Protein AF-A0A7R8XJZ0-F1 (afdb_monomer)

Solvent-accessible surface area (backbone atoms only — not comparable to full-atom values): 22628 Å² total; per-residue (Å²): 138,88,85,88,83,88,88,87,84,90,78,87,77,71,82,81,80,82,80,84,79,86,85,86,88,66,80,102,58,91,87,87,64,75,64,92,73,83,90,73,74,94,88,64,86,65,72,53,77,46,57,72,47,79,48,75,59,95,88,40,86,44,78,48,69,49,49,43,43,69,65,84,95,44,59,39,49,37,44,91,91,50,80,54,82,69,87,73,95,71,85,80,79,78,78,71,85,66,96,50,91,72,90,68,65,53,73,30,50,31,33,34,20,19,13,24,16,80,48,81,90,24,13,24,53,15,37,30,37,51,42,57,58,86,61,87,73,52,68,69,56,54,35,49,51,13,38,72,69,64,42,72,28,26,23,44,40,30,38,73,47,82,89,47,45,70,39,70,45,47,57,31,35,42,48,38,17,27,47,87,47,77,49,63,76,63,53,38,36,46,44,28,44,50,47,41,31,45,68,73,45,56,21,76,65,65,52,41,38,29,47,33,83,75,44,79,45,52,36,31,66,57,89,78,26,40,34,35,70,41,67,40,44,72,55,40,74,61,50,78,66,54,44,61,64,42,44,54,46,51,41,62,50,45,60,89,58,71,67,67,45,60,32,32,29,82,91,76,20,32,37,38,38,28,46,39,81,86,47,50,73,64,59,63,55,66,48,77,66,52,31,70,57,46,53,77,54,43,91,40,85,74,46,48,28,40,36,41,32,31,55,42,48,61,69,94,61,76,56,23,58,28,38,32,40,43,32,23,39,78,71,80,33,45,64,47,33,43,60,54,75,57,44,25,32,48,48,55,48,47,16,59,78,55,80,63,46,41,69,45,37,36,35,23,56,31,100,40,24,26,45,38,43,35,38,56,58,84,65,29,26,36,48,26,25,33,50,23,82,78,44,79,52,72,47,80,85

InterPro domains:
  IPR003719 Phenazine biosynthesis PhzF-like [PF02567] (113-386)
  IPR003719 Phenazine biosynthesis PhzF-like [PTHR13774] (109-396)
  IPR003719 Phenazine biosynthesis PhzF-like [TIGR00654] (109-360)

pLDDT: mean 77.8, std 27.65, range [22.84, 98.81]

Mean predicted aligned error: 14.41 Å

Organism: NCBI:txid69355

Nearest PDB structures (foldseek):
  1s7j-assembly2_B  TM=9.500E-01  e=4.260E-31  Enterococcus faecalis V583
  4dun-assembly1_A-2  TM=9.355E-01  e=3.799E-31  Clostridioides difficile 630
  1ym5-a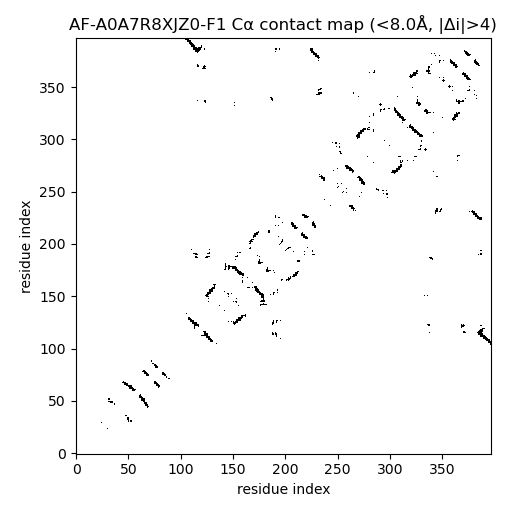ssembly1_A-2  TM=8.049E-01  e=8.030E-23  Saccharomyces cerevisiae
  1qy9-assembly2_C  TM=7.813E-01  e=1.117E-21  Escherichia coli
  4juu-assembly1_B  TM=6.675E-01  e=9.318E-13  Xanthomonas campestris pv. campestris str. ATCC 33913

Structure (mmCIF, N/CA/C/O backbone):
data_AF-A0A7R8XJZ0-F1
#
_entry.id   AF-A0A7R8XJZ0-F1
#
loop_
_atom_site.group_PDB
_atom_site.id
_atom_site.type_symbol
_atom_site.label_atom_id
_atom_site.label_alt_id
_atom_site.label_comp_id
_atom_site.label_asym_id
_atom_site.label_entity_id
_atom_site.label_seq_id
_atom_site.pdbx_PDB_ins_code
_atom_site.Cartn_x
_atom_site.Cartn_y
_atom_site.Cartn_z
_atom_site.occupancy
_atom_site.B_iso_or_equiv
_atom_site.auth_seq_id
_atom_site.auth_comp_id
_atom_site.auth_asym_id
_atom_site.auth_atom_id
_atom_site.pdbx_PDB_model_num
ATOM 1 N N . MET A 1 1 ? 56.140 -50.007 -44.346 1.00 33.44 1 MET A N 1
ATOM 2 C CA . MET A 1 1 ? 57.362 -49.699 -45.122 1.00 33.44 1 MET A CA 1
ATOM 3 C C . MET A 1 1 ? 56.981 -48.768 -46.258 1.00 33.44 1 MET A C 1
ATOM 5 O O . MET A 1 1 ? 55.915 -48.959 -46.821 1.00 33.44 1 MET A O 1
ATOM 9 N N . MET A 1 2 ? 57.887 -47.843 -46.573 1.00 26.50 2 MET A N 1
ATOM 10 C CA . MET A 1 2 ? 57.862 -46.799 -47.607 1.00 26.50 2 MET A CA 1
ATOM 11 C C . MET A 1 2 ? 57.285 -45.434 -47.209 1.00 26.50 2 MET 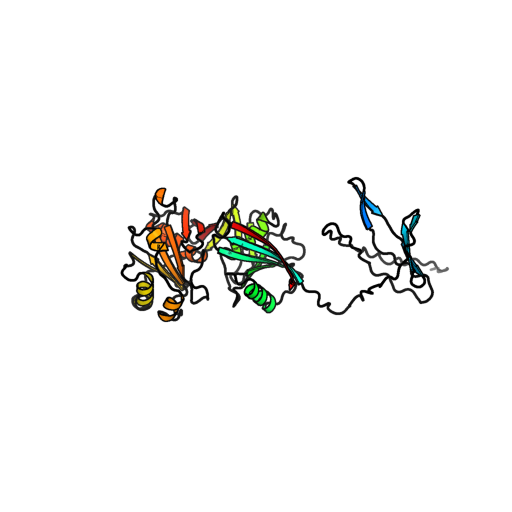A C 1
ATOM 13 O O . MET A 1 2 ? 56.108 -45.267 -46.911 1.00 26.50 2 MET A O 1
ATOM 17 N N . ALA A 1 3 ? 58.215 -44.478 -47.216 1.00 22.84 3 ALA A N 1
ATOM 18 C CA . ALA A 1 3 ? 58.052 -43.036 -47.157 1.00 22.84 3 ALA A CA 1
ATOM 19 C C . ALA A 1 3 ? 58.258 -42.425 -48.562 1.00 22.84 3 ALA A C 1
ATOM 21 O O . ALA A 1 3 ? 58.656 -43.138 -49.486 1.00 22.84 3 ALA A O 1
ATOM 22 N N . SER A 1 4 ? 58.098 -41.092 -48.637 1.00 25.09 4 SER A N 1
ATOM 23 C CA . SER A 1 4 ? 58.377 -40.137 -49.740 1.00 25.09 4 SER A CA 1
ATOM 24 C C . SER A 1 4 ? 57.095 -39.646 -50.448 1.00 25.09 4 SER A C 1
ATOM 26 O O . SER A 1 4 ? 56.214 -40.454 -50.700 1.00 25.09 4 SER A O 1
ATOM 28 N N . HIS A 1 5 ? 56.852 -38.362 -50.752 1.00 26.94 5 HIS A N 1
ATOM 29 C CA . HIS A 1 5 ? 57.640 -37.121 -50.703 1.00 26.94 5 HIS A CA 1
ATOM 30 C C . HIS A 1 5 ? 56.711 -35.871 -50.699 1.00 26.94 5 HIS A C 1
ATOM 32 O O . HIS A 1 5 ? 55.634 -35.914 -51.277 1.00 26.94 5 HIS A O 1
ATOM 38 N N . ALA A 1 6 ? 57.246 -34.766 -50.148 1.00 26.11 6 ALA A N 1
ATOM 39 C CA . ALA A 1 6 ? 57.105 -33.344 -50.535 1.00 26.11 6 ALA A CA 1
ATOM 40 C C . ALA A 1 6 ? 55.849 -32.493 -50.164 1.00 26.11 6 ALA A C 1
ATOM 42 O O . ALA A 1 6 ? 54.721 -32.775 -50.538 1.00 26.11 6 ALA A O 1
ATOM 43 N N . HIS A 1 7 ? 56.158 -31.398 -49.447 1.00 25.66 7 HIS A N 1
ATOM 44 C CA . HIS A 1 7 ? 55.414 -30.189 -49.019 1.00 25.66 7 HIS A CA 1
ATOM 45 C C . HIS A 1 7 ? 54.989 -29.240 -50.173 1.00 25.66 7 HIS A C 1
ATOM 47 O O . HIS A 1 7 ? 55.458 -29.455 -51.289 1.00 25.66 7 HIS A O 1
ATOM 53 N N . PRO A 1 8 ? 54.383 -28.054 -49.905 1.00 35.12 8 PRO A N 1
ATOM 54 C CA . PRO A 1 8 ? 53.351 -27.654 -48.924 1.00 35.12 8 PRO A CA 1
ATOM 55 C C . PRO A 1 8 ? 52.201 -26.871 -49.612 1.00 35.12 8 PRO A C 1
ATOM 57 O O . PRO A 1 8 ? 52.383 -26.385 -50.716 1.00 35.12 8 PRO A O 1
ATOM 60 N N . ASP A 1 9 ? 51.057 -26.664 -48.957 1.00 25.05 9 ASP A N 1
ATOM 61 C CA . ASP A 1 9 ? 50.307 -25.413 -49.155 1.00 25.05 9 ASP A CA 1
ATOM 62 C C . ASP A 1 9 ? 49.418 -25.103 -47.946 1.00 25.05 9 ASP A C 1
ATOM 64 O O . ASP A 1 9 ? 48.735 -25.962 -47.382 1.00 25.05 9 ASP A O 1
ATOM 68 N N . GLU A 1 10 ? 49.531 -23.851 -47.520 1.00 29.17 10 GLU A N 1
ATOM 69 C CA . GLU A 1 10 ? 48.827 -23.193 -46.431 1.00 29.17 10 GLU A CA 1
ATOM 70 C C . GLU A 1 10 ? 47.328 -23.068 -46.740 1.00 29.17 10 GLU A C 1
ATOM 72 O O . GLU A 1 10 ? 46.966 -22.551 -47.789 1.00 29.17 10 GLU A O 1
ATOM 77 N N . ASP A 1 11 ? 46.448 -23.430 -45.801 1.00 29.19 11 ASP A N 1
ATOM 78 C CA . ASP A 1 11 ? 45.268 -22.596 -45.510 1.00 29.19 11 ASP A CA 1
ATOM 79 C C . ASP A 1 11 ? 44.691 -22.969 -44.131 1.00 29.19 11 ASP A C 1
ATOM 81 O O . ASP A 1 11 ? 43.688 -23.672 -43.980 1.00 29.19 11 ASP A O 1
ATOM 85 N N . SER A 1 12 ? 45.358 -22.506 -43.073 1.00 28.38 12 SER A N 1
ATOM 86 C CA . SER A 1 12 ? 44.790 -22.439 -41.727 1.00 28.38 12 SER A CA 1
ATOM 87 C C . SER A 1 12 ? 43.783 -21.287 -41.663 1.00 28.38 12 SER A C 1
ATOM 89 O O . SER A 1 12 ? 44.040 -20.227 -41.089 1.00 28.38 12 SER A O 1
ATOM 91 N N . ARG A 1 13 ? 42.589 -21.484 -42.235 1.00 29.92 13 ARG A N 1
ATOM 92 C CA . ARG A 1 13 ? 41.470 -20.566 -41.984 1.00 29.92 13 ARG A CA 1
ATOM 93 C C . ARG A 1 13 ? 40.984 -20.748 -40.554 1.00 29.92 13 ARG A C 1
ATOM 95 O O . ARG A 1 13 ? 40.237 -21.664 -40.222 1.00 29.92 13 ARG A O 1
ATOM 102 N N . SER A 1 14 ? 41.456 -19.840 -39.715 1.00 29.19 14 SER A N 1
ATOM 103 C CA . SER A 1 14 ? 40.880 -19.500 -38.422 1.00 29.19 14 SER A CA 1
ATOM 104 C C . SER A 1 14 ? 39.374 -19.210 -38.570 1.00 29.19 14 SER A C 1
ATOM 106 O O . SER A 1 14 ? 38.934 -18.720 -39.615 1.00 29.19 14 SER A O 1
ATOM 108 N N . PRO A 1 15 ? 38.557 -19.530 -37.552 1.00 28.91 15 PRO A N 1
ATOM 109 C CA . PRO A 1 15 ? 37.118 -19.329 -37.621 1.00 28.91 15 PRO A CA 1
ATOM 110 C C . PRO A 1 15 ? 36.805 -17.835 -37.748 1.00 28.91 15 PRO A C 1
ATOM 112 O O . PRO A 1 15 ? 37.281 -17.015 -36.964 1.00 28.91 15 PRO A O 1
ATOM 115 N N . VAL A 1 16 ? 35.997 -17.489 -38.751 1.00 27.73 16 VAL A N 1
ATOM 116 C CA . VAL A 1 16 ? 35.448 -16.143 -38.931 1.00 27.73 16 VAL A CA 1
ATOM 117 C C . VAL A 1 16 ? 34.611 -15.814 -37.696 1.00 27.73 16 VAL A C 1
ATOM 119 O O . VAL A 1 16 ? 33.589 -16.450 -37.448 1.00 27.73 16 VAL A O 1
ATOM 122 N N . ALA A 1 17 ? 35.061 -14.840 -36.907 1.00 25.70 17 ALA A N 1
ATOM 123 C CA . ALA A 1 17 ? 34.297 -14.306 -35.792 1.00 25.70 17 ALA A CA 1
ATOM 124 C C . ALA A 1 17 ? 33.037 -13.610 -36.328 1.00 25.70 17 ALA A C 1
ATOM 126 O O . ALA A 1 17 ? 33.116 -12.616 -37.052 1.00 25.70 17 ALA A O 1
ATOM 127 N N . THR A 1 18 ? 31.868 -14.140 -35.984 1.00 23.77 18 THR A N 1
ATOM 128 C CA . THR A 1 18 ? 30.581 -13.495 -36.240 1.00 23.77 18 THR A CA 1
ATOM 129 C C . THR A 1 18 ? 30.445 -12.304 -35.288 1.00 23.77 18 THR A C 1
ATOM 131 O O . THR A 1 18 ? 30.198 -12.484 -34.099 1.00 23.77 18 THR A O 1
ATOM 134 N N . LEU A 1 19 ? 30.647 -11.080 -35.785 1.00 24.92 19 LEU A N 1
ATOM 135 C CA . LEU A 1 19 ? 30.330 -9.858 -35.042 1.00 24.92 19 LEU A CA 1
ATOM 136 C C . LEU A 1 19 ? 28.819 -9.594 -35.137 1.00 24.92 19 LEU A C 1
ATOM 138 O O . LEU A 1 19 ? 28.319 -9.196 -36.190 1.00 24.92 19 LEU A O 1
ATOM 142 N N . GLU A 1 20 ? 28.087 -9.806 -34.044 1.00 23.55 20 GLU A N 1
ATOM 143 C CA . GLU A 1 20 ? 26.721 -9.297 -33.895 1.00 23.55 20 GLU A CA 1
ATOM 144 C C . GLU A 1 20 ? 26.768 -7.786 -33.623 1.00 23.55 20 GLU A C 1
ATOM 146 O O . GLU A 1 20 ? 27.199 -7.342 -32.561 1.00 23.55 20 GLU A O 1
ATOM 151 N N . ALA A 1 21 ? 26.321 -6.978 -34.585 1.00 28.05 21 ALA A N 1
ATOM 152 C CA . ALA A 1 21 ? 26.107 -5.548 -34.381 1.00 28.05 21 ALA A CA 1
ATOM 153 C C . ALA A 1 21 ? 24.669 -5.301 -33.889 1.00 28.05 21 ALA A C 1
ATOM 155 O O . ALA A 1 21 ? 23.706 -5.643 -34.576 1.00 28.05 21 ALA A O 1
ATOM 156 N N . GLN A 1 22 ? 24.517 -4.688 -32.712 1.00 26.05 22 GLN A N 1
ATOM 157 C CA . GLN A 1 22 ? 23.227 -4.201 -32.210 1.00 26.05 22 GLN A CA 1
ATOM 158 C C . GLN A 1 22 ? 22.948 -2.793 -32.757 1.00 26.05 22 GLN A C 1
ATOM 160 O O . GLN A 1 22 ? 23.787 -1.901 -32.640 1.00 26.05 22 GLN A O 1
ATOM 165 N N . PHE A 1 23 ? 21.762 -2.576 -33.331 1.00 28.70 23 PHE A N 1
ATOM 166 C CA . PHE A 1 23 ? 21.319 -1.269 -33.828 1.00 28.70 23 PHE A CA 1
ATOM 167 C C . PHE A 1 23 ? 20.282 -0.658 -32.877 1.00 28.70 23 PHE A C 1
ATOM 169 O O . PHE A 1 23 ? 19.303 -1.314 -32.528 1.00 28.70 23 PHE A O 1
ATOM 176 N N . PHE A 1 24 ? 20.454 0.617 -32.517 1.00 25.91 24 PHE A N 1
ATOM 177 C CA . PHE A 1 24 ? 19.448 1.414 -31.808 1.00 25.91 24 PHE A CA 1
ATOM 178 C C . PHE A 1 24 ? 18.958 2.548 -32.719 1.00 25.91 24 PHE A C 1
ATOM 180 O O . PHE A 1 24 ? 19.766 3.251 -33.323 1.00 25.91 24 PHE A O 1
ATOM 187 N N . VAL A 1 25 ? 17.638 2.731 -32.818 1.00 26.12 25 VAL A N 1
ATOM 188 C CA . VAL A 1 25 ? 17.008 3.850 -33.539 1.00 26.12 25 VAL A CA 1
ATOM 189 C C . VAL A 1 25 ? 16.341 4.763 -32.515 1.00 26.12 25 VAL A C 1
ATOM 191 O O . VAL A 1 25 ? 15.460 4.317 -31.781 1.00 26.12 25 VAL A O 1
ATOM 194 N N . TRP A 1 26 ? 16.734 6.038 -32.472 1.00 24.48 26 TRP A N 1
ATOM 195 C CA . TRP A 1 26 ? 16.106 7.048 -31.617 1.00 24.48 26 TRP A CA 1
ATOM 196 C C . TRP A 1 26 ? 15.905 8.353 -32.401 1.00 24.48 26 TRP A C 1
ATOM 198 O O . TRP A 1 26 ? 16.864 9.054 -32.700 1.00 24.48 26 TRP A O 1
ATOM 208 N N . GLY A 1 27 ? 14.653 8.674 -32.746 1.00 30.53 27 GLY A N 1
ATOM 209 C CA . GLY A 1 27 ? 14.273 9.954 -33.366 1.00 30.53 27 GLY A CA 1
ATOM 210 C C . GLY A 1 27 ? 14.865 10.237 -34.763 1.00 30.53 27 GLY A C 1
ATOM 211 O O . GLY A 1 27 ? 15.563 9.401 -35.330 1.00 30.53 27 GLY A O 1
ATOM 212 N N . PRO A 1 28 ? 14.568 11.406 -35.368 1.00 27.66 28 PRO A N 1
ATOM 213 C CA . PRO A 1 28 ? 14.930 11.717 -36.757 1.00 27.66 28 PRO A CA 1
ATOM 214 C C . PRO A 1 28 ? 16.407 12.136 -36.950 1.00 27.66 28 PRO A C 1
ATOM 216 O O . PRO A 1 28 ? 16.727 12.822 -37.918 1.00 27.66 28 PRO A O 1
ATOM 219 N N . GLY A 1 29 ? 17.313 11.731 -36.053 1.00 31.06 29 GLY A N 1
ATOM 220 C CA . GLY A 1 29 ? 18.748 12.038 -36.099 1.00 31.06 29 GLY A CA 1
ATOM 221 C C . GLY A 1 29 ? 19.600 10.766 -36.165 1.00 31.06 29 GLY A C 1
ATOM 222 O O . GLY A 1 29 ? 19.381 9.821 -35.418 1.00 31.06 29 GLY A O 1
ATOM 223 N N . ILE A 1 30 ? 20.548 10.737 -37.101 1.00 32.56 30 ILE A N 1
ATOM 224 C CA . ILE A 1 30 ? 21.317 9.569 -37.569 1.00 32.56 30 ILE A CA 1
ATOM 225 C C . ILE A 1 30 ? 22.433 9.166 -36.579 1.00 32.56 30 ILE A C 1
ATOM 227 O O . ILE A 1 30 ? 23.054 10.034 -35.971 1.00 32.56 30 ILE A O 1
ATOM 231 N N . CYS A 1 31 ? 22.750 7.864 -36.477 1.00 31.41 31 CYS A N 1
ATOM 232 C CA . CYS A 1 31 ? 23.876 7.338 -35.689 1.00 31.41 31 CYS A CA 1
ATOM 233 C C . CYS A 1 31 ? 24.842 6.494 -36.553 1.00 31.41 31 CYS A C 1
ATOM 235 O O . CYS A 1 31 ? 24.401 5.734 -37.415 1.00 31.41 31 CYS A O 1
ATOM 237 N N . LEU A 1 32 ? 26.154 6.617 -36.310 1.00 32.88 32 LEU A N 1
ATOM 238 C CA . LEU A 1 32 ? 27.241 5.849 -36.940 1.00 32.88 32 LEU A CA 1
ATOM 239 C C . LEU A 1 32 ? 27.954 5.024 -35.852 1.00 32.88 32 LEU A C 1
ATOM 241 O O . LEU A 1 32 ? 28.435 5.606 -34.885 1.00 32.88 32 LEU A O 1
ATOM 245 N N . GLY A 1 33 ? 28.062 3.701 -36.003 1.00 32.72 33 GLY A N 1
ATOM 246 C CA . GLY A 1 33 ? 28.848 2.835 -35.105 1.00 32.72 33 GLY A CA 1
ATOM 247 C C . GLY A 1 33 ? 30.024 2.152 -35.812 1.00 32.72 33 GLY A C 1
ATOM 248 O O . GLY A 1 33 ? 29.813 1.351 -36.709 1.00 32.72 33 GLY A O 1
ATOM 249 N N . CYS A 1 34 ? 31.271 2.429 -35.432 1.00 33.44 34 CYS A N 1
ATOM 250 C CA . CYS A 1 34 ? 32.434 1.744 -36.011 1.00 33.44 34 CYS A CA 1
ATOM 251 C C . CYS A 1 34 ? 32.679 0.404 -35.293 1.00 33.44 34 CYS A C 1
ATOM 253 O O . CYS A 1 34 ? 32.711 0.380 -34.067 1.00 33.44 34 CYS A O 1
ATOM 255 N N . GLY A 1 35 ? 32.859 -0.691 -36.038 1.00 31.42 35 GLY A N 1
ATOM 256 C CA . GLY A 1 35 ? 33.477 -1.914 -35.514 1.00 31.42 35 GLY A CA 1
ATOM 257 C C . GLY A 1 35 ? 35.001 -1.792 -35.583 1.00 31.42 35 GLY A C 1
ATOM 258 O O . GLY A 1 35 ? 35.517 -1.135 -36.491 1.00 31.42 35 GLY A O 1
ATOM 259 N N . ASP A 1 36 ? 35.708 -2.385 -34.623 1.00 29.98 36 ASP A N 1
ATOM 260 C CA . ASP A 1 36 ? 37.169 -2.319 -34.533 1.00 29.98 36 ASP A CA 1
ATOM 261 C C . ASP A 1 36 ? 37.842 -2.923 -35.779 1.00 29.98 36 ASP A C 1
ATOM 263 O O . ASP A 1 36 ? 37.581 -4.064 -36.163 1.00 29.98 36 ASP A O 1
ATOM 267 N N . ALA A 1 37 ? 38.727 -2.152 -36.417 1.00 34.62 37 ALA A N 1
ATOM 268 C CA . ALA A 1 37 ? 39.584 -2.622 -37.501 1.00 34.62 37 ALA A CA 1
ATOM 269 C C . ALA A 1 37 ? 40.988 -2.916 -36.951 1.00 34.62 37 ALA A C 1
ATOM 271 O O . ALA A 1 37 ? 41.596 -2.051 -36.321 1.00 34.62 37 ALA A O 1
ATOM 272 N N . ASN A 1 38 ? 41.503 -4.121 -37.218 1.00 31.23 38 ASN A N 1
ATOM 273 C CA . ASN A 1 38 ? 42.861 -4.549 -36.864 1.00 31.23 38 ASN A CA 1
ATOM 274 C C . ASN A 1 38 ? 43.922 -3.514 -37.286 1.00 31.23 38 ASN A C 1
ATOM 276 O O . ASN A 1 38 ? 43.935 -3.053 -38.431 1.00 31.23 38 ASN A O 1
ATOM 280 N N . GLU A 1 39 ? 44.842 -3.192 -36.373 1.00 31.69 39 GLU A N 1
ATOM 281 C CA . GLU A 1 39 ? 45.959 -2.275 -36.609 1.00 31.69 39 GLU A CA 1
ATOM 282 C C . GLU A 1 39 ? 46.907 -2.814 -37.699 1.00 31.69 39 GLU A C 1
ATOM 284 O O . GLU A 1 39 ? 47.687 -3.744 -37.491 1.00 31.69 39 GLU A O 1
ATOM 289 N N . GLY A 1 40 ? 46.841 -2.223 -38.894 1.00 31.30 40 GLY A N 1
ATOM 290 C CA . GLY A 1 40 ? 47.800 -2.439 -39.979 1.00 31.30 40 GLY A CA 1
ATOM 291 C C . GLY A 1 40 ? 48.999 -1.483 -39.902 1.00 31.30 40 GLY A C 1
ATOM 292 O O . GLY A 1 40 ? 48.875 -0.344 -39.455 1.00 31.30 40 GLY A O 1
ATOM 293 N N . ARG A 1 41 ? 50.166 -1.951 -40.371 1.00 28.14 41 ARG A N 1
ATOM 294 C CA . ARG A 1 41 ? 51.472 -1.258 -40.324 1.00 28.14 41 ARG A CA 1
ATOM 295 C C . ARG A 1 41 ? 51.477 0.145 -40.981 1.00 28.14 41 ARG A C 1
ATOM 297 O O . ARG A 1 41 ? 50.719 0.382 -41.927 1.00 28.14 41 ARG A O 1
ATOM 304 N N . PRO A 1 42 ? 52.386 1.053 -40.557 1.00 27.69 42 PRO A N 1
ATOM 305 C CA . PRO A 1 42 ? 52.440 2.436 -41.039 1.00 27.69 42 PRO A CA 1
ATOM 306 C C . PRO A 1 42 ? 52.794 2.506 -42.532 1.00 27.69 42 PRO A C 1
ATOM 308 O O . PRO A 1 42 ? 53.778 1.905 -42.957 1.00 27.69 42 PRO A O 1
ATOM 311 N N . GLY A 1 43 ? 52.019 3.264 -43.318 1.00 32.66 43 GLY A N 1
ATOM 312 C CA . GLY A 1 43 ? 52.333 3.583 -44.722 1.00 32.66 43 GLY A CA 1
ATOM 313 C C . GLY A 1 43 ? 51.348 3.071 -45.782 1.00 32.66 43 GLY A C 1
ATOM 314 O O . GLY A 1 43 ? 51.542 3.348 -46.962 1.00 32.66 43 GLY A O 1
ATOM 315 N N . SER A 1 44 ? 50.274 2.377 -45.399 1.00 30.73 44 SER A N 1
ATOM 316 C CA . SER A 1 44 ? 49.191 1.985 -46.317 1.00 30.73 44 SER A CA 1
ATOM 317 C C . SER A 1 44 ? 47.979 2.925 -46.187 1.00 30.73 44 SER A C 1
ATOM 319 O O . SER A 1 44 ? 47.740 3.464 -45.103 1.00 30.73 44 SER A O 1
ATOM 321 N N . PRO A 1 45 ? 47.206 3.182 -47.265 1.00 31.55 45 PRO A N 1
ATOM 322 C CA . PRO A 1 45 ? 45.988 3.980 -47.169 1.00 31.55 45 PRO A CA 1
ATOM 323 C C . PRO A 1 45 ? 45.008 3.295 -46.212 1.00 31.55 45 PRO A C 1
ATOM 325 O O . PRO A 1 45 ? 44.524 2.197 -46.487 1.00 31.55 45 PRO A O 1
ATOM 328 N N . HIS A 1 46 ? 44.723 3.948 -45.083 1.00 36.50 46 HIS A N 1
ATOM 329 C CA . HIS A 1 46 ? 43.762 3.473 -44.093 1.00 36.50 46 HIS A CA 1
ATOM 330 C C . HIS A 1 46 ? 42.386 3.316 -44.751 1.00 36.50 46 HIS A C 1
ATOM 332 O O . HIS A 1 46 ? 41.676 4.296 -44.982 1.00 36.50 46 HIS A O 1
ATOM 338 N N . THR A 1 47 ? 42.016 2.079 -45.077 1.00 32.06 47 THR A N 1
ATOM 339 C CA . THR A 1 47 ? 40.654 1.740 -45.485 1.00 32.06 47 THR A CA 1
ATOM 340 C C . THR A 1 47 ? 39.909 1.355 -44.221 1.00 32.06 47 THR A C 1
ATOM 342 O O . THR A 1 47 ? 40.051 0.241 -43.730 1.00 32.06 47 THR A O 1
ATOM 345 N N . VAL A 1 48 ? 39.157 2.300 -43.660 1.00 34.59 48 VAL A N 1
ATOM 346 C CA . VAL A 1 48 ? 38.259 2.006 -42.543 1.00 34.59 48 VAL A CA 1
ATOM 347 C C . VAL A 1 48 ? 36.958 1.489 -43.152 1.00 34.59 48 VAL A C 1
ATOM 349 O O . VAL A 1 48 ? 36.228 2.239 -43.801 1.00 34.59 48 VAL A O 1
ATOM 352 N N . LEU A 1 49 ? 36.677 0.199 -42.984 1.00 31.02 49 LEU A N 1
ATOM 353 C CA . LEU A 1 49 ? 35.337 -0.337 -43.216 1.00 31.02 49 LEU A CA 1
ATOM 354 C C . LEU A 1 49 ? 34.480 0.033 -41.998 1.00 31.02 49 LEU A C 1
ATOM 356 O O . LEU A 1 49 ? 34.516 -0.645 -40.980 1.00 31.02 49 LEU A O 1
ATOM 360 N N . ALA A 1 50 ? 33.759 1.149 -42.095 1.00 37.50 50 ALA A N 1
ATOM 361 C CA . ALA A 1 50 ? 32.777 1.600 -41.105 1.00 37.50 50 ALA A CA 1
ATOM 362 C C . ALA A 1 50 ? 31.338 1.364 -41.637 1.00 37.50 50 ALA A C 1
ATOM 364 O O . ALA A 1 50 ? 31.162 1.097 -42.828 1.00 37.50 50 ALA A O 1
ATOM 365 N N . PRO A 1 51 ? 30.315 1.390 -40.764 1.00 40.81 51 PRO A N 1
ATOM 366 C CA . PRO A 1 51 ? 29.126 0.537 -40.810 1.00 40.81 51 PRO A CA 1
ATOM 367 C C . PRO A 1 51 ? 28.113 0.929 -41.890 1.00 40.81 51 PRO A C 1
ATOM 369 O O . PRO A 1 51 ? 28.115 2.032 -42.434 1.00 40.81 51 PRO A O 1
ATOM 372 N N . TYR A 1 52 ? 27.186 0.013 -42.152 1.00 37.88 52 TYR A N 1
ATOM 373 C CA . TYR A 1 52 ? 26.035 0.230 -43.022 1.00 37.88 52 TYR A CA 1
ATOM 374 C C . TYR A 1 52 ? 25.149 1.382 -42.519 1.00 37.88 52 TYR A C 1
ATOM 376 O O . TYR A 1 52 ? 24.784 1.432 -41.346 1.00 37.88 52 TYR A O 1
ATOM 384 N N . TRP A 1 53 ? 24.759 2.276 -43.431 1.00 40.16 53 TRP A N 1
ATOM 385 C CA . TRP A 1 53 ? 23.737 3.298 -43.190 1.00 40.16 53 TRP A CA 1
ATOM 386 C C . TRP A 1 53 ? 22.379 2.715 -43.580 1.00 40.16 53 TRP A C 1
ATOM 388 O O . TRP A 1 53 ? 22.227 2.144 -44.667 1.00 40.16 53 TRP A O 1
ATOM 398 N N . CYS A 1 54 ? 21.396 2.857 -42.696 1.00 35.62 54 CYS A N 1
ATOM 399 C CA . CYS A 1 54 ? 20.009 2.545 -42.988 1.00 35.62 54 CYS A CA 1
ATOM 400 C C . CYS A 1 54 ? 19.211 3.837 -43.202 1.00 35.62 54 CYS A C 1
ATOM 402 O O . CYS A 1 54 ? 19.136 4.673 -42.303 1.00 35.62 54 CYS A O 1
ATOM 404 N N . GLU A 1 55 ? 18.615 3.997 -44.383 1.00 36.59 55 GLU A N 1
ATOM 405 C CA . GLU A 1 55 ? 17.757 5.138 -44.708 1.00 36.59 55 GLU A CA 1
ATOM 406 C C . GLU A 1 55 ? 16.416 4.640 -45.267 1.00 36.59 55 GLU A C 1
ATOM 408 O O . GLU A 1 55 ? 16.341 3.610 -45.950 1.00 36.59 55 GLU A O 1
ATOM 413 N N . LYS A 1 56 ? 15.328 5.350 -44.949 1.00 31.59 56 LYS A N 1
ATOM 414 C CA . LYS A 1 56 ? 13.975 5.002 -45.398 1.00 31.59 56 LYS A CA 1
ATOM 415 C C . LYS A 1 56 ? 13.679 5.732 -46.709 1.00 31.59 56 LYS A C 1
ATOM 417 O O . LYS A 1 56 ? 13.166 6.846 -46.707 1.00 31.59 56 LYS A O 1
ATOM 422 N N . LEU A 1 57 ? 13.987 5.096 -47.836 1.00 32.88 57 LEU A N 1
ATOM 423 C CA . LEU A 1 57 ? 13.682 5.614 -49.173 1.00 32.88 57 LEU A CA 1
ATOM 424 C C . LEU A 1 57 ? 12.336 5.053 -49.646 1.00 32.88 57 LEU A C 1
ATOM 426 O O . LEU A 1 57 ? 12.159 3.839 -49.738 1.00 32.88 57 LEU A O 1
ATOM 430 N N . HIS A 1 58 ? 11.377 5.933 -49.945 1.00 34.66 58 HIS A N 1
ATOM 431 C CA . HIS A 1 58 ? 10.053 5.571 -50.482 1.00 34.66 58 HIS A CA 1
ATOM 432 C C . HIS A 1 58 ? 9.309 4.494 -49.666 1.00 34.66 58 HIS A C 1
ATOM 434 O O . HIS A 1 58 ? 8.659 3.605 -50.213 1.00 34.66 58 HIS A O 1
ATOM 440 N N . GLY A 1 59 ? 9.431 4.542 -48.336 1.00 34.06 59 GLY A N 1
ATOM 441 C CA . GLY A 1 59 ? 8.723 3.628 -47.437 1.00 34.06 59 GLY A CA 1
ATOM 442 C C . GLY A 1 59 ? 9.343 2.235 -47.275 1.00 34.06 59 GLY A C 1
ATOM 443 O O . GLY A 1 59 ? 8.792 1.443 -46.513 1.00 34.06 59 GLY A O 1
ATOM 444 N N . LYS A 1 60 ? 10.494 1.935 -47.896 1.00 28.17 60 LYS A N 1
ATOM 445 C CA . LYS A 1 60 ? 11.250 0.688 -47.670 1.00 28.17 60 LYS A CA 1
ATOM 446 C C . LYS A 1 60 ? 12.606 0.971 -47.015 1.00 28.17 60 LYS A C 1
ATOM 448 O O . LYS A 1 60 ? 13.239 1.987 -47.292 1.00 28.17 60 LYS A O 1
ATOM 453 N N . LEU A 1 61 ? 13.035 0.071 -46.128 1.00 33.75 61 LEU A N 1
ATOM 454 C CA . LEU A 1 61 ? 14.363 0.103 -45.513 1.00 33.75 61 LEU A CA 1
ATOM 455 C C . LEU A 1 61 ? 15.403 -0.316 -46.565 1.00 33.75 61 LEU A C 1
ATOM 457 O O . LEU A 1 61 ? 15.305 -1.421 -47.100 1.00 33.75 61 LEU A O 1
ATOM 461 N N . ALA A 1 62 ? 16.386 0.534 -46.863 1.00 35.22 62 ALA A N 1
ATOM 462 C CA . ALA A 1 62 ? 17.508 0.179 -47.732 1.00 35.22 62 ALA A CA 1
ATOM 463 C C . ALA A 1 62 ? 18.831 0.340 -46.971 1.00 35.22 62 ALA A C 1
ATOM 465 O O . ALA A 1 62 ? 19.078 1.383 -46.367 1.00 35.22 62 ALA A O 1
ATOM 466 N N . MET A 1 63 ? 19.685 -0.690 -47.005 1.00 35.72 63 MET A N 1
ATOM 467 C CA . MET A 1 63 ? 21.056 -0.609 -46.492 1.00 35.72 63 MET A CA 1
ATOM 468 C C . MET A 1 63 ? 22.010 -0.257 -47.632 1.00 35.72 63 MET A C 1
ATOM 470 O O . MET A 1 63 ? 22.042 -0.955 -48.649 1.00 35.72 63 MET A O 1
ATOM 474 N N . ARG A 1 64 ? 22.808 0.804 -47.474 1.00 42.69 64 ARG A N 1
ATOM 475 C CA . ARG A 1 64 ? 23.912 1.120 -48.396 1.00 42.69 64 ARG A CA 1
ATOM 476 C C . ARG A 1 64 ? 25.253 0.954 -47.686 1.00 42.69 64 ARG A C 1
ATOM 478 O O . ARG A 1 64 ? 25.414 1.347 -46.535 1.00 42.69 64 ARG A O 1
ATOM 485 N N . ALA A 1 65 ? 26.205 0.347 -48.391 1.00 37.75 65 ALA A N 1
ATOM 486 C CA . ALA A 1 65 ? 27.590 0.222 -47.954 1.00 37.75 65 ALA A CA 1
ATOM 487 C C . ALA A 1 65 ? 28.396 1.427 -48.459 1.00 37.75 65 ALA A C 1
ATOM 489 O O . ALA A 1 65 ? 28.298 1.785 -49.639 1.00 37.75 65 ALA A O 1
ATOM 490 N N . TYR A 1 66 ? 29.193 2.030 -47.579 1.00 45.25 66 TYR A N 1
ATOM 491 C CA . TYR A 1 66 ? 30.012 3.203 -47.875 1.00 45.25 66 TYR A CA 1
ATOM 492 C C . TYR A 1 66 ? 31.483 2.856 -47.668 1.00 45.25 66 TYR A C 1
ATOM 494 O O . TYR A 1 66 ? 31.832 2.142 -46.730 1.00 45.25 66 TYR A O 1
ATOM 502 N N . GLN A 1 67 ? 32.349 3.373 -48.538 1.00 42.97 67 GLN A N 1
ATOM 503 C CA . GLN A 1 67 ? 33.794 3.337 -48.325 1.00 42.97 67 GLN A CA 1
ATOM 504 C C . GLN A 1 67 ? 34.252 4.740 -47.931 1.00 42.97 67 GLN A C 1
ATOM 506 O O . GLN A 1 67 ? 34.014 5.696 -48.676 1.00 42.97 67 GLN A O 1
ATOM 511 N N . VAL A 1 68 ? 34.887 4.864 -46.765 1.00 45.72 68 VAL A N 1
ATOM 512 C CA . VAL A 1 68 ? 35.412 6.136 -46.256 1.00 45.72 68 VAL A CA 1
ATOM 513 C C . VAL A 1 68 ? 36.935 6.100 -46.319 1.00 45.72 68 VAL A C 1
ATOM 515 O O . VAL A 1 68 ? 37.562 5.167 -45.818 1.00 45.72 68 VAL A O 1
ATOM 518 N N . SER A 1 69 ? 37.535 7.119 -46.933 1.00 46.28 69 SER A N 1
ATOM 519 C CA . SER A 1 69 ? 38.991 7.289 -46.984 1.00 46.28 69 SER A CA 1
ATOM 520 C C . SER A 1 69 ? 39.402 8.690 -46.539 1.00 46.28 69 SER A C 1
ATOM 522 O O . SER A 1 69 ? 38.754 9.679 -46.889 1.00 46.28 69 SER A O 1
ATOM 524 N N . LYS A 1 70 ? 40.504 8.778 -45.785 1.00 42.47 70 LYS A N 1
ATOM 525 C CA . LYS A 1 70 ? 41.092 10.038 -45.307 1.00 42.47 70 LYS A CA 1
ATOM 526 C C . LYS A 1 70 ? 42.454 10.262 -45.961 1.00 42.47 70 LYS A C 1
ATOM 528 O O . LYS A 1 70 ? 43.311 9.379 -45.899 1.00 42.47 70 LYS A O 1
ATOM 533 N N . ARG A 1 71 ? 42.680 11.444 -46.542 1.00 41.66 71 ARG A N 1
ATOM 534 C CA . ARG A 1 71 ? 43.983 11.827 -47.112 1.00 41.66 71 ARG A CA 1
ATOM 535 C C . ARG A 1 71 ? 44.239 13.309 -46.848 1.00 41.66 71 ARG A C 1
ATOM 537 O O . ARG A 1 71 ? 43.705 14.131 -47.565 1.00 41.66 71 ARG A O 1
ATOM 544 N N . GLY A 1 72 ? 45.046 13.610 -45.825 1.00 40.75 72 GLY A N 1
ATOM 545 C CA . GLY A 1 72 ? 45.465 14.971 -45.453 1.00 40.75 72 GLY A CA 1
ATOM 546 C C . GLY A 1 72 ? 44.303 15.938 -45.206 1.00 40.75 72 GLY A C 1
ATOM 547 O O . GLY A 1 72 ? 43.836 16.553 -46.143 1.00 40.75 72 GLY A O 1
ATOM 548 N N . GLY A 1 73 ? 43.844 16.086 -43.957 1.00 39.94 73 GLY A N 1
ATOM 549 C CA . GLY A 1 73 ? 42.738 16.994 -43.585 1.00 39.94 73 GLY A CA 1
ATOM 550 C C . GLY A 1 73 ? 41.349 16.587 -44.102 1.00 39.94 73 GLY A C 1
ATOM 551 O O . GLY A 1 73 ? 40.386 16.640 -43.343 1.00 39.94 73 GLY A O 1
ATOM 552 N N . ASP A 1 74 ? 41.275 16.075 -45.328 1.00 36.59 74 ASP A N 1
ATOM 553 C CA . ASP A 1 74 ? 40.045 15.838 -46.069 1.00 36.59 74 ASP A CA 1
ATOM 554 C C . ASP A 1 74 ? 39.501 14.416 -45.880 1.00 36.59 74 ASP A C 1
ATOM 556 O O . ASP A 1 74 ? 40.238 13.413 -45.875 1.00 36.59 74 ASP A O 1
ATOM 560 N N . LEU A 1 75 ? 38.175 14.338 -45.747 1.00 40.94 75 LEU A N 1
ATOM 561 C CA . LEU A 1 75 ? 37.403 13.102 -45.667 1.00 40.94 75 LEU A CA 1
ATOM 562 C C . LEU A 1 75 ? 36.645 12.893 -46.984 1.00 40.94 75 LEU A C 1
ATOM 564 O O . LEU A 1 75 ? 35.950 13.786 -47.457 1.00 40.94 75 LEU A O 1
ATOM 568 N N . SER A 1 76 ? 36.743 11.697 -47.561 1.00 41.12 76 SER A N 1
ATOM 569 C CA . SER A 1 76 ? 36.039 11.336 -48.798 1.00 41.12 76 SER A CA 1
ATOM 570 C C . SER A 1 76 ? 35.140 10.127 -48.561 1.00 41.12 76 SER A C 1
ATOM 572 O O . SER A 1 76 ? 35.587 9.111 -48.023 1.00 41.12 76 SER A O 1
ATOM 574 N N . ILE A 1 77 ? 33.868 10.241 -48.956 1.00 42.75 77 ILE A N 1
ATOM 575 C CA . ILE A 1 77 ? 32.864 9.179 -48.830 1.00 42.75 77 ILE A CA 1
ATOM 576 C C . ILE A 1 77 ? 32.463 8.736 -50.237 1.00 42.75 77 ILE A C 1
ATOM 578 O O . ILE A 1 77 ? 31.997 9.534 -51.054 1.00 42.75 77 ILE A O 1
ATOM 582 N N . ARG A 1 78 ? 32.637 7.445 -50.533 1.00 39.59 78 ARG A N 1
ATOM 583 C CA . ARG A 1 78 ? 32.232 6.851 -51.810 1.00 39.59 78 ARG A CA 1
ATOM 584 C C . ARG A 1 78 ? 31.016 5.956 -51.591 1.00 39.59 78 ARG A C 1
ATOM 586 O O . ARG A 1 78 ? 31.106 4.918 -50.935 1.00 39.59 78 ARG A O 1
ATOM 593 N N . VAL A 1 79 ? 29.888 6.352 -52.174 1.00 40.16 79 VAL A N 1
ATOM 594 C CA . VAL A 1 79 ? 28.709 5.492 -52.347 1.00 40.16 79 VAL A CA 1
ATOM 595 C C . VAL A 1 79 ? 28.915 4.746 -53.658 1.00 40.16 79 VAL A C 1
ATOM 597 O O . VAL A 1 79 ? 29.400 5.359 -54.610 1.00 40.16 79 VAL A O 1
ATOM 600 N N . ARG A 1 80 ? 28.600 3.445 -53.749 1.00 38.03 80 ARG A N 1
ATOM 601 C CA . ARG A 1 80 ? 28.731 2.696 -55.019 1.00 38.03 80 ARG A CA 1
ATOM 602 C C . ARG A 1 80 ? 28.086 3.487 -56.174 1.00 38.03 80 ARG A C 1
ATOM 604 O O . ARG A 1 80 ? 26.867 3.548 -56.268 1.00 38.03 80 ARG A O 1
ATOM 611 N N . GLY A 1 81 ? 28.928 4.087 -57.023 1.00 35.19 81 GLY A N 1
ATOM 612 C CA . GLY A 1 81 ? 28.548 4.829 -58.229 1.00 35.19 81 GLY A CA 1
ATOM 613 C C . GLY A 1 81 ? 28.649 6.362 -58.186 1.00 35.19 81 GLY A C 1
ATOM 614 O O . GLY A 1 81 ? 28.563 6.973 -59.248 1.00 35.19 81 GLY A O 1
ATOM 615 N N . SER A 1 82 ? 28.859 7.022 -57.040 1.00 30.03 82 SER A N 1
ATOM 616 C CA . SER A 1 82 ? 28.988 8.495 -57.009 1.00 30.03 82 SER A CA 1
ATOM 617 C C . SER A 1 82 ? 29.909 8.974 -55.887 1.00 30.03 82 SER A C 1
ATOM 619 O O . SER A 1 82 ? 29.790 8.552 -54.735 1.00 30.03 82 SER A O 1
ATOM 621 N N . ARG A 1 83 ? 30.858 9.849 -56.240 1.00 34.03 83 ARG A N 1
ATOM 622 C CA . ARG A 1 83 ? 31.780 10.510 -55.310 1.00 34.03 83 ARG A CA 1
ATOM 623 C C . ARG A 1 83 ? 31.156 11.834 -54.876 1.00 34.03 83 ARG A C 1
ATOM 625 O O . ARG A 1 83 ? 30.796 12.633 -55.733 1.00 34.03 83 ARG A O 1
ATOM 632 N N . VAL A 1 84 ? 31.039 12.048 -53.569 1.00 35.88 84 VAL A N 1
ATOM 633 C CA . VAL A 1 84 ? 30.657 13.342 -52.993 1.00 35.88 84 VAL A CA 1
ATOM 634 C C . VAL A 1 84 ? 31.854 13.832 -52.191 1.00 35.88 84 VAL A C 1
ATOM 636 O O . VAL A 1 84 ? 32.231 13.208 -51.199 1.00 35.88 84 VAL A O 1
ATOM 639 N N . ASP A 1 85 ? 32.485 14.905 -52.658 1.00 33.44 85 ASP A N 1
ATOM 640 C CA . ASP A 1 85 ? 33.542 15.593 -51.921 1.00 33.44 85 ASP A CA 1
ATOM 641 C C . ASP A 1 85 ? 32.876 16.672 -51.052 1.00 33.44 85 ASP A C 1
ATOM 643 O O . ASP A 1 85 ? 32.169 17.541 -51.562 1.00 33.44 85 ASP A O 1
ATOM 647 N N . ILE A 1 86 ? 33.054 16.589 -49.732 1.00 36.06 86 ILE A N 1
ATOM 648 C CA . ILE A 1 86 ? 32.516 17.570 -48.783 1.00 36.06 86 ILE A CA 1
ATOM 649 C C . ILE A 1 86 ? 33.696 18.411 -48.289 1.00 36.06 86 ILE A C 1
ATOM 651 O O . ILE A 1 86 ? 34.548 17.910 -47.561 1.00 36.06 86 ILE A O 1
ATOM 655 N N . GLY A 1 87 ? 33.769 19.674 -48.716 1.00 27.67 87 GLY A N 1
ATOM 656 C CA . GLY A 1 87 ? 34.807 20.615 -48.287 1.00 27.67 87 GLY A CA 1
ATOM 657 C C . GLY A 1 87 ? 34.427 21.341 -46.995 1.00 27.67 87 GLY A C 1
ATOM 658 O O . GLY A 1 87 ? 33.324 21.875 -46.887 1.00 27.67 87 GLY A O 1
ATOM 659 N N . GLY A 1 88 ? 35.343 21.378 -46.025 1.00 33.53 88 GLY A N 1
ATOM 660 C CA . GLY A 1 88 ? 35.195 22.103 -44.760 1.00 33.53 88 GLY A CA 1
ATOM 661 C C . GLY A 1 88 ? 36.215 21.652 -43.709 1.00 33.53 88 GLY A C 1
ATOM 662 O O . GLY A 1 88 ? 36.725 20.538 -43.771 1.00 33.53 88 GLY A O 1
ATOM 663 N N . ASN A 1 89 ? 36.524 22.511 -42.732 1.00 28.28 89 ASN A N 1
ATOM 664 C CA . ASN A 1 89 ? 37.330 22.120 -41.572 1.00 28.28 89 ASN A CA 1
ATOM 665 C C . ASN A 1 89 ? 36.492 21.214 -40.662 1.00 28.28 89 ASN A C 1
ATOM 667 O O . ASN A 1 89 ? 35.543 21.676 -40.030 1.00 28.28 89 ASN A O 1
ATOM 671 N N . PHE A 1 90 ? 36.845 19.932 -40.578 1.00 32.44 90 PHE A N 1
ATOM 672 C CA . PHE A 1 90 ? 36.182 18.981 -39.689 1.00 32.44 90 PHE A CA 1
ATOM 673 C C . PHE A 1 90 ? 37.032 18.712 -38.448 1.00 32.44 90 PHE A C 1
ATOM 675 O O . PHE A 1 90 ? 38.196 18.316 -38.540 1.00 32.44 90 PHE A O 1
ATOM 682 N N . HIS A 1 91 ? 36.426 18.845 -37.270 1.00 26.30 91 HIS A N 1
ATOM 683 C CA . HIS A 1 91 ? 36.987 18.304 -36.038 1.00 26.30 91 HIS A CA 1
ATOM 684 C C . HIS A 1 91 ? 36.631 16.818 -35.945 1.00 26.30 91 HIS A C 1
ATOM 686 O O . HIS A 1 91 ? 35.501 16.451 -35.637 1.00 26.30 91 HIS A O 1
ATOM 692 N N . ILE A 1 92 ? 37.600 15.944 -36.219 1.00 31.53 92 ILE A N 1
ATOM 693 C CA . ILE A 1 92 ? 37.461 14.513 -35.932 1.00 31.53 92 ILE A CA 1
ATOM 694 C C . ILE A 1 92 ? 37.647 14.338 -34.424 1.00 31.53 92 ILE A C 1
ATOM 696 O O . ILE A 1 92 ? 38.773 14.382 -33.927 1.00 31.53 92 ILE A O 1
ATOM 700 N N . ILE A 1 93 ? 36.550 14.133 -33.697 1.00 25.75 93 ILE A N 1
ATOM 701 C CA . ILE A 1 93 ? 36.609 13.680 -32.306 1.00 25.75 93 ILE A CA 1
ATOM 702 C C . ILE A 1 93 ? 37.019 12.208 -32.348 1.00 25.75 93 ILE A C 1
ATOM 704 O O . ILE A 1 93 ? 36.235 11.330 -32.707 1.00 25.75 93 ILE A O 1
ATOM 708 N N . LYS A 1 94 ? 38.287 11.939 -32.035 1.00 25.42 94 LYS A N 1
ATOM 709 C CA . LYS A 1 94 ? 38.802 10.581 -31.869 1.00 25.42 94 LYS A CA 1
ATOM 710 C C . LYS A 1 94 ? 38.224 10.053 -30.554 1.00 25.42 94 LYS A C 1
ATOM 712 O O . LYS A 1 94 ? 38.751 10.365 -29.492 1.00 25.42 94 LYS A O 1
ATOM 717 N N . MET A 1 95 ? 37.123 9.304 -30.605 1.00 25.89 95 MET A N 1
ATOM 718 C CA . MET A 1 95 ? 36.717 8.503 -29.451 1.00 25.89 95 MET A CA 1
ATOM 719 C C . MET A 1 95 ? 37.764 7.402 -29.294 1.00 25.89 95 MET A C 1
ATOM 721 O O . MET A 1 95 ? 37.804 6.458 -30.079 1.00 25.89 95 MET A O 1
ATOM 725 N N . GLN A 1 96 ? 38.689 7.582 -28.349 1.00 23.61 96 GLN A N 1
ATOM 726 C CA . GLN A 1 96 ? 39.547 6.490 -27.910 1.00 23.61 96 GLN A CA 1
ATOM 727 C C . GLN A 1 96 ? 38.634 5.416 -27.319 1.00 23.61 96 GLN A C 1
ATOM 729 O O . GLN A 1 96 ? 37.796 5.716 -26.470 1.00 23.61 96 GLN A O 1
ATOM 734 N N . SER A 1 97 ? 38.779 4.180 -27.799 1.00 31.31 97 SER A N 1
ATOM 735 C CA . SER A 1 97 ? 38.248 3.004 -27.125 1.00 31.31 97 SER A CA 1
ATOM 736 C C . SER A 1 97 ? 38.950 2.916 -25.776 1.00 31.31 97 SER A C 1
ATOM 738 O O . SER A 1 97 ? 40.067 2.407 -25.658 1.00 31.31 97 SER A O 1
ATOM 740 N N . ASP A 1 98 ? 38.322 3.504 -24.771 1.00 31.12 98 ASP A N 1
ATOM 741 C CA . ASP A 1 98 ? 38.778 3.431 -23.402 1.00 31.12 98 ASP A CA 1
ATOM 742 C C . ASP A 1 98 ? 38.565 1.976 -22.959 1.00 31.12 98 ASP A C 1
ATOM 744 O O . ASP A 1 98 ? 37.478 1.575 -22.542 1.00 31.12 98 ASP A O 1
ATOM 748 N N . GLN A 1 99 ? 39.610 1.145 -23.056 1.00 34.81 99 GLN A N 1
ATOM 749 C CA . GLN A 1 99 ? 39.732 -0.065 -22.232 1.00 34.81 99 GLN A CA 1
ATOM 750 C C . GLN A 1 99 ? 40.043 0.335 -20.777 1.00 34.81 99 GLN A C 1
ATOM 752 O O . GLN A 1 99 ? 40.977 -0.136 -20.135 1.00 34.81 99 GLN A O 1
ATOM 757 N N . GLY A 1 100 ? 39.226 1.249 -20.270 1.00 30.30 100 GLY A N 1
ATOM 758 C CA . GLY A 1 100 ? 39.248 1.868 -18.965 1.00 30.30 100 GLY A CA 1
ATOM 759 C C . GLY A 1 100 ? 37.824 2.347 -18.728 1.00 30.30 100 GLY A C 1
ATOM 760 O O . GLY A 1 100 ? 37.245 3.007 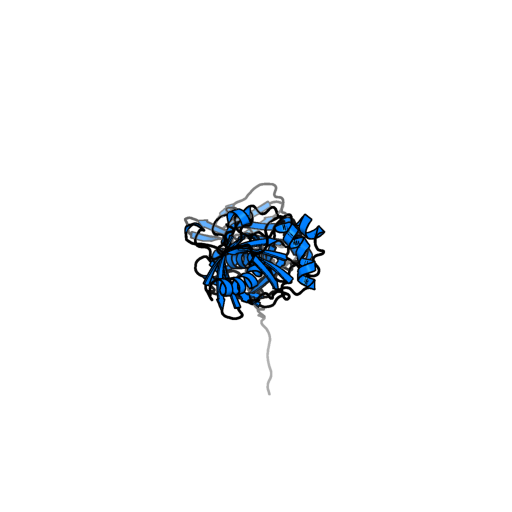-19.579 1.00 30.30 100 GLY A O 1
ATOM 761 N N . ARG A 1 101 ? 37.214 1.917 -17.619 1.00 41.56 101 ARG A N 1
ATOM 762 C CA . ARG A 1 101 ? 35.828 2.221 -17.223 1.00 41.56 101 ARG A CA 1
ATOM 763 C C . ARG A 1 101 ? 35.430 3.660 -17.581 1.00 41.56 101 ARG A C 1
ATOM 765 O O . ARG A 1 101 ? 35.773 4.594 -16.857 1.00 41.56 101 ARG A O 1
ATOM 772 N N . SER A 1 102 ? 34.666 3.827 -18.656 1.00 36.00 102 SER A N 1
ATOM 773 C CA . SER A 1 102 ? 34.092 5.116 -19.009 1.00 36.00 102 SER A CA 1
ATOM 774 C C . SER A 1 102 ? 33.018 5.476 -17.979 1.00 36.00 102 SER A C 1
ATOM 776 O O . SER A 1 102 ? 32.059 4.739 -17.754 1.00 36.00 102 SER A O 1
ATOM 778 N N . LYS A 1 103 ? 33.195 6.627 -17.323 1.00 42.00 103 LYS A N 1
ATOM 779 C CA . LYS A 1 103 ? 32.184 7.301 -16.492 1.00 42.00 103 LYS A CA 1
ATOM 780 C C . LYS A 1 103 ? 31.072 7.896 -17.378 1.00 42.00 103 LYS A C 1
ATOM 782 O O . LYS A 1 103 ? 30.833 9.100 -17.335 1.00 42.00 103 LYS A O 1
ATOM 787 N N . LEU A 1 104 ? 30.430 7.094 -18.227 1.00 48.03 104 LEU A N 1
ATOM 788 C CA . LEU A 1 104 ? 29.145 7.483 -18.811 1.00 48.03 104 LEU A CA 1
ATOM 789 C C . LEU A 1 104 ? 28.045 7.090 -17.822 1.00 48.03 104 LEU A C 1
ATOM 791 O O . LEU A 1 104 ? 27.971 5.930 -17.422 1.00 48.03 104 LEU A O 1
ATOM 795 N N . GLY A 1 105 ? 27.226 8.064 -17.423 1.00 65.94 105 GLY A N 1
ATOM 796 C CA . GLY A 1 105 ? 26.109 7.848 -16.505 1.00 65.94 105 GLY A CA 1
ATOM 797 C C . GLY A 1 105 ? 25.157 6.757 -16.997 1.00 65.94 105 GLY A C 1
ATOM 798 O O . GLY A 1 105 ? 24.928 6.595 -18.203 1.00 65.94 105 GLY A O 1
ATOM 799 N N . VAL A 1 106 ? 24.614 5.978 -16.067 1.00 83.81 106 VAL A N 1
ATOM 800 C CA . VAL A 1 106 ? 23.669 4.901 -16.376 1.00 83.81 106 VAL A CA 1
ATOM 801 C C . VAL A 1 106 ? 22.303 5.528 -16.642 1.00 83.81 106 VAL A C 1
ATOM 803 O O . VAL A 1 106 ? 21.858 6.410 -15.920 1.00 83.81 106 VAL A O 1
ATOM 806 N N . SER A 1 107 ? 21.625 5.090 -17.703 1.00 88.94 107 SER A N 1
ATOM 807 C CA . SER A 1 107 ? 20.273 5.553 -18.034 1.00 88.94 107 SER A CA 1
ATOM 808 C C . SER A 1 107 ? 19.266 4.427 -17.831 1.00 88.94 107 SER A C 1
ATOM 810 O O . SER A 1 107 ? 19.478 3.323 -18.341 1.00 88.94 107 SER A O 1
ATOM 812 N N . LEU A 1 108 ? 18.182 4.699 -17.104 1.00 92.62 108 LEU A N 1
ATOM 813 C CA . LEU A 1 108 ? 17.181 3.697 -16.722 1.00 92.62 108 LEU A CA 1
ATOM 814 C C . LEU A 1 108 ? 15.776 4.154 -17.108 1.00 92.62 108 LEU A C 1
ATOM 816 O O . LEU A 1 108 ? 15.421 5.297 -16.813 1.00 92.62 108 LEU A O 1
ATOM 820 N N . PRO A 1 109 ? 14.940 3.282 -17.699 1.00 96.25 109 PRO A N 1
ATOM 821 C CA . PRO A 1 109 ? 13.515 3.549 -17.811 1.00 96.25 109 PRO A CA 1
ATOM 822 C C . PRO A 1 109 ? 12.906 3.771 -16.425 1.00 96.25 109 PRO A C 1
ATOM 824 O O . PRO A 1 109 ? 13.060 2.933 -15.531 1.00 96.25 109 PRO A O 1
ATOM 827 N N . VAL A 1 110 ? 12.192 4.883 -16.272 1.00 97.31 110 VAL A N 1
ATOM 828 C CA . VAL A 1 110 ? 11.497 5.245 -15.037 1.00 97.31 110 VAL A CA 1
ATOM 829 C C . VAL A 1 110 ? 10.029 5.539 -15.301 1.00 97.31 110 VAL A C 1
ATOM 831 O O . VAL A 1 110 ? 9.647 6.102 -16.331 1.00 97.31 110 VAL A O 1
ATOM 834 N N . PHE A 1 111 ? 9.201 5.163 -14.336 1.00 98.56 111 PHE A N 1
ATOM 835 C CA . PHE A 1 111 ? 7.769 5.397 -14.333 1.00 98.56 111 PHE A CA 1
ATOM 836 C C . PHE A 1 111 ? 7.356 5.989 -12.991 1.00 98.56 111 PHE A C 1
ATOM 838 O O . PHE A 1 111 ? 7.879 5.574 -11.962 1.00 98.56 111 PHE A O 1
ATOM 845 N N . ILE A 1 112 ? 6.388 6.903 -12.993 1.00 98.50 112 ILE A N 1
ATOM 846 C CA . ILE A 1 112 ? 5.654 7.274 -11.775 1.00 98.50 112 ILE A CA 1
ATOM 847 C C . ILE A 1 112 ? 4.250 6.718 -11.924 1.00 98.50 112 ILE A C 1
ATOM 849 O O . ILE A 1 112 ? 3.580 6.984 -12.927 1.00 98.50 112 ILE A O 1
ATOM 853 N N . VAL A 1 113 ? 3.830 5.917 -10.953 1.00 98.56 113 VAL A N 1
ATOM 854 C CA . VAL A 1 113 ? 2.562 5.194 -10.987 1.00 98.56 113 VAL A CA 1
ATOM 855 C C . VAL A 1 113 ? 1.805 5.446 -9.700 1.00 98.56 113 VAL A C 1
ATOM 857 O O . VAL A 1 113 ? 2.324 5.210 -8.614 1.00 98.56 113 VAL A O 1
ATOM 860 N N . ASP A 1 114 ? 0.554 5.853 -9.842 1.00 98.25 114 ASP A N 1
ATOM 861 C CA . ASP A 1 114 ? -0.393 5.904 -8.743 1.00 98.25 114 ASP A CA 1
ATOM 862 C C . ASP A 1 114 ? -1.059 4.528 -8.607 1.00 98.25 114 ASP A C 1
ATOM 864 O O . ASP A 1 114 ? -1.820 4.094 -9.477 1.00 98.25 114 ASP A O 1
ATOM 868 N N . ALA A 1 115 ? -0.749 3.806 -7.531 1.00 97.88 115 ALA A N 1
ATOM 869 C CA . ALA A 1 115 ? -1.334 2.501 -7.232 1.00 97.88 115 ALA A CA 1
ATOM 870 C C . ALA A 1 115 ? -2.640 2.633 -6.431 1.00 97.88 115 ALA A C 1
ATOM 872 O O . ALA A 1 115 ? -2.821 3.580 -5.671 1.00 97.88 115 ALA A O 1
ATOM 873 N N . PHE A 1 116 ? -3.529 1.643 -6.557 1.00 97.31 116 PHE A N 1
ATOM 874 C CA . PHE A 1 116 ? -4.856 1.602 -5.922 1.00 97.31 116 PHE A CA 1
ATOM 875 C C . PHE A 1 116 ? -5.814 2.719 -6.367 1.00 97.31 116 PHE A C 1
ATOM 877 O O . PHE A 1 116 ? -6.666 3.170 -5.607 1.00 97.31 116 PHE A O 1
ATOM 884 N N . THR A 1 117 ? -5.694 3.163 -7.618 1.00 96.88 117 THR A N 1
ATOM 885 C CA . THR A 1 117 ? -6.587 4.166 -8.215 1.00 96.88 117 THR A CA 1
ATOM 886 C C . THR A 1 117 ? -6.710 3.963 -9.722 1.00 96.88 117 THR A C 1
ATOM 888 O O . THR A 1 117 ? -5.786 3.474 -10.365 1.00 96.88 117 THR A O 1
ATOM 891 N N . GLY A 1 118 ? -7.850 4.336 -10.306 1.00 94.38 118 GLY A N 1
ATOM 892 C CA . GLY A 1 118 ? -7.988 4.502 -11.761 1.00 94.38 118 GLY A CA 1
ATOM 893 C C . GLY A 1 118 ? -7.761 5.941 -12.242 1.00 94.38 118 GLY A C 1
ATOM 894 O O . GLY A 1 118 ? -7.597 6.165 -13.442 1.00 94.38 118 GLY A O 1
ATOM 895 N N . GLN A 1 119 ? -7.752 6.903 -11.318 1.00 94.94 119 GLN A N 1
ATOM 896 C CA . GLN A 1 119 ? -7.661 8.337 -11.583 1.00 94.94 119 GLN A CA 1
ATOM 897 C C . GLN A 1 119 ? -6.264 8.873 -11.254 1.00 94.94 119 GLN A C 1
ATOM 899 O O . GLN A 1 119 ? -5.654 8.393 -10.290 1.00 94.94 119 GLN A O 1
ATOM 904 N N . PRO A 1 120 ? -5.763 9.861 -12.015 1.00 95.56 120 PRO A N 1
ATOM 905 C CA . PRO A 1 120 ? -4.496 10.503 -11.704 1.00 95.56 120 PRO A CA 1
ATOM 906 C C . PRO A 1 120 ? -4.582 11.284 -10.389 1.00 95.56 120 PRO A C 1
ATOM 908 O O . PRO A 1 120 ? -5.632 11.827 -10.049 1.00 95.56 120 PRO A O 1
ATOM 911 N N . PHE A 1 121 ? -3.458 11.375 -9.677 1.00 95.75 121 PHE A N 1
ATOM 912 C CA . PHE A 1 121 ? -3.290 12.160 -8.446 1.00 95.75 121 PHE A CA 1
ATOM 913 C C . PHE A 1 121 ? -4.069 11.644 -7.225 1.00 95.75 121 PHE A C 1
ATOM 915 O O . PHE A 1 121 ? -4.082 12.290 -6.176 1.00 95.75 121 PHE A O 1
ATOM 922 N N . SER A 1 122 ? -4.630 10.443 -7.334 1.00 96.88 122 SER A N 1
ATOM 923 C CA . SER A 1 122 ? -5.197 9.662 -6.233 1.00 96.88 122 SER A CA 1
ATOM 924 C C . SER A 1 122 ? -4.326 8.436 -5.952 1.00 96.88 122 SER A C 1
ATOM 926 O O . SER A 1 122 ? -3.265 8.263 -6.549 1.00 96.88 122 SER A O 1
ATOM 928 N N . GLY A 1 123 ? -4.716 7.576 -5.021 1.00 97.31 123 GLY A N 1
ATOM 929 C CA . GLY A 1 123 ? -3.957 6.373 -4.700 1.00 97.31 123 GLY A CA 1
ATOM 930 C C . GLY A 1 123 ? -2.612 6.666 -4.034 1.00 97.31 123 GLY A C 1
ATOM 931 O O . GLY A 1 123 ? -2.389 7.749 -3.484 1.00 97.31 123 GLY A O 1
ATOM 932 N N . ASN A 1 124 ? -1.704 5.693 -4.090 1.00 96.94 124 ASN A N 1
ATOM 933 C CA . ASN A 1 124 ? -0.369 5.795 -3.506 1.00 96.94 124 ASN A CA 1
ATOM 934 C C . ASN A 1 124 ? 0.709 5.847 -4.604 1.00 96.94 124 ASN A C 1
ATOM 936 O O . ASN A 1 124 ? 0.847 4.860 -5.337 1.00 96.94 124 ASN A O 1
ATOM 940 N N . PRO A 1 125 ? 1.427 6.974 -4.757 1.00 97.06 125 PRO A N 1
ATOM 941 C CA . PRO A 1 125 ? 2.424 7.135 -5.804 1.00 97.06 125 PRO A CA 1
ATOM 942 C C . PRO A 1 125 ? 3.688 6.329 -5.497 1.00 97.06 125 PRO A C 1
ATOM 944 O O . PRO A 1 125 ? 4.214 6.379 -4.388 1.00 97.06 125 PRO A O 1
ATOM 947 N N . ALA A 1 126 ? 4.224 5.658 -6.512 1.00 97.94 126 ALA A N 1
ATOM 948 C CA . ALA A 1 126 ? 5.546 5.050 -6.465 1.00 97.94 126 ALA A CA 1
ATOM 949 C C . ALA A 1 126 ? 6.324 5.328 -7.752 1.00 97.94 126 ALA A C 1
ATOM 951 O O . ALA A 1 126 ? 5.769 5.271 -8.857 1.00 97.94 126 ALA A O 1
ATOM 952 N N . ALA A 1 127 ? 7.624 5.579 -7.607 1.00 98.38 127 ALA A N 1
ATOM 953 C CA . ALA A 1 127 ? 8.546 5.515 -8.733 1.00 98.38 127 ALA A CA 1
ATOM 954 C C . ALA A 1 127 ? 8.898 4.048 -9.010 1.00 98.38 127 ALA A C 1
ATOM 956 O O . ALA A 1 127 ? 9.055 3.253 -8.086 1.00 98.38 127 ALA A O 1
ATOM 957 N N . VAL A 1 128 ? 9.038 3.674 -10.277 1.00 98.75 128 VAL A N 1
ATOM 958 C CA . VAL A 1 128 ? 9.464 2.336 -10.701 1.00 98.75 128 VAL A CA 1
ATOM 959 C C . VAL A 1 128 ? 10.603 2.497 -11.688 1.00 98.75 128 VAL A C 1
ATOM 961 O O . VAL A 1 128 ? 10.412 3.090 -12.748 1.00 98.75 128 VAL A O 1
ATOM 964 N N . CYS A 1 129 ? 11.769 1.950 -11.360 1.00 97.81 129 CYS A N 1
ATOM 965 C CA . CYS A 1 129 ? 12.935 1.935 -12.236 1.00 97.81 129 CYS A CA 1
ATOM 966 C C . CYS A 1 129 ? 13.188 0.514 -12.733 1.00 97.81 129 CYS A C 1
ATOM 968 O O . CYS A 1 129 ? 13.244 -0.428 -11.937 1.00 97.81 129 CYS A O 1
ATOM 970 N N . LEU A 1 130 ? 13.347 0.366 -14.046 1.00 96.69 130 LEU A N 1
ATOM 971 C CA . LEU A 1 130 ? 13.670 -0.911 -14.675 1.00 96.69 130 LEU A CA 1
ATOM 972 C C . LEU A 1 130 ? 15.180 -1.002 -14.897 1.00 96.69 130 LEU A C 1
ATOM 974 O O . LEU A 1 130 ? 15.760 -0.167 -15.590 1.00 96.69 130 LEU A O 1
ATOM 978 N N . VAL A 1 131 ? 15.810 -2.016 -14.312 1.00 92.75 131 VAL A N 1
ATOM 979 C CA . VAL A 1 131 ? 17.263 -2.213 -14.327 1.00 92.75 131 VAL A CA 1
ATOM 980 C C . VAL A 1 131 ? 17.612 -3.474 -15.104 1.00 92.75 131 VAL A C 1
ATOM 982 O O . VAL A 1 131 ? 17.159 -4.582 -14.793 1.00 92.75 131 VAL A O 1
ATOM 985 N N . GLU A 1 132 ? 18.437 -3.313 -16.132 1.00 85.38 132 GLU A N 1
ATOM 986 C CA . GLU A 1 132 ? 18.976 -4.449 -16.874 1.00 85.38 132 GLU A CA 1
ATOM 987 C C . GLU A 1 132 ? 19.886 -5.273 -15.953 1.00 85.38 132 GLU A C 1
ATOM 989 O O . GLU A 1 132 ? 20.702 -4.708 -15.235 1.00 85.38 132 GLU A O 1
ATOM 994 N N . GLY A 1 133 ? 19.811 -6.608 -15.984 1.00 63.50 133 GLY A N 1
ATOM 995 C CA . GLY A 1 133 ? 20.565 -7.466 -15.047 1.00 63.50 133 GLY A CA 1
ATOM 996 C C . GLY A 1 133 ? 22.097 -7.320 -15.116 1.00 63.50 133 GLY A C 1
ATOM 997 O O . GLY A 1 133 ? 22.801 -7.754 -14.213 1.00 63.50 133 GLY A O 1
ATOM 998 N N . ARG A 1 134 ? 22.620 -6.683 -16.175 1.00 59.28 134 ARG A N 1
ATOM 999 C CA . ARG A 1 134 ? 24.044 -6.339 -16.356 1.00 59.28 134 ARG A CA 1
ATOM 1000 C C . ARG A 1 134 ? 24.456 -4.995 -15.737 1.00 59.28 134 ARG A C 1
ATOM 1002 O O . ARG A 1 134 ? 25.640 -4.673 -15.745 1.00 59.28 134 ARG A O 1
ATOM 1009 N N . GLN A 1 135 ? 23.502 -4.179 -15.287 1.00 66.00 135 GLN A N 1
ATOM 1010 C CA . GLN A 1 135 ? 23.766 -2.878 -14.674 1.00 66.00 135 GLN A CA 1
ATOM 1011 C C . GLN A 1 135 ? 23.956 -3.071 -13.169 1.00 66.00 135 GLN A C 1
ATOM 1013 O O . GLN A 1 135 ? 22.994 -3.264 -12.427 1.00 66.00 135 GLN A O 1
ATOM 1018 N N . ASP A 1 136 ? 25.209 -3.014 -12.721 1.00 69.81 136 ASP A N 1
ATOM 1019 C CA . ASP A 1 136 ? 25.536 -2.985 -11.297 1.00 69.81 136 ASP A CA 1
ATOM 1020 C C . ASP A 1 136 ? 25.219 -1.591 -10.739 1.00 69.81 136 ASP A C 1
ATOM 1022 O O . ASP A 1 136 ? 26.057 -0.690 -10.741 1.00 69.81 136 ASP A O 1
ATOM 1026 N N . ILE A 1 137 ? 23.958 -1.380 -10.352 1.00 88.25 137 ILE A N 1
ATOM 1027 C CA . ILE A 1 137 ? 23.558 -0.172 -9.629 1.00 88.25 137 ILE A CA 1
ATOM 1028 C C . ILE A 1 137 ? 23.829 -0.419 -8.147 1.00 88.25 137 ILE A C 1
ATOM 1030 O O . ILE A 1 137 ? 23.131 -1.241 -7.534 1.00 88.25 137 ILE A O 1
ATOM 1034 N N . PRO A 1 138 ? 24.795 0.287 -7.541 1.00 90.31 138 PRO A N 1
ATOM 1035 C CA . PRO A 1 138 ? 25.105 0.101 -6.138 1.00 90.31 138 PRO A CA 1
ATOM 1036 C C . PRO A 1 138 ? 23.968 0.630 -5.259 1.00 90.31 138 PRO A C 1
ATOM 1038 O O . PRO A 1 138 ? 23.225 1.538 -5.631 1.00 90.31 138 PRO A O 1
ATOM 1041 N N . ASP A 1 139 ? 23.838 0.079 -4.055 1.00 92.12 139 ASP A N 1
ATOM 1042 C CA . ASP A 1 139 ? 22.706 0.378 -3.170 1.00 92.12 139 ASP A CA 1
ATOM 1043 C C . ASP A 1 139 ? 22.627 1.850 -2.759 1.00 92.12 139 ASP A C 1
ATOM 1045 O O . ASP A 1 139 ? 21.531 2.398 -2.676 1.00 92.12 139 ASP A O 1
ATOM 1049 N N . HIS A 1 140 ? 23.769 2.527 -2.605 1.00 91.94 140 HIS A N 1
ATOM 1050 C CA . HIS A 1 140 ? 23.783 3.968 -2.347 1.00 91.94 140 HIS A CA 1
ATOM 1051 C C . HIS A 1 140 ? 23.173 4.770 -3.506 1.00 91.94 140 HIS A C 1
ATOM 1053 O O . HIS A 1 140 ? 22.492 5.754 -3.253 1.00 91.94 140 HIS A O 1
ATOM 1059 N N . ALA A 1 141 ? 23.347 4.340 -4.762 1.00 92.81 141 ALA A N 1
ATOM 1060 C CA . ALA A 1 141 ? 22.736 5.007 -5.910 1.00 92.81 141 ALA A CA 1
ATOM 1061 C C . ALA A 1 141 ? 21.221 4.764 -5.954 1.00 92.81 141 ALA A C 1
ATOM 1063 O O . ALA A 1 141 ? 20.466 5.705 -6.181 1.00 92.81 141 ALA A O 1
ATOM 1064 N N . LYS A 1 142 ? 20.756 3.542 -5.648 1.00 94.94 142 LYS A N 1
ATOM 1065 C CA . LYS A 1 142 ? 19.313 3.247 -5.507 1.00 94.94 142 LYS A CA 1
ATOM 1066 C C . LYS A 1 142 ? 18.674 4.101 -4.408 1.00 94.94 142 LYS A C 1
ATOM 1068 O O . LYS A 1 142 ? 17.592 4.647 -4.607 1.00 94.94 142 LYS A O 1
ATOM 1073 N N . GLN A 1 143 ? 19.368 4.247 -3.278 1.00 94.81 143 GLN A N 1
ATOM 1074 C CA . GLN A 1 143 ? 18.935 5.088 -2.165 1.00 94.81 143 GLN A CA 1
ATOM 1075 C C . GLN A 1 143 ? 18.902 6.573 -2.555 1.00 94.81 143 GLN A C 1
ATOM 1077 O O . GLN A 1 143 ? 17.917 7.248 -2.265 1.00 94.81 143 GLN A O 1
ATOM 1082 N N . SER A 1 144 ? 19.927 7.071 -3.256 1.00 94.75 144 SER A N 1
ATOM 1083 C CA . SER A 1 144 ? 19.950 8.446 -3.769 1.00 94.75 144 SER A CA 1
ATOM 1084 C C . SER A 1 144 ? 18.828 8.708 -4.771 1.00 94.75 144 SER A C 1
ATOM 1086 O O . SER A 1 144 ? 18.192 9.750 -4.693 1.00 94.75 144 SER A O 1
ATOM 1088 N N . MET A 1 145 ? 18.524 7.760 -5.665 1.00 94.75 145 MET A N 1
ATOM 1089 C CA . MET A 1 145 ? 17.376 7.872 -6.573 1.00 94.75 145 MET A CA 1
ATOM 1090 C C . MET A 1 145 ? 16.063 7.988 -5.796 1.00 94.75 145 MET A C 1
ATOM 1092 O O . MET A 1 145 ? 15.236 8.840 -6.106 1.00 94.75 145 MET A O 1
ATOM 1096 N N . ALA A 1 146 ? 15.871 7.154 -4.772 1.00 94.50 146 ALA A N 1
ATOM 1097 C CA . ALA A 1 146 ? 14.669 7.210 -3.949 1.00 94.50 146 ALA A CA 1
ATOM 1098 C C . ALA A 1 146 ? 14.532 8.538 -3.192 1.00 94.50 146 ALA A C 1
ATOM 1100 O O . ALA A 1 146 ? 13.431 9.083 -3.107 1.00 94.50 146 ALA A O 1
ATOM 1101 N N . ALA A 1 147 ? 15.649 9.076 -2.694 1.00 92.94 147 ALA A N 1
ATOM 1102 C CA . ALA A 1 147 ? 15.697 10.395 -2.076 1.00 92.94 147 ALA A CA 1
ATOM 1103 C C . ALA A 1 147 ? 15.375 11.520 -3.076 1.00 92.94 147 ALA A C 1
ATOM 1105 O O . ALA A 1 147 ? 14.611 12.419 -2.738 1.00 92.94 147 ALA A O 1
ATOM 1106 N N . GLU A 1 148 ? 15.897 11.439 -4.304 1.00 95.62 148 GLU A N 1
ATOM 1107 C CA . GLU A 1 148 ? 15.659 12.418 -5.375 1.00 95.62 148 GLU A CA 1
ATOM 1108 C C . GLU A 1 148 ? 14.186 12.444 -5.810 1.00 95.62 148 GLU A C 1
ATOM 1110 O O . GLU A 1 148 ? 13.597 13.514 -5.956 1.00 95.62 148 GLU A O 1
ATOM 1115 N N . PHE A 1 149 ? 13.555 11.274 -5.978 1.00 94.75 149 PHE A N 1
ATOM 1116 C CA . PHE A 1 149 ? 12.127 11.210 -6.307 1.00 94.75 149 PHE A CA 1
ATOM 1117 C C . PHE A 1 149 ? 11.243 11.732 -5.174 1.00 94.75 149 PHE A C 1
ATOM 1119 O O . PHE A 1 149 ? 10.166 12.263 -5.448 1.00 94.75 149 PHE A O 1
ATOM 1126 N N . ASN A 1 150 ? 11.678 11.556 -3.921 1.00 90.50 150 ASN A N 1
ATOM 1127 C CA . ASN A 1 150 ? 10.967 11.993 -2.721 1.00 90.50 150 ASN A CA 1
ATOM 1128 C C . ASN A 1 150 ? 9.479 11.569 -2.701 1.00 90.50 150 ASN A C 1
ATOM 1130 O O . ASN A 1 150 ? 8.591 12.323 -2.298 1.00 90.50 150 ASN A O 1
ATOM 1134 N N . LEU A 1 151 ? 9.205 10.355 -3.186 1.00 91.19 151 LEU A N 1
ATOM 1135 C CA . LEU A 1 151 ? 7.904 9.687 -3.095 1.00 91.19 151 LEU A CA 1
ATOM 1136 C C . LEU A 1 151 ? 7.890 8.728 -1.900 1.00 91.19 151 LEU A C 1
ATOM 1138 O O . LEU A 1 151 ? 8.934 8.496 -1.291 1.00 91.19 151 LEU A O 1
ATOM 1142 N N . SER A 1 152 ? 6.723 8.147 -1.590 1.00 87.50 152 SER A N 1
ATOM 1143 C CA . SER A 1 152 ? 6.594 7.138 -0.529 1.00 87.50 152 SER A CA 1
ATOM 1144 C C . SER A 1 152 ? 7.651 6.039 -0.713 1.00 87.50 152 SER A C 1
ATOM 1146 O O . SER A 1 152 ? 8.457 5.775 0.184 1.00 87.50 152 SER A O 1
ATOM 1148 N N . GLU A 1 153 ? 7.708 5.467 -1.923 1.00 93.75 153 GLU A N 1
ATOM 1149 C CA . GLU A 1 153 ? 8.668 4.433 -2.283 1.00 93.75 153 GLU A CA 1
ATOM 1150 C C . GLU A 1 153 ? 9.103 4.515 -3.751 1.00 93.75 153 GLU A C 1
ATOM 1152 O O . GLU A 1 153 ? 8.342 4.852 -4.664 1.00 93.75 153 GLU A O 1
ATOM 1157 N N . THR A 1 154 ? 10.350 4.108 -3.978 1.00 97.19 154 THR A N 1
ATOM 1158 C CA . THR A 1 154 ? 10.918 3.802 -5.290 1.00 97.19 154 THR A CA 1
ATOM 1159 C C . THR A 1 154 ? 11.160 2.300 -5.396 1.00 97.19 154 THR A C 1
ATOM 1161 O O . THR A 1 154 ? 11.942 1.725 -4.636 1.00 97.19 154 THR A O 1
ATOM 1164 N N . ALA A 1 155 ? 10.486 1.656 -6.344 1.00 98.25 155 ALA A N 1
ATOM 1165 C CA . ALA A 1 155 ? 10.661 0.256 -6.696 1.00 98.25 155 ALA A CA 1
ATOM 1166 C C . ALA A 1 155 ? 11.772 0.095 -7.740 1.00 98.25 155 ALA A C 1
ATOM 1168 O O . ALA A 1 155 ? 11.701 0.659 -8.833 1.00 98.25 155 ALA A O 1
ATOM 1169 N N . ILE A 1 156 ? 12.768 -0.729 -7.429 1.00 97.62 156 ILE A N 1
ATOM 1170 C CA . ILE A 1 156 ? 13.828 -1.126 -8.356 1.00 97.62 156 ILE A CA 1
ATOM 1171 C C . ILE A 1 156 ? 13.527 -2.545 -8.834 1.00 97.62 156 ILE A C 1
ATOM 1173 O O . ILE A 1 156 ? 13.602 -3.492 -8.048 1.00 97.62 156 ILE A O 1
ATOM 1177 N N . VAL A 1 157 ? 13.160 -2.681 -10.110 1.00 97.69 157 VAL A N 1
ATOM 1178 C CA . VAL A 1 157 ? 12.860 -3.964 -10.758 1.00 97.69 157 VAL A CA 1
ATOM 1179 C C . VAL A 1 157 ? 14.064 -4.386 -11.588 1.00 97.69 157 VAL A C 1
ATOM 1181 O O . VAL A 1 157 ? 14.394 -3.723 -12.571 1.00 97.69 157 VAL A O 1
ATOM 1184 N N . THR A 1 158 ? 14.680 -5.514 -11.246 1.00 95.50 158 THR A N 1
ATOM 1185 C CA . THR A 1 158 ? 15.872 -6.016 -11.941 1.00 95.50 158 THR A CA 1
ATOM 1186 C C . THR A 1 158 ? 15.596 -7.364 -12.593 1.00 95.50 158 THR A C 1
ATOM 1188 O O . THR A 1 158 ? 14.997 -8.257 -11.987 1.00 95.50 158 THR A O 1
ATOM 1191 N N . LYS A 1 159 ? 16.058 -7.550 -13.832 1.00 93.44 159 LYS A N 1
ATOM 1192 C CA . LYS A 1 159 ? 16.051 -8.870 -14.481 1.00 93.44 159 LYS A CA 1
ATOM 1193 C C . LYS A 1 159 ? 16.960 -9.836 -13.722 1.00 93.44 159 LYS A C 1
ATOM 1195 O O . LYS A 1 159 ? 18.123 -9.525 -13.491 1.00 93.44 159 LYS A O 1
ATOM 1200 N N . ILE A 1 160 ? 16.447 -11.018 -13.378 1.00 89.25 160 ILE A N 1
ATOM 1201 C CA . ILE A 1 160 ? 17.250 -12.070 -12.729 1.00 89.25 160 ILE A CA 1
ATOM 1202 C C . ILE A 1 160 ? 18.118 -12.789 -13.765 1.00 89.25 160 ILE A C 1
ATOM 1204 O O . ILE A 1 160 ? 19.287 -13.080 -13.527 1.00 89.25 160 ILE A O 1
ATOM 1208 N N . ARG A 1 161 ? 17.537 -13.086 -14.929 1.00 85.31 161 ARG A N 1
ATOM 1209 C CA . ARG A 1 161 ? 18.197 -13.787 -16.030 1.00 85.31 161 ARG A CA 1
ATOM 1210 C C . ARG A 1 161 ? 18.497 -12.799 -17.145 1.00 85.31 161 ARG A C 1
ATOM 1212 O O . ARG A 1 161 ? 17.609 -12.070 -17.573 1.00 85.31 161 ARG A O 1
ATOM 1219 N N . LEU A 1 162 ? 19.739 -12.789 -17.627 1.00 80.12 162 LEU A N 1
ATOM 1220 C CA . LEU A 1 162 ? 20.190 -11.843 -18.655 1.00 80.12 162 LEU A CA 1
ATOM 1221 C C . LEU A 1 162 ? 19.454 -12.014 -19.991 1.00 80.12 162 LEU A C 1
ATOM 1223 O O . LEU A 1 162 ? 19.302 -11.047 -20.729 1.00 80.12 162 LEU A O 1
ATOM 1227 N N . GLN A 1 163 ? 19.001 -13.231 -20.288 1.00 83.25 163 GLN A N 1
ATOM 1228 C CA . GLN A 1 163 ? 18.253 -13.561 -21.497 1.00 83.25 163 GLN A CA 1
ATOM 1229 C C . GLN A 1 163 ? 16.773 -13.151 -21.446 1.00 83.25 163 GLN A C 1
ATOM 1231 O O . GLN A 1 163 ? 16.133 -13.097 -22.492 1.00 83.25 163 GLN A O 1
ATOM 1236 N N . ASP A 1 164 ? 16.224 -12.875 -20.259 1.00 87.31 164 ASP A N 1
ATOM 1237 C CA . ASP A 1 164 ? 14.813 -12.522 -20.119 1.00 87.31 164 ASP A CA 1
ATOM 1238 C C . ASP A 1 164 ? 14.612 -11.025 -20.418 1.00 87.31 164 ASP A C 1
ATOM 1240 O O . ASP A 1 164 ? 15.357 -10.156 -19.956 1.00 87.31 164 ASP A O 1
ATOM 1244 N N . GLY A 1 165 ? 13.573 -10.692 -21.180 1.00 91.88 165 GLY A N 1
ATOM 1245 C CA . GLY A 1 165 ? 13.108 -9.317 -21.363 1.00 91.88 165 GLY A CA 1
ATOM 1246 C C . GLY A 1 165 ? 12.120 -8.898 -20.269 1.00 91.88 165 GLY A C 1
ATOM 1247 O O . GLY A 1 165 ? 11.494 -9.738 -19.625 1.00 91.88 165 GLY A O 1
ATOM 1248 N N . PHE A 1 166 ? 11.921 -7.590 -20.067 1.00 95.50 166 PHE A N 1
ATOM 1249 C CA . PHE A 1 166 ? 10.837 -7.103 -19.192 1.00 95.50 166 PHE A CA 1
ATOM 1250 C C . PHE A 1 166 ? 9.443 -7.436 -19.745 1.00 95.50 166 PHE A C 1
ATOM 1252 O O . PHE A 1 166 ? 8.469 -7.485 -18.998 1.00 95.50 166 PHE A O 1
ATOM 1259 N N . ASP A 1 167 ? 9.363 -7.685 -21.047 1.00 95.69 167 ASP A N 1
ATOM 1260 C CA . ASP A 1 167 ? 8.195 -8.066 -21.834 1.00 95.69 167 ASP A CA 1
ATOM 1261 C C . ASP A 1 167 ? 8.009 -9.588 -21.965 1.00 95.69 167 ASP A C 1
ATOM 1263 O O . ASP A 1 167 ? 7.007 -10.028 -22.509 1.00 95.69 167 ASP A O 1
ATOM 1267 N N . THR A 1 168 ? 8.942 -10.410 -21.480 1.00 94.94 168 THR A N 1
ATOM 1268 C CA . THR A 1 168 ? 8.910 -11.877 -21.663 1.00 94.94 168 THR A CA 1
ATOM 1269 C C . THR A 1 168 ? 9.151 -12.652 -20.370 1.00 94.94 168 THR A C 1
ATOM 1271 O O . THR A 1 168 ? 8.541 -13.703 -20.162 1.00 94.94 168 THR A O 1
ATOM 1274 N N . GLY A 1 169 ? 9.980 -12.125 -19.466 1.00 94.88 169 GLY A N 1
ATOM 1275 C CA . GLY A 1 169 ? 10.293 -12.746 -18.183 1.00 94.88 169 GLY A CA 1
ATOM 1276 C C . GLY A 1 169 ? 9.073 -12.863 -17.268 1.00 94.88 169 GLY A C 1
ATOM 1277 O O . GLY A 1 169 ? 8.221 -11.977 -17.219 1.00 94.88 169 GLY A O 1
ATOM 1278 N N . SER A 1 170 ? 8.998 -13.955 -16.511 1.00 95.88 170 SER A N 1
ATOM 1279 C CA . SER A 1 170 ? 7.971 -14.176 -15.479 1.00 95.88 170 SER A CA 1
ATOM 1280 C C . SER A 1 170 ? 8.511 -14.017 -14.055 1.00 95.88 170 SER A C 1
ATOM 1282 O O . SER A 1 170 ? 7.743 -14.097 -13.095 1.00 95.88 170 SER A O 1
ATOM 1284 N N . LYS A 1 171 ? 9.823 -13.781 -13.911 1.00 96.56 171 LYS A N 1
ATOM 1285 C CA . LYS A 1 171 ? 10.519 -13.644 -12.629 1.00 96.56 171 LYS A CA 1
ATOM 1286 C C . LYS A 1 171 ? 11.478 -12.460 -12.644 1.00 96.56 171 LYS A C 1
ATOM 1288 O O . LYS A 1 171 ? 12.313 -12.357 -13.541 1.00 96.56 171 LYS A O 1
ATOM 1293 N N . PHE A 1 172 ? 11.388 -11.603 -11.633 1.00 96.75 172 PHE A N 1
ATOM 1294 C CA . PHE A 1 172 ? 12.243 -10.421 -11.483 1.00 96.75 172 PHE A CA 1
ATOM 1295 C C . PHE A 1 172 ? 12.677 -10.257 -10.030 1.00 96.75 172 PHE A C 1
ATOM 1297 O O . PHE A 1 172 ? 11.977 -10.690 -9.122 1.00 96.75 172 PHE A O 1
ATOM 1304 N N . SER A 1 173 ? 13.809 -9.606 -9.791 1.00 95.81 173 SER A N 1
ATOM 1305 C CA . SER A 1 173 ? 14.132 -9.108 -8.456 1.00 95.81 173 SER A CA 1
ATOM 1306 C C . SER A 1 173 ? 13.404 -7.785 -8.238 1.00 95.81 173 SER A C 1
ATOM 1308 O O . SER A 1 173 ? 13.297 -6.977 -9.164 1.00 95.81 173 SER A O 1
ATOM 1310 N N . LEU A 1 174 ? 12.888 -7.572 -7.029 1.00 97.31 174 LEU A N 1
ATOM 1311 C CA . LEU A 1 174 ? 12.227 -6.331 -6.642 1.00 97.31 174 LEU A CA 1
ATOM 1312 C C . LEU A 1 174 ? 12.713 -5.885 -5.265 1.00 97.31 174 LEU A C 1
ATOM 1314 O O . LEU A 1 174 ? 12.642 -6.634 -4.288 1.00 97.31 174 LEU A O 1
ATOM 1318 N N . ARG A 1 175 ? 13.184 -4.641 -5.209 1.00 96.94 175 ARG A N 1
ATOM 1319 C CA . ARG A 1 175 ? 13.615 -3.951 -3.987 1.00 96.94 175 ARG A CA 1
ATOM 1320 C C . ARG A 1 175 ? 12.896 -2.613 -3.883 1.00 96.94 175 ARG A C 1
ATOM 1322 O O . ARG A 1 175 ? 12.566 -2.019 -4.911 1.00 96.94 175 ARG A O 1
ATOM 1329 N N . TRP A 1 176 ? 12.667 -2.133 -2.666 1.00 96.94 176 TRP A N 1
ATOM 1330 C CA . TRP A 1 176 ? 11.951 -0.878 -2.429 1.00 96.94 176 TRP A CA 1
ATOM 1331 C C . TRP A 1 176 ? 12.731 0.018 -1.492 1.00 96.94 176 TRP A C 1
ATOM 1333 O O . TRP A 1 176 ? 13.169 -0.415 -0.429 1.00 96.94 176 TRP A O 1
ATOM 1343 N N . PHE A 1 177 ? 12.836 1.279 -1.870 1.00 94.06 177 PHE A N 1
ATOM 1344 C CA . PHE A 1 177 ? 13.551 2.287 -1.114 1.00 94.06 177 PHE A CA 1
ATOM 1345 C C . PHE A 1 177 ? 12.596 3.432 -0.807 1.00 94.06 177 PHE A C 1
ATOM 1347 O O . PHE A 1 177 ? 11.985 3.988 -1.719 1.00 94.06 177 PHE A O 1
ATOM 1354 N N . THR A 1 178 ? 12.468 3.779 0.469 1.00 89.56 178 THR A N 1
ATOM 1355 C CA . THR A 1 178 ? 11.971 5.099 0.870 1.00 89.56 178 THR A CA 1
ATOM 1356 C C . THR A 1 178 ? 13.085 6.125 0.629 1.00 89.56 178 THR A C 1
ATOM 1358 O O . THR A 1 178 ? 14.223 5.731 0.342 1.00 89.56 178 THR A O 1
ATOM 1361 N N . PRO A 1 179 ? 12.837 7.434 0.808 1.00 88.38 179 PRO A N 1
ATOM 1362 C CA . PRO A 1 179 ? 13.899 8.437 0.731 1.00 88.38 179 PRO A CA 1
ATOM 1363 C C . PRO A 1 179 ? 15.068 8.200 1.701 1.00 88.38 179 PRO A C 1
ATOM 1365 O O . PRO A 1 179 ? 16.174 8.676 1.455 1.00 88.38 179 PRO A O 1
ATOM 1368 N N . THR A 1 180 ? 14.854 7.448 2.786 1.00 83.50 180 THR A N 1
ATOM 1369 C CA . THR A 1 180 ? 15.833 7.287 3.872 1.00 83.50 180 THR A CA 1
ATOM 1370 C C . THR A 1 180 ? 16.429 5.889 3.999 1.00 83.50 180 THR A C 1
ATOM 1372 O O . THR A 1 180 ? 17.525 5.761 4.543 1.00 83.50 180 THR A O 1
ATOM 1375 N N . ASN A 1 181 ? 15.729 4.836 3.568 1.00 86.25 181 ASN A N 1
ATOM 1376 C CA . ASN A 1 181 ? 16.186 3.456 3.742 1.00 86.25 181 ASN A CA 1
ATOM 1377 C C . ASN A 1 181 ? 15.510 2.474 2.774 1.00 86.25 181 ASN A C 1
ATOM 1379 O O . ASN A 1 181 ? 14.415 2.707 2.267 1.00 86.25 181 ASN A O 1
ATOM 1383 N N . GLU A 1 182 ? 16.114 1.299 2.611 1.00 93.19 182 GLU A N 1
ATOM 1384 C CA . GLU A 1 182 ? 15.441 0.145 2.016 1.00 93.19 182 GLU A CA 1
ATOM 1385 C C . GLU A 1 182 ? 14.399 -0.440 2.982 1.00 93.19 182 GLU A C 1
ATOM 1387 O O . GLU A 1 182 ? 14.621 -0.493 4.199 1.00 93.19 182 GLU A O 1
ATOM 1392 N N . VAL A 1 183 ? 13.261 -0.895 2.451 1.00 85.31 183 VAL A N 1
ATOM 1393 C CA . VAL A 1 183 ? 12.221 -1.597 3.218 1.00 85.31 183 VAL A CA 1
ATOM 1394 C C . VAL A 1 183 ? 12.037 -3.028 2.706 1.00 85.31 183 VAL A C 1
ATOM 1396 O O . VAL A 1 183 ? 12.070 -3.265 1.500 1.00 85.31 183 VAL A O 1
ATOM 1399 N N . PRO A 1 184 ? 11.798 -4.010 3.596 1.00 85.75 184 PRO A N 1
ATOM 1400 C CA . PRO A 1 184 ? 11.779 -5.422 3.210 1.00 85.75 184 PRO A CA 1
ATOM 1401 C C . PRO A 1 184 ? 10.530 -5.834 2.418 1.00 85.75 184 PRO A C 1
ATOM 1403 O O . PRO A 1 184 ? 10.511 -6.925 1.844 1.00 85.75 184 PRO A O 1
ATOM 1406 N N . LEU A 1 185 ? 9.467 -5.019 2.433 1.00 85.38 185 LEU A N 1
ATOM 1407 C CA . LEU A 1 185 ? 8.192 -5.298 1.774 1.00 85.38 185 LEU A CA 1
ATOM 1408 C C . LEU A 1 185 ? 7.378 -4.013 1.583 1.00 85.38 185 LEU A C 1
ATOM 1410 O O . LEU A 1 185 ? 7.077 -3.334 2.564 1.00 85.38 185 LEU A O 1
ATOM 1414 N N . CYS A 1 186 ? 6.924 -3.739 0.357 1.00 89.31 186 CYS A N 1
ATOM 1415 C CA . CYS A 1 186 ? 5.996 -2.641 0.076 1.00 89.31 186 CYS A CA 1
ATOM 1416 C C . CYS A 1 186 ? 4.882 -3.067 -0.895 1.00 89.31 186 CYS A C 1
ATOM 1418 O O . CYS A 1 186 ? 5.139 -3.540 -1.999 1.00 89.31 186 CYS A O 1
ATOM 1420 N N . GLY A 1 187 ? 3.619 -2.901 -0.492 1.00 89.25 187 GLY A N 1
ATOM 1421 C CA . GLY A 1 187 ? 2.466 -3.348 -1.282 1.00 89.25 187 GLY A CA 1
ATOM 1422 C C . GLY A 1 187 ? 2.181 -2.478 -2.510 1.00 89.25 187 GLY A C 1
ATOM 1423 O O . GLY A 1 187 ? 2.122 -2.986 -3.626 1.00 89.25 187 GLY A O 1
ATOM 1424 N N . HIS A 1 188 ? 2.003 -1.167 -2.334 1.00 94.19 188 HIS A N 1
ATOM 1425 C CA . HIS A 1 188 ? 1.588 -0.289 -3.435 1.00 94.19 188 HIS A CA 1
ATOM 1426 C C . HIS A 1 188 ? 2.679 -0.156 -4.511 1.00 94.19 188 HIS A C 1
ATOM 1428 O O . HIS A 1 188 ? 2.376 -0.221 -5.700 1.00 94.19 188 HIS A O 1
ATOM 1434 N N . ALA A 1 189 ? 3.955 -0.093 -4.119 1.00 96.06 189 ALA A N 1
ATOM 1435 C CA . ALA A 1 189 ? 5.066 -0.062 -5.063 1.00 96.06 189 ALA A CA 1
ATOM 1436 C C . ALA A 1 189 ? 5.234 -1.401 -5.816 1.00 96.06 189 ALA A C 1
ATOM 1438 O O . ALA A 1 189 ? 5.686 -1.420 -6.959 1.00 96.06 189 ALA A O 1
ATOM 1439 N N . THR A 1 190 ? 4.791 -2.524 -5.233 1.00 96.56 190 THR A N 1
ATOM 1440 C CA . THR A 1 190 ? 4.670 -3.808 -5.951 1.00 96.56 190 THR A CA 1
ATOM 1441 C C . THR A 1 190 ? 3.556 -3.774 -6.999 1.00 96.56 190 THR A C 1
ATOM 1443 O O . THR A 1 190 ? 3.755 -4.258 -8.113 1.00 96.56 190 THR A O 1
ATOM 1446 N N . VAL A 1 191 ? 2.401 -3.166 -6.689 1.00 97.38 191 VAL A N 1
ATOM 1447 C CA . VAL A 1 191 ? 1.331 -2.924 -7.680 1.00 97.38 191 VAL A CA 1
ATOM 1448 C C . VAL A 1 191 ? 1.844 -2.064 -8.826 1.00 97.38 1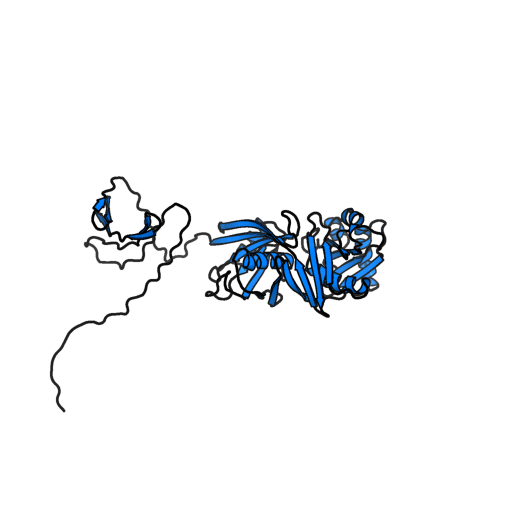91 VAL A C 1
ATOM 1450 O O . VAL A 1 191 ? 1.640 -2.418 -9.985 1.00 97.38 191 VAL A O 1
ATOM 1453 N N . ALA A 1 192 ? 2.547 -0.976 -8.509 1.00 98.25 192 ALA A N 1
ATOM 1454 C CA . ALA A 1 192 ? 3.158 -0.096 -9.495 1.00 98.25 192 ALA A CA 1
ATOM 1455 C C . ALA A 1 192 ? 4.148 -0.846 -10.403 1.00 98.25 192 ALA A C 1
ATOM 1457 O O . ALA A 1 192 ? 4.034 -0.777 -11.627 1.00 98.25 192 ALA A O 1
ATOM 1458 N N . ALA A 1 193 ? 5.070 -1.620 -9.822 1.00 98.38 193 ALA A N 1
ATOM 1459 C CA . ALA A 1 193 ? 6.041 -2.416 -10.572 1.00 98.38 193 ALA A CA 1
ATOM 1460 C C . ALA A 1 193 ? 5.368 -3.436 -11.504 1.00 98.38 193 ALA A C 1
ATOM 1462 O O . ALA A 1 193 ? 5.693 -3.520 -12.690 1.00 98.38 193 ALA A O 1
ATOM 1463 N N . ALA A 1 194 ? 4.383 -4.175 -10.994 1.00 98.06 194 ALA A N 1
ATOM 1464 C CA . ALA A 1 194 ? 3.613 -5.129 -11.785 1.00 98.06 194 ALA A CA 1
ATOM 1465 C C . ALA A 1 194 ? 2.848 -4.445 -12.927 1.00 98.06 194 ALA A C 1
ATOM 1467 O O . ALA A 1 194 ? 2.827 -4.953 -14.047 1.00 98.06 194 ALA A O 1
ATOM 1468 N N . ALA A 1 195 ? 2.245 -3.284 -12.662 1.00 98.19 195 ALA A N 1
ATOM 1469 C CA . ALA A 1 195 ? 1.540 -2.503 -13.668 1.00 98.19 195 ALA A CA 1
ATOM 1470 C C . ALA A 1 195 ? 2.470 -2.065 -14.808 1.00 98.19 195 ALA A C 1
ATOM 1472 O O . ALA A 1 195 ? 2.108 -2.187 -15.979 1.00 98.19 195 ALA A O 1
ATOM 1473 N N . VAL A 1 196 ? 3.688 -1.621 -14.483 1.00 98.56 196 VAL A N 1
ATOM 1474 C CA . VAL A 1 196 ? 4.707 -1.294 -15.489 1.00 98.56 196 VAL A CA 1
ATOM 1475 C C . VAL A 1 196 ? 5.042 -2.518 -16.340 1.00 98.56 196 VAL A C 1
ATOM 1477 O O . VAL A 1 196 ? 4.976 -2.433 -17.565 1.00 98.56 196 VAL A O 1
ATOM 1480 N N . LEU A 1 197 ? 5.324 -3.671 -15.731 1.00 98.44 197 LEU A N 1
ATOM 1481 C CA . LEU A 1 197 ? 5.667 -4.879 -16.488 1.00 98.44 197 LEU A CA 1
ATOM 1482 C C . LEU A 1 197 ? 4.511 -5.342 -17.387 1.00 98.44 197 LEU A C 1
ATOM 1484 O O . LEU A 1 197 ? 4.689 -5.513 -18.593 1.00 98.44 197 LEU A O 1
ATOM 1488 N N . PHE A 1 198 ? 3.304 -5.494 -16.839 1.00 98.19 198 PHE A N 1
ATOM 1489 C CA . PHE A 1 198 ? 2.164 -5.992 -17.610 1.00 98.19 198 PHE A CA 1
ATOM 1490 C C . PHE A 1 198 ? 1.700 -5.020 -18.702 1.00 98.19 198 PHE A C 1
ATOM 1492 O O . PHE A 1 198 ? 1.351 -5.471 -19.791 1.00 98.19 198 PHE A O 1
ATOM 1499 N N . PHE A 1 199 ? 1.678 -3.709 -18.437 1.00 96.62 199 PHE A N 1
ATOM 1500 C CA . PHE A 1 199 ? 0.988 -2.742 -19.304 1.00 96.62 199 PHE A CA 1
ATOM 1501 C C . PHE A 1 199 ? 1.901 -1.726 -19.995 1.00 96.62 199 PHE A C 1
ATOM 1503 O O . PHE A 1 199 ? 1.524 -1.198 -21.038 1.00 96.62 199 PHE A O 1
ATOM 1510 N N . CYS A 1 200 ? 3.082 -1.422 -19.451 1.00 96.44 200 CYS A N 1
ATOM 1511 C CA . CYS A 1 200 ? 4.059 -0.567 -20.137 1.00 96.44 200 CYS A CA 1
ATOM 1512 C C . CYS A 1 200 ? 5.045 -1.398 -20.960 1.00 96.44 200 CYS A C 1
ATOM 1514 O O . CYS A 1 200 ? 5.364 -1.006 -22.080 1.00 96.44 200 CYS A O 1
ATOM 1516 N N . CYS A 1 201 ? 5.491 -2.539 -20.432 1.00 96.69 201 CYS A N 1
ATOM 1517 C CA . CYS A 1 201 ? 6.351 -3.480 -21.152 1.00 96.69 201 CYS A CA 1
ATOM 1518 C C . CYS A 1 201 ? 5.554 -4.508 -21.969 1.00 96.69 201 CYS A C 1
ATOM 1520 O O . CYS A 1 201 ? 6.159 -5.299 -22.677 1.00 96.69 201 CYS A O 1
ATOM 1522 N N . ASN A 1 202 ? 4.217 -4.499 -21.898 1.00 96.50 202 ASN A N 1
ATOM 1523 C CA . ASN A 1 202 ? 3.335 -5.456 -22.581 1.00 96.50 202 ASN A CA 1
ATOM 1524 C C . ASN A 1 202 ? 3.664 -6.925 -22.268 1.00 96.50 202 ASN A C 1
ATOM 1526 O O . ASN A 1 202 ? 3.529 -7.794 -23.129 1.00 96.50 202 ASN A O 1
ATOM 1530 N N . ASN A 1 203 ? 4.088 -7.213 -21.035 1.00 97.50 203 ASN A N 1
ATOM 1531 C CA . ASN A 1 203 ? 4.436 -8.569 -20.637 1.00 97.50 203 ASN A CA 1
ATOM 1532 C C . ASN A 1 203 ? 3.193 -9.494 -20.682 1.00 97.50 203 ASN A C 1
ATOM 1534 O O . ASN A 1 203 ? 2.190 -9.227 -19.999 1.00 97.50 203 ASN A O 1
ATOM 1538 N N . PRO A 1 204 ? 3.214 -10.587 -21.473 1.00 95.75 204 PRO A N 1
ATOM 1539 C CA . PRO A 1 204 ? 2.031 -11.391 -21.741 1.00 95.75 204 PRO A CA 1
ATOM 1540 C C . PRO A 1 204 ? 1.693 -12.335 -20.590 1.00 95.75 204 PRO A C 1
ATOM 1542 O O . PRO A 1 204 ? 0.535 -12.751 -20.504 1.00 95.75 204 PRO A O 1
ATOM 1545 N N . ASN A 1 205 ? 2.646 -12.629 -19.695 1.00 96.44 205 ASN A N 1
ATOM 1546 C CA . ASN A 1 205 ? 2.455 -13.561 -18.590 1.00 96.44 205 ASN A CA 1
ATOM 1547 C C . ASN A 1 205 ? 1.197 -13.206 -17.772 1.00 96.44 205 ASN A C 1
ATOM 1549 O O . ASN A 1 205 ? 0.846 -12.037 -17.590 1.00 96.44 205 ASN A O 1
ATOM 1553 N N . GLU A 1 206 ? 0.490 -14.222 -17.281 1.00 93.56 206 GLU A N 1
ATOM 1554 C CA . GLU A 1 206 ? -0.680 -14.024 -16.411 1.00 93.56 206 GLU A CA 1
ATOM 1555 C C . GLU A 1 206 ? -0.274 -13.700 -14.971 1.00 93.56 206 GLU A C 1
ATOM 1557 O O . GLU A 1 206 ? -0.983 -12.993 -14.247 1.00 93.56 206 GLU A O 1
ATOM 1562 N N . LYS A 1 207 ? 0.894 -14.209 -14.574 1.00 96.25 207 LYS A N 1
ATOM 1563 C CA . LYS A 1 207 ? 1.483 -14.069 -13.251 1.00 96.25 207 LYS A CA 1
ATOM 1564 C C . LYS A 1 207 ? 2.958 -13.702 -13.384 1.00 96.25 207 LYS A C 1
ATOM 1566 O O . LYS A 1 207 ? 3.667 -14.279 -14.205 1.00 96.25 207 LYS A O 1
ATOM 1571 N N . ILE A 1 208 ? 3.404 -12.781 -12.540 1.00 97.44 208 ILE A N 1
ATOM 1572 C CA . ILE A 1 208 ? 4.813 -12.442 -12.341 1.00 97.44 208 ILE A CA 1
ATOM 1573 C C . ILE A 1 208 ? 5.177 -12.771 -10.894 1.00 97.44 208 ILE A C 1
ATOM 1575 O O . ILE A 1 208 ? 4.369 -12.594 -9.978 1.00 97.44 208 ILE A O 1
ATOM 1579 N N . GLU A 1 209 ? 6.385 -13.280 -10.690 1.00 97.12 209 GLU A N 1
ATOM 1580 C CA . GLU A 1 209 ? 6.961 -13.512 -9.370 1.00 97.12 209 GLU A CA 1
ATOM 1581 C C . GLU A 1 209 ? 8.123 -12.549 -9.133 1.00 97.12 209 GLU A C 1
ATOM 1583 O O . GLU A 1 209 ? 9.017 -12.408 -9.966 1.00 97.12 209 GLU A O 1
ATOM 1588 N N . PHE A 1 210 ? 8.107 -11.895 -7.978 1.00 97.00 210 PHE A N 1
ATOM 1589 C CA . PHE A 1 210 ? 9.190 -11.039 -7.530 1.00 97.00 210 PHE A CA 1
ATOM 1590 C C . PHE A 1 210 ? 10.013 -11.733 -6.447 1.00 97.00 210 PHE A C 1
ATOM 1592 O O . PHE A 1 210 ? 9.453 -12.168 -5.442 1.00 97.00 210 PHE A O 1
ATOM 1599 N N . GLU A 1 211 ? 11.329 -11.815 -6.630 1.00 95.44 211 GLU A N 1
ATOM 1600 C CA . GLU A 1 211 ? 12.286 -12.187 -5.586 1.00 95.44 211 GLU A CA 1
ATOM 1601 C C . GLU A 1 211 ? 12.637 -10.950 -4.757 1.00 95.44 211 GLU A C 1
ATOM 1603 O O . GLU A 1 211 ? 13.147 -9.956 -5.282 1.00 95.44 211 GLU A O 1
ATOM 1608 N N . THR A 1 212 ? 12.326 -11.003 -3.461 1.00 94.56 212 THR A N 1
ATOM 1609 C CA . THR A 1 212 ? 12.400 -9.855 -2.545 1.00 94.56 212 THR A CA 1
ATOM 1610 C C . THR A 1 212 ? 13.064 -10.265 -1.233 1.00 94.56 212 THR A C 1
ATOM 1612 O O . THR A 1 212 ? 13.195 -11.458 -0.947 1.00 94.56 212 THR A O 1
ATOM 1615 N N . MET A 1 213 ? 13.432 -9.299 -0.384 1.00 89.44 213 MET A N 1
ATOM 1616 C CA . MET A 1 213 ? 13.967 -9.594 0.957 1.00 89.44 213 MET A CA 1
ATOM 1617 C C . MET A 1 213 ? 12.995 -10.397 1.834 1.00 89.44 213 MET A C 1
ATOM 1619 O O . MET A 1 213 ? 13.429 -11.123 2.725 1.00 89.44 213 MET A O 1
ATOM 1623 N N . SER A 1 214 ? 11.689 -10.290 1.576 1.00 86.19 214 SER A N 1
ATOM 1624 C CA . SER A 1 214 ? 10.646 -11.027 2.303 1.00 86.19 214 SER A CA 1
ATOM 1625 C C . SER A 1 214 ? 10.262 -12.354 1.632 1.00 86.19 214 SER 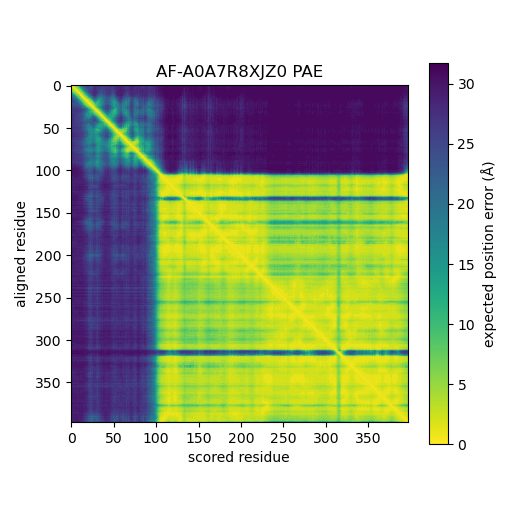A C 1
ATOM 1627 O O . SER A 1 214 ? 9.233 -12.939 1.970 1.00 86.19 214 SER A O 1
ATOM 1629 N N . GLY A 1 215 ? 11.061 -12.833 0.673 1.00 89.88 215 GLY A N 1
ATOM 1630 C CA . GLY A 1 215 ? 10.774 -14.024 -0.125 1.00 89.88 215 GLY A CA 1
ATOM 1631 C C . GLY A 1 215 ? 10.034 -13.710 -1.428 1.00 89.88 215 GLY A C 1
ATOM 1632 O O . GLY A 1 215 ? 10.053 -12.582 -1.924 1.00 89.88 215 GLY A O 1
ATOM 1633 N N . ILE A 1 216 ? 9.406 -14.732 -2.014 1.00 92.94 216 ILE A N 1
ATOM 1634 C CA . ILE A 1 216 ? 8.751 -14.625 -3.323 1.00 92.94 216 ILE A CA 1
ATOM 1635 C C . ILE A 1 216 ? 7.360 -13.995 -3.188 1.00 92.94 216 ILE A C 1
ATOM 1637 O O . ILE A 1 216 ? 6.505 -14.513 -2.466 1.00 92.94 216 ILE A O 1
ATOM 1641 N N . LEU A 1 217 ? 7.105 -12.926 -3.946 1.00 91.94 217 LEU A N 1
ATOM 1642 C CA . LEU A 1 217 ? 5.790 -12.291 -4.063 1.00 91.94 217 LEU A CA 1
ATOM 1643 C C . LEU A 1 217 ? 5.187 -12.545 -5.442 1.00 91.94 217 LEU A C 1
ATOM 1645 O O . LEU A 1 217 ? 5.717 -12.110 -6.460 1.00 91.94 217 LEU A O 1
ATOM 1649 N N . GLY A 1 218 ? 4.051 -13.237 -5.475 1.00 94.25 218 GLY A N 1
ATOM 1650 C CA . GLY A 1 218 ? 3.286 -13.449 -6.700 1.00 94.25 218 GLY A CA 1
ATOM 1651 C C . GLY A 1 218 ? 2.285 -12.324 -6.947 1.00 94.25 218 GLY A C 1
ATOM 1652 O O . GLY A 1 218 ? 1.477 -12.007 -6.070 1.00 94.25 218 GLY A O 1
ATOM 1653 N N . VAL A 1 219 ? 2.287 -11.787 -8.165 1.00 96.69 219 VAL A N 1
ATOM 1654 C CA . VAL A 1 219 ? 1.291 -10.827 -8.655 1.00 96.69 219 VAL A CA 1
ATOM 1655 C C . VAL A 1 219 ? 0.637 -11.344 -9.924 1.00 96.69 219 VAL A C 1
ATOM 1657 O O . VAL A 1 219 ? 1.287 -11.979 -10.752 1.00 96.69 219 VAL A O 1
ATOM 1660 N N . ARG A 1 220 ? -0.652 -11.068 -10.096 1.00 97.00 220 ARG A N 1
ATOM 1661 C CA . ARG A 1 220 ? -1.398 -11.422 -11.311 1.00 97.00 220 ARG A CA 1
ATOM 1662 C C . ARG A 1 220 ? -2.204 -10.236 -11.814 1.00 97.00 220 ARG A C 1
ATOM 1664 O O . ARG A 1 220 ? -2.658 -9.418 -11.011 1.00 97.00 220 ARG A O 1
ATOM 1671 N N . LYS A 1 221 ? -2.421 -10.175 -13.124 1.00 94.81 221 LYS A N 1
ATOM 1672 C CA . LYS A 1 221 ? -3.369 -9.229 -13.727 1.00 94.81 221 LYS A CA 1
ATOM 1673 C C . LYS A 1 221 ? -4.776 -9.828 -13.730 1.00 94.81 221 LYS A C 1
ATOM 1675 O O . LYS A 1 221 ? -4.957 -11.005 -14.030 1.00 94.81 221 LYS A O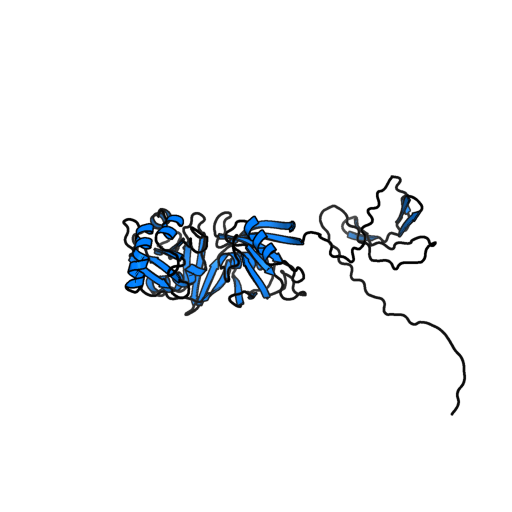 1
ATOM 1680 N N . GLN A 1 222 ? -5.779 -9.021 -13.406 1.00 93.44 222 GLN A N 1
ATOM 1681 C CA . GLN A 1 222 ? -7.193 -9.370 -13.535 1.00 93.44 222 GLN A CA 1
ATOM 1682 C C . GLN A 1 222 ? -7.920 -8.196 -14.193 1.00 93.44 222 GLN A C 1
ATOM 1684 O O . GLN A 1 222 ? -8.295 -7.223 -13.537 1.00 93.44 222 GLN A O 1
ATOM 1689 N N . GLY A 1 223 ? -8.067 -8.252 -15.520 1.00 91.19 223 GLY A N 1
ATOM 1690 C CA . GLY A 1 223 ? -8.471 -7.081 -16.298 1.00 91.19 223 GLY A CA 1
ATOM 1691 C C . GLY A 1 223 ? -7.437 -5.961 -16.147 1.00 91.19 223 GLY A C 1
ATOM 1692 O O . GLY A 1 223 ? -6.267 -6.169 -16.455 1.00 91.19 223 GLY A O 1
ATOM 1693 N N . ARG A 1 224 ? -7.858 -4.792 -15.645 1.00 89.75 224 ARG A N 1
ATOM 1694 C CA . ARG A 1 224 ? -6.968 -3.656 -15.322 1.00 89.75 224 ARG A CA 1
ATOM 1695 C C . ARG A 1 224 ? -6.430 -3.665 -13.886 1.00 89.75 224 ARG A C 1
ATOM 1697 O O . ARG A 1 224 ? -5.608 -2.817 -13.554 1.00 89.75 224 ARG A O 1
ATOM 1704 N N . MET A 1 225 ? -6.874 -4.594 -13.041 1.00 94.69 225 MET A N 1
ATOM 1705 C CA . MET A 1 225 ? -6.396 -4.685 -11.664 1.00 94.69 225 MET A CA 1
ATOM 1706 C C . MET A 1 225 ? -5.122 -5.517 -11.577 1.00 94.69 225 MET A C 1
ATOM 1708 O O . MET A 1 225 ? -4.986 -6.545 -12.247 1.00 94.69 225 MET A O 1
ATOM 1712 N N . ILE A 1 226 ? -4.230 -5.114 -10.681 1.00 97.50 226 ILE A N 1
ATOM 1713 C CA . ILE A 1 226 ? -3.146 -5.961 -10.189 1.00 97.50 226 ILE A CA 1
ATOM 1714 C C . ILE A 1 226 ? -3.593 -6.569 -8.871 1.00 97.50 226 ILE A C 1
ATOM 1716 O O . ILE A 1 226 ? -4.027 -5.844 -7.978 1.00 97.50 226 ILE A O 1
ATOM 1720 N N . VAL A 1 227 ? -3.467 -7.887 -8.743 1.00 97.31 227 VAL A N 1
ATOM 1721 C CA . VAL A 1 227 ? -3.813 -8.619 -7.525 1.00 97.31 227 VAL A CA 1
ATOM 1722 C C . VAL A 1 227 ? -2.571 -9.265 -6.933 1.00 97.31 227 VAL A C 1
ATOM 1724 O O . VAL A 1 227 ? -1.877 -10.036 -7.600 1.00 97.31 227 VAL A O 1
ATOM 1727 N N . MET A 1 228 ? -2.323 -8.958 -5.665 1.00 95.44 228 MET A N 1
ATOM 1728 C CA . MET A 1 228 ? -1.243 -9.513 -4.855 1.00 95.44 228 MET A CA 1
ATOM 1729 C C . MET A 1 228 ? -1.799 -10.524 -3.859 1.00 95.44 228 MET A C 1
ATOM 1731 O O . MET A 1 228 ? -2.906 -10.348 -3.355 1.00 95.44 228 MET A O 1
ATOM 1735 N N . ASP A 1 229 ? -1.015 -11.547 -3.535 1.00 92.19 229 ASP A N 1
ATOM 1736 C CA . ASP A 1 229 ? -1.401 -12.574 -2.568 1.00 92.19 229 ASP A CA 1
ATOM 1737 C C . ASP A 1 229 ? -0.620 -12.403 -1.256 1.00 92.19 229 ASP A C 1
ATOM 1739 O O . ASP A 1 229 ? 0.570 -12.727 -1.190 1.00 92.19 229 ASP A O 1
ATOM 1743 N N . PHE A 1 230 ? -1.288 -11.978 -0.179 1.00 91.06 230 PHE A N 1
ATOM 1744 C CA . PHE A 1 230 ? -0.680 -11.753 1.142 1.00 91.06 230 PHE A CA 1
ATOM 1745 C C . PHE A 1 230 ? -1.138 -12.761 2.208 1.00 91.06 230 PHE A C 1
ATOM 1747 O O . PHE A 1 230 ? -2.203 -13.371 2.073 1.00 91.06 230 PHE A O 1
ATOM 1754 N N . PRO A 1 231 ? -0.347 -12.975 3.274 1.00 91.94 231 PRO A N 1
ATOM 1755 C CA . PRO A 1 231 ? -0.846 -13.627 4.477 1.00 91.94 231 PRO A CA 1
ATOM 1756 C C . PRO A 1 231 ? -1.964 -12.787 5.109 1.00 91.94 231 PRO A C 1
ATOM 1758 O O . PRO A 1 231 ? -1.944 -11.557 5.059 1.00 91.94 231 PRO A O 1
ATOM 1761 N N . SER A 1 232 ? -2.940 -13.465 5.703 1.00 95.38 232 SER A N 1
ATOM 1762 C CA . SER A 1 232 ? -4.009 -12.866 6.498 1.00 95.38 232 SER A CA 1
ATOM 1763 C C . SER A 1 232 ? -3.639 -12.943 7.976 1.00 95.38 232 SER A C 1
ATOM 1765 O O . SER A 1 232 ? -3.321 -14.018 8.489 1.00 95.38 232 SER A O 1
ATOM 1767 N N . TYR A 1 233 ? -3.683 -11.808 8.668 1.00 95.69 233 TYR A N 1
ATOM 1768 C CA . TYR A 1 233 ? -3.331 -11.700 10.078 1.00 95.69 233 TYR A CA 1
ATOM 1769 C C . TYR A 1 233 ? -4.554 -11.296 10.887 1.00 95.69 233 TYR A C 1
ATOM 1771 O O . TYR A 1 233 ? -4.914 -10.121 10.953 1.00 95.69 233 TYR A O 1
ATOM 1779 N N . LYS A 1 234 ? -5.188 -12.271 11.543 1.00 95.75 234 LYS A N 1
ATOM 1780 C CA . LYS A 1 234 ? -6.284 -11.979 12.467 1.00 95.75 234 LYS A CA 1
ATOM 1781 C C . LYS A 1 234 ? -5.741 -11.156 13.648 1.00 95.75 234 LYS A C 1
ATOM 1783 O O . LYS A 1 234 ? -4.835 -11.637 14.331 1.00 95.75 234 LYS A O 1
ATOM 1788 N N . PRO A 1 235 ? -6.244 -9.933 13.894 1.00 96.81 235 PRO A N 1
ATOM 1789 C CA . PRO A 1 235 ? -5.807 -9.161 15.047 1.00 96.81 235 PRO A CA 1
ATOM 1790 C C . PRO A 1 235 ? -6.388 -9.751 16.337 1.00 96.81 235 PRO A C 1
ATOM 1792 O O . PRO A 1 235 ? -7.441 -10.392 16.329 1.00 96.81 235 PRO A O 1
ATOM 1795 N N . MET A 1 236 ? -5.701 -9.515 17.450 1.00 97.56 236 MET A N 1
ATOM 1796 C CA . MET A 1 236 ? -6.108 -9.943 18.786 1.00 97.56 236 MET A CA 1
ATOM 1797 C C . MET A 1 236 ? -6.551 -8.754 19.637 1.00 97.56 236 MET A C 1
ATOM 1799 O O . MET A 1 236 ? -6.169 -7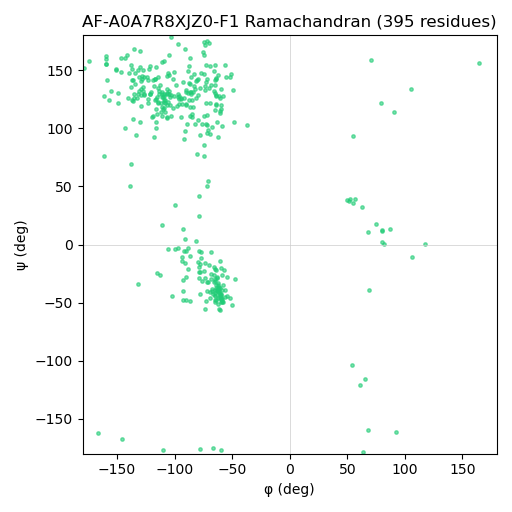.614 19.381 1.00 97.56 236 MET A O 1
ATOM 1803 N N . GLN A 1 237 ? -7.354 -9.022 20.662 1.00 97.94 237 GLN A N 1
ATOM 1804 C CA . GLN A 1 237 ? -7.703 -8.017 21.663 1.00 97.94 237 GLN A CA 1
ATOM 1805 C C . GLN A 1 237 ? -6.455 -7.581 22.433 1.00 97.94 237 GLN A C 1
ATOM 1807 O O . GLN A 1 237 ? -5.583 -8.403 22.719 1.00 97.94 237 GLN A O 1
ATOM 1812 N N . LEU A 1 238 ? -6.382 -6.290 22.765 1.00 97.88 238 LEU A N 1
ATOM 1813 C CA . LEU A 1 238 ? -5.268 -5.759 23.543 1.00 97.88 238 LEU A CA 1
ATOM 1814 C C . LEU A 1 238 ? -5.313 -6.306 24.976 1.00 97.88 238 LEU A C 1
ATOM 1816 O O . LEU A 1 238 ? -6.373 -6.313 25.615 1.00 97.88 238 LEU A O 1
ATOM 1820 N N . ASP A 1 239 ? -4.157 -6.701 25.504 1.00 97.31 239 ASP A N 1
ATOM 1821 C CA . ASP A 1 239 ? -4.005 -6.986 26.932 1.00 97.31 239 ASP A CA 1
ATOM 1822 C C . ASP A 1 239 ? -4.027 -5.694 27.781 1.00 97.31 239 ASP A C 1
ATOM 1824 O O . ASP A 1 239 ? -4.093 -4.577 27.263 1.00 97.31 239 ASP A O 1
ATOM 1828 N N . ALA A 1 240 ? -3.994 -5.821 29.110 1.00 97.25 240 ALA A N 1
ATOM 1829 C CA . ALA A 1 240 ? -4.078 -4.670 30.013 1.00 97.25 240 ALA A CA 1
ATOM 1830 C C . ALA A 1 240 ? -2.927 -3.661 29.834 1.00 97.25 240 ALA A C 1
ATOM 1832 O O . ALA A 1 240 ? -3.152 -2.451 29.928 1.00 97.25 240 ALA A O 1
ATOM 1833 N N . LYS A 1 241 ? -1.709 -4.138 29.553 1.00 95.56 241 LYS A N 1
ATOM 1834 C CA . LYS A 1 241 ? -0.540 -3.279 29.335 1.00 95.56 241 LYS A CA 1
ATOM 1835 C C . LYS A 1 241 ? -0.657 -2.572 27.989 1.00 95.56 241 LYS A C 1
ATOM 1837 O O . LYS A 1 241 ? -0.554 -1.353 27.929 1.00 95.56 241 LYS A O 1
ATOM 1842 N N . GLN A 1 242 ? -0.968 -3.323 26.937 1.00 97.44 242 GLN A N 1
ATOM 1843 C CA . GLN A 1 242 ? -1.174 -2.793 25.593 1.00 97.44 242 GLN A CA 1
ATOM 1844 C C . GLN A 1 242 ? -2.303 -1.755 25.567 1.00 97.44 242 GLN A C 1
ATOM 1846 O O . GLN A 1 242 ? -2.167 -0.734 24.901 1.00 97.44 242 GLN A O 1
ATOM 1851 N N . LYS A 1 243 ? -3.397 -1.965 26.315 1.00 97.44 243 LYS A N 1
ATOM 1852 C CA . LYS A 1 243 ? -4.479 -0.974 26.459 1.00 97.44 243 LYS A CA 1
ATOM 1853 C C . LYS A 1 243 ? -3.989 0.324 27.089 1.00 97.44 243 LYS A C 1
ATOM 1855 O O . LYS A 1 243 ? -4.322 1.396 26.590 1.00 97.44 243 LYS A O 1
ATOM 1860 N N . LYS A 1 244 ? -3.200 0.231 28.164 1.00 96.75 244 LYS A N 1
ATOM 1861 C CA . LYS A 1 244 ? -2.608 1.401 28.824 1.00 96.75 244 LYS A CA 1
ATOM 1862 C C . LYS A 1 244 ? -1.691 2.168 27.867 1.00 96.75 244 LYS A C 1
ATOM 1864 O O . LYS A 1 244 ? -1.800 3.387 27.787 1.00 96.75 244 LYS A O 1
ATOM 1869 N N . ASP A 1 245 ? -0.864 1.456 27.104 1.00 96.50 245 ASP A N 1
ATOM 1870 C CA . ASP A 1 245 ? 0.075 2.055 26.147 1.00 96.50 245 ASP A CA 1
ATOM 1871 C C . ASP A 1 245 ? -0.640 2.636 24.909 1.00 96.50 245 ASP A C 1
ATOM 1873 O O . ASP A 1 245 ? -0.210 3.643 24.352 1.00 96.50 245 ASP A O 1
ATOM 1877 N N . ALA A 1 246 ? -1.759 2.041 24.480 1.00 97.50 246 ALA A N 1
ATOM 1878 C CA . ALA A 1 246 ? -2.558 2.526 23.353 1.00 97.50 246 ALA A CA 1
ATOM 1879 C C . ALA A 1 246 ? -3.455 3.722 23.712 1.00 97.50 246 ALA A C 1
ATOM 1881 O O . ALA A 1 246 ? -3.841 4.483 22.824 1.00 97.50 246 ALA A O 1
ATOM 1882 N N . GLN A 1 247 ? -3.808 3.904 24.989 1.00 97.06 247 GLN A N 1
ATOM 1883 C CA . GLN A 1 247 ? -4.767 4.924 25.423 1.00 97.06 247 GLN A CA 1
ATOM 1884 C C . GLN A 1 247 ? -4.379 6.358 25.003 1.00 97.06 247 GLN A C 1
ATOM 1886 O O . GLN A 1 247 ? -5.255 7.056 24.483 1.00 97.06 247 GLN A O 1
ATOM 1891 N N . PRO A 1 248 ? -3.117 6.820 25.149 1.00 97.00 248 PRO A N 1
ATOM 1892 C CA . PRO A 1 248 ? -2.716 8.147 24.685 1.00 97.00 248 PRO A CA 1
ATOM 1893 C C . PRO A 1 248 ? -2.889 8.316 23.172 1.00 97.00 248 PRO A C 1
ATOM 1895 O O . PRO A 1 248 ? -3.380 9.352 22.731 1.00 97.00 248 PRO A O 1
ATOM 1898 N N . LEU A 1 249 ? -2.557 7.285 22.384 1.00 97.38 249 LEU A N 1
ATOM 1899 C CA . LEU A 1 249 ? -2.725 7.292 20.928 1.00 97.38 249 LEU A CA 1
ATOM 1900 C C . LEU A 1 249 ? -4.201 7.368 20.537 1.00 97.38 249 LEU A C 1
ATOM 1902 O O . LEU A 1 249 ? -4.578 8.224 19.742 1.00 97.38 249 LEU A O 1
ATOM 1906 N N . ILE A 1 250 ? -5.044 6.517 21.126 1.00 97.56 250 ILE A N 1
ATOM 1907 C CA . ILE A 1 250 ? -6.488 6.498 20.859 1.00 97.56 250 ILE A CA 1
ATOM 1908 C C . ILE A 1 250 ? -7.101 7.859 21.193 1.00 97.56 250 ILE A C 1
ATOM 1910 O O . ILE A 1 250 ? -7.813 8.419 20.365 1.00 97.56 250 ILE A O 1
ATOM 1914 N N . LYS A 1 251 ? -6.777 8.431 22.360 1.00 96.56 251 LYS A N 1
ATOM 1915 C CA . LYS A 1 251 ? -7.259 9.762 22.755 1.00 96.56 251 LYS A CA 1
ATOM 1916 C C . LYS A 1 251 ? -6.746 10.860 21.818 1.00 96.56 251 LYS A C 1
ATOM 1918 O O . LYS A 1 251 ? -7.498 11.762 21.469 1.00 96.56 251 LYS A O 1
ATOM 1923 N N . GLY A 1 252 ? -5.488 10.779 21.386 1.00 95.69 252 GLY A N 1
ATOM 1924 C CA . GLY A 1 252 ? -4.904 11.726 20.434 1.00 95.69 252 GLY A CA 1
ATOM 1925 C C . GLY A 1 252 ? -5.556 11.692 19.047 1.00 95.69 252 GLY A C 1
ATOM 1926 O O . GLY A 1 252 ? -5.597 12.720 18.378 1.00 95.69 252 GLY A O 1
ATOM 1927 N N . ILE A 1 253 ? -6.078 10.534 18.632 1.00 96.38 253 ILE A N 1
ATOM 1928 C CA . ILE A 1 253 ? -6.750 10.332 17.338 1.00 96.38 253 ILE A CA 1
ATOM 1929 C C . ILE A 1 253 ? -8.235 10.695 17.420 1.00 96.38 253 ILE A C 1
ATOM 1931 O O . ILE A 1 253 ? -8.748 11.398 16.555 1.00 96.38 253 ILE A O 1
ATOM 1935 N N . LEU A 1 254 ? -8.931 10.186 18.437 1.00 96.06 254 LEU A N 1
ATOM 1936 C CA . LEU A 1 254 ? -10.388 10.261 18.544 1.00 96.06 254 LEU A CA 1
ATOM 1937 C C . LEU A 1 254 ? -10.887 11.495 19.300 1.00 96.06 254 LEU A C 1
ATOM 1939 O O . LEU A 1 254 ? -12.062 11.837 19.182 1.00 96.06 254 LEU A O 1
ATOM 1943 N N . LYS A 1 255 ? -10.009 12.175 20.048 1.00 92.44 255 LYS A N 1
ATOM 1944 C CA . LYS A 1 255 ? -10.351 13.285 20.947 1.00 92.44 255 LYS A CA 1
ATOM 1945 C C . LYS A 1 255 ? -11.442 12.861 21.942 1.00 92.44 255 LYS A C 1
ATOM 1947 O O . LYS A 1 255 ? -11.139 12.128 22.883 1.00 92.44 255 LYS A O 1
ATOM 1952 N N . ASP A 1 256 ? -12.680 13.296 21.715 1.00 90.19 256 ASP A N 1
ATOM 1953 C CA . ASP A 1 256 ? -13.843 13.021 22.565 1.00 90.19 256 ASP A CA 1
ATOM 1954 C C . ASP A 1 256 ? -14.640 11.784 22.117 1.00 90.19 256 ASP A C 1
ATOM 1956 O O . ASP A 1 256 ? -15.507 11.304 22.849 1.00 90.19 256 ASP A O 1
ATOM 1960 N N . LEU A 1 257 ? -14.352 11.241 20.928 1.00 92.44 257 LEU A N 1
ATOM 1961 C CA . LEU A 1 257 ? -14.966 10.003 20.458 1.00 92.44 257 LEU A CA 1
ATOM 1962 C C . LEU A 1 257 ? -14.371 8.792 21.187 1.00 92.44 257 LEU A C 1
ATOM 1964 O O . LEU A 1 257 ? -13.182 8.739 21.510 1.00 92.44 257 LEU A O 1
ATOM 1968 N N . LEU A 1 258 ? -15.206 7.776 21.398 1.00 93.88 258 LEU A N 1
ATOM 1969 C CA . LEU A 1 258 ? -14.783 6.487 21.933 1.00 93.88 258 LEU A CA 1
ATOM 1970 C C . LEU A 1 258 ? -14.664 5.458 20.803 1.00 93.88 258 LEU A C 1
ATOM 1972 O O . LEU A 1 258 ? -15.481 5.467 19.879 1.00 93.88 258 LEU A O 1
ATOM 1976 N N . PRO A 1 259 ? -13.662 4.563 20.853 1.00 97.19 259 PRO A N 1
ATOM 1977 C CA . PRO A 1 259 ? -13.590 3.464 19.910 1.00 97.19 259 PRO A CA 1
ATOM 1978 C C . PRO A 1 259 ? -14.661 2.426 20.244 1.00 97.19 259 PRO A C 1
ATOM 1980 O O . PRO A 1 259 ? -14.851 2.059 21.403 1.00 97.19 259 PRO A O 1
ATOM 1983 N N . ALA A 1 260 ? -15.290 1.885 19.211 1.00 97.75 260 ALA A N 1
ATOM 1984 C CA . ALA A 1 260 ? -16.239 0.788 19.333 1.00 97.75 260 ALA A CA 1
ATOM 1985 C C . ALA A 1 260 ? -15.542 -0.569 19.521 1.00 97.75 260 ALA A C 1
ATOM 1987 O O . ALA A 1 260 ? -16.138 -1.537 19.989 1.00 97.75 260 ALA A O 1
ATOM 1988 N N . ASP A 1 261 ? -14.287 -0.676 19.080 1.00 98.31 261 ASP A N 1
ATOM 1989 C CA . ASP A 1 261 ? -13.421 -1.836 19.285 1.00 98.31 261 ASP A CA 1
ATOM 1990 C C . ASP A 1 261 ? -11.957 -1.409 19.105 1.00 98.31 261 ASP A C 1
ATOM 1992 O O . ASP A 1 261 ? -11.648 -0.453 18.382 1.00 98.31 261 ASP A O 1
ATOM 1996 N N . THR A 1 262 ? -11.044 -2.144 19.730 1.00 98.44 262 THR A N 1
ATOM 1997 C CA . THR A 1 262 ? -9.601 -1.962 19.543 1.00 98.44 262 THR A CA 1
ATOM 1998 C C . THR A 1 262 ? -8.936 -3.320 19.443 1.00 98.44 262 THR A C 1
ATOM 2000 O O . THR A 1 262 ? -9.232 -4.221 20.225 1.00 98.44 262 THR A O 1
ATOM 2003 N N . ALA A 1 263 ? -8.025 -3.472 18.492 1.00 98.44 263 ALA A N 1
ATOM 2004 C CA . ALA A 1 263 ? -7.311 -4.723 18.289 1.00 98.44 263 ALA A CA 1
ATOM 2005 C C . ALA A 1 263 ? -5.848 -4.458 17.924 1.00 98.44 263 ALA A C 1
ATOM 2007 O O . ALA A 1 263 ? -5.477 -3.354 17.534 1.00 98.44 263 ALA A O 1
ATOM 2008 N N . TYR A 1 264 ? -4.999 -5.467 18.046 1.00 98.44 264 TYR A N 1
ATOM 2009 C CA . TYR A 1 264 ? -3.573 -5.368 17.772 1.00 98.44 264 TYR A CA 1
ATOM 2010 C C . TYR A 1 264 ? -3.096 -6.586 16.986 1.00 98.44 264 TYR A C 1
ATOM 2012 O O . TYR A 1 264 ? -3.532 -7.708 17.229 1.00 98.44 264 TYR A O 1
ATOM 2020 N N . CYS A 1 265 ? -2.189 -6.379 16.034 1.00 97.50 265 CYS A N 1
ATOM 2021 C CA . CYS A 1 265 ? -1.490 -7.468 15.361 1.00 97.50 265 CYS A CA 1
ATOM 2022 C C . CYS A 1 265 ? -0.010 -7.455 15.771 1.00 97.50 265 CYS A C 1
ATOM 2024 O O . CYS A 1 265 ? 0.706 -6.550 15.335 1.00 97.50 265 CYS A O 1
ATOM 2026 N N . PRO A 1 266 ? 0.483 -8.440 16.550 1.00 95.19 266 PRO A N 1
ATOM 2027 C CA . PRO A 1 266 ? 1.879 -8.471 16.992 1.00 95.19 266 PRO A CA 1
ATOM 2028 C C . PRO A 1 266 ? 2.866 -8.727 15.846 1.00 95.19 266 PRO A C 1
ATOM 2030 O O . PRO A 1 266 ? 3.982 -8.218 15.883 1.00 95.19 266 PRO A O 1
ATOM 2033 N N . VAL A 1 267 ? 2.447 -9.456 14.802 1.00 92.38 267 VAL A N 1
ATOM 2034 C CA . VAL A 1 267 ? 3.295 -9.770 13.637 1.00 92.38 267 VAL A CA 1
ATOM 2035 C C . VAL A 1 267 ? 3.673 -8.500 12.879 1.00 92.38 267 VAL A C 1
ATOM 2037 O O . VAL A 1 267 ? 4.840 -8.274 12.581 1.00 92.38 267 VAL A O 1
ATOM 2040 N N . THR A 1 268 ? 2.696 -7.640 12.592 1.00 91.56 268 THR A N 1
ATOM 2041 C CA . THR A 1 268 ? 2.933 -6.382 11.867 1.00 91.56 268 THR A CA 1
ATOM 2042 C C . THR A 1 268 ? 3.085 -5.176 12.794 1.00 91.56 268 THR A C 1
ATOM 2044 O O . THR A 1 268 ? 3.266 -4.063 12.308 1.00 91.56 268 THR A O 1
ATOM 2047 N N . LYS A 1 269 ? 2.924 -5.371 14.108 1.00 95.81 269 LYS A N 1
ATOM 2048 C CA . LYS A 1 269 ? 2.896 -4.334 15.149 1.00 95.81 269 LYS A CA 1
ATOM 2049 C C . LYS A 1 269 ? 1.907 -3.193 14.874 1.00 95.81 269 LYS A C 1
ATOM 2051 O O . LYS A 1 269 ? 2.215 -2.034 15.132 1.00 95.81 269 LYS A O 1
ATOM 2056 N N . LYS A 1 270 ? 0.718 -3.489 14.342 1.00 97.50 270 LYS A N 1
ATOM 2057 C CA . LYS A 1 270 ? -0.286 -2.459 14.004 1.00 97.50 270 LYS A CA 1
ATOM 2058 C C . LYS A 1 270 ? -1.426 -2.449 15.009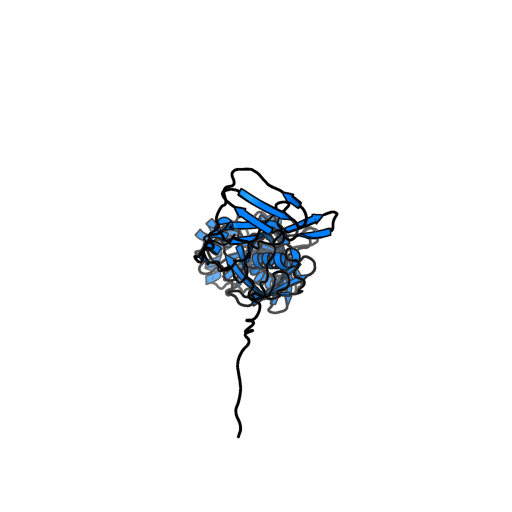 1.00 97.50 270 LYS A C 1
ATOM 2060 O O . LYS A 1 270 ? -2.001 -3.502 15.287 1.00 97.50 270 LYS A O 1
ATOM 2065 N N . LEU A 1 271 ? -1.741 -1.263 15.521 1.00 98.62 271 LEU A N 1
ATOM 2066 C CA . LEU A 1 271 ? -2.936 -0.992 16.316 1.00 98.62 271 LEU A CA 1
ATOM 2067 C C . LEU A 1 271 ? -4.116 -0.753 15.370 1.00 98.62 271 LEU A C 1
ATOM 2069 O O . LEU A 1 271 ? -3.982 -0.007 14.407 1.00 98.62 271 LEU A O 1
ATOM 2073 N N . LEU A 1 272 ? -5.260 -1.366 15.641 1.00 98.81 272 LEU A N 1
ATOM 2074 C CA . LEU A 1 272 ? -6.527 -1.127 14.960 1.00 98.81 272 LEU A CA 1
ATOM 2075 C C . LEU A 1 272 ? -7.482 -0.449 15.938 1.00 98.81 272 LEU A C 1
ATOM 2077 O O . LEU A 1 272 ? -7.720 -0.955 17.033 1.00 98.81 272 LEU A O 1
ATOM 2081 N N . VAL A 1 273 ? -8.039 0.679 15.514 1.00 98.69 273 VAL A N 1
ATOM 2082 C CA . VAL A 1 273 ? -9.033 1.472 16.234 1.00 98.69 273 VAL A CA 1
ATOM 2083 C C . VAL A 1 273 ? -10.286 1.528 15.365 1.00 98.69 273 VAL A C 1
ATOM 2085 O O . VAL A 1 273 ? -10.282 2.137 14.293 1.00 98.69 273 VAL A O 1
ATOM 2088 N N . ARG A 1 274 ? -11.353 0.850 15.787 1.00 98.50 274 ARG A N 1
ATOM 2089 C CA . ARG A 1 274 ? -12.622 0.811 15.052 1.00 98.50 274 ARG A CA 1
ATOM 2090 C C . ARG A 1 274 ? -13.571 1.861 15.623 1.00 98.50 274 ARG A C 1
ATOM 2092 O O . ARG A 1 274 ? -13.846 1.849 16.820 1.00 98.50 274 ARG A O 1
ATOM 2099 N N . LEU A 1 275 ? -14.078 2.736 14.763 1.00 98.12 275 LEU A N 1
ATOM 2100 C CA . LEU A 1 275 ? -15.139 3.687 15.093 1.00 98.12 275 LEU A CA 1
ATOM 2101 C C . LEU A 1 275 ? -16.500 2.982 15.195 1.00 98.12 275 LEU A C 1
ATOM 2103 O O . LEU A 1 275 ? -16.676 1.857 14.718 1.00 98.12 275 LEU A O 1
ATOM 2107 N N . GLU A 1 276 ? -17.461 3.655 15.820 1.00 96.69 276 GLU A N 1
ATOM 2108 C CA . GLU A 1 276 ? -18.840 3.176 15.920 1.00 96.69 276 GLU A CA 1
ATOM 2109 C C . GLU A 1 276 ? -19.536 3.100 14.556 1.00 96.69 276 GLU A C 1
ATOM 2111 O O . GLU A 1 276 ? -19.199 3.829 13.627 1.00 96.69 276 GLU A O 1
ATOM 2116 N N . ASP A 1 277 ? -20.542 2.228 14.436 1.00 94.50 277 ASP A N 1
ATOM 2117 C CA . ASP A 1 277 ? -21.278 2.016 13.174 1.00 94.50 277 ASP A CA 1
ATOM 2118 C C . ASP A 1 277 ? -22.079 3.254 12.728 1.00 94.50 277 ASP A C 1
ATOM 2120 O O . ASP A 1 277 ? -22.437 3.354 11.557 1.00 94.50 277 ASP A O 1
ATOM 2124 N N . PHE A 1 278 ? -22.367 4.190 13.641 1.00 92.00 278 PHE A N 1
ATOM 2125 C CA . PHE A 1 278 ? -23.005 5.465 13.298 1.00 92.00 278 PHE A CA 1
ATOM 2126 C C . PHE A 1 278 ? -22.020 6.489 12.716 1.00 92.00 278 PHE A C 1
ATOM 2128 O O . PHE A 1 278 ? -22.458 7.501 12.165 1.00 92.00 278 PHE A O 1
ATOM 2135 N N . CYS A 1 279 ? -20.706 6.272 12.851 1.00 93.88 279 CYS A N 1
ATOM 2136 C CA . CYS A 1 279 ? -19.714 7.167 12.274 1.00 93.88 279 CYS A CA 1
ATOM 2137 C C . CYS A 1 279 ? -19.726 7.038 10.746 1.00 93.88 279 CYS A C 1
ATOM 2139 O O . CYS A 1 279 ? -19.748 5.939 10.197 1.00 93.88 279 CYS A O 1
ATOM 2141 N N . SER A 1 280 ? -19.697 8.171 10.047 1.00 92.44 280 SER A N 1
ATOM 2142 C CA . SER A 1 280 ? -19.680 8.199 8.585 1.00 92.44 280 SER A CA 1
ATOM 2143 C C . SER A 1 280 ? -18.254 8.200 8.025 1.00 92.44 280 SER A C 1
ATOM 2145 O O . SER A 1 280 ? -17.278 8.451 8.736 1.00 92.44 280 SER A O 1
ATOM 2147 N N . ARG A 1 281 ? -18.136 7.987 6.708 1.00 94.50 281 ARG A N 1
ATOM 2148 C CA . ARG A 1 281 ? -16.898 8.238 5.954 1.00 94.50 281 ARG A CA 1
ATOM 2149 C C . ARG A 1 281 ? -16.366 9.656 6.202 1.00 94.50 281 ARG A C 1
ATOM 2151 O O . ARG A 1 281 ? -15.186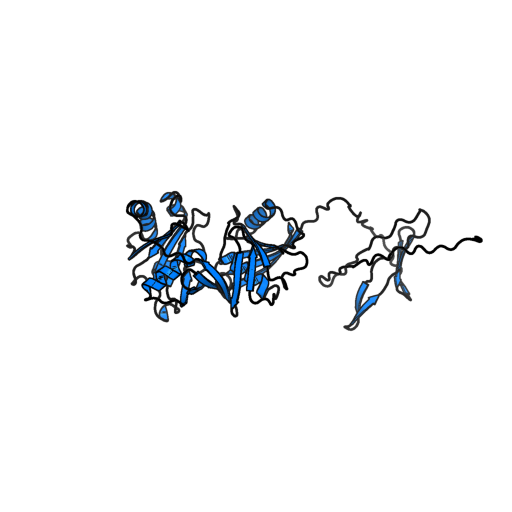 9.815 6.486 1.00 94.50 281 ARG A O 1
ATOM 2158 N N . THR A 1 282 ? -17.243 10.657 6.144 1.00 93.81 282 THR A N 1
ATOM 2159 C CA . THR A 1 282 ? -16.887 12.065 6.361 1.00 93.81 282 THR A CA 1
ATOM 2160 C C . THR A 1 282 ? -16.303 12.286 7.753 1.00 93.81 282 THR A C 1
ATOM 2162 O O . THR A 1 282 ? -15.248 12.893 7.871 1.00 93.81 282 THR A O 1
ATOM 2165 N N . MET A 1 283 ? -16.896 11.693 8.798 1.00 94.56 283 MET A N 1
ATOM 2166 C CA . MET A 1 283 ? -16.340 11.779 10.156 1.00 94.56 283 MET A CA 1
ATOM 2167 C C . MET A 1 283 ? -14.928 11.180 10.249 1.00 94.56 283 MET A C 1
ATOM 2169 O O . MET A 1 283 ? -14.087 11.716 10.964 1.00 94.56 283 MET A O 1
ATOM 2173 N N . LEU A 1 284 ? -14.649 10.080 9.534 1.00 95.94 284 LEU A N 1
ATOM 2174 C CA . LEU A 1 284 ? -13.305 9.490 9.471 1.00 95.94 284 LEU A CA 1
ATOM 2175 C C . LEU A 1 284 ? -12.303 10.418 8.753 1.00 95.94 284 LEU A C 1
ATOM 2177 O O . LEU A 1 284 ? -11.157 10.557 9.195 1.00 95.94 284 LEU A O 1
ATOM 2181 N N . GLU A 1 285 ? -12.717 11.031 7.644 1.00 95.81 285 GLU A N 1
ATOM 2182 C CA . GLU A 1 285 ? -11.909 11.975 6.855 1.00 95.81 285 GLU A CA 1
ATOM 2183 C C . GLU A 1 285 ? -11.588 13.250 7.650 1.00 95.81 285 GLU A C 1
ATOM 2185 O O . GLU A 1 285 ? -10.453 13.726 7.618 1.00 95.81 285 GLU A O 1
ATOM 2190 N N . GLU A 1 286 ? -12.547 13.745 8.432 1.00 95.31 286 GLU A N 1
ATOM 2191 C CA . GLU A 1 286 ? -12.430 14.955 9.255 1.00 95.31 286 GLU A CA 1
ATOM 2192 C C . GLU A 1 286 ? -11.620 14.758 10.548 1.00 95.31 286 GLU A C 1
ATOM 2194 O O . GLU A 1 286 ? -11.320 15.737 11.235 1.00 95.31 286 GLU A O 1
ATOM 2199 N N . LEU A 1 287 ? -11.211 13.526 10.893 1.00 95.94 287 LEU A N 1
ATOM 2200 C CA . LEU A 1 287 ? -10.324 13.314 12.040 1.00 95.94 287 LEU A CA 1
ATOM 2201 C C . LEU A 1 287 ? -9.002 14.077 11.847 1.00 95.94 287 LEU A C 1
ATOM 2203 O O . LEU A 1 287 ? -8.188 13.770 10.970 1.00 95.94 287 LEU A O 1
ATOM 2207 N N . GLU A 1 288 ? -8.749 15.039 12.727 1.00 94.50 288 GLU A N 1
ATOM 2208 C CA . GLU A 1 288 ? -7.513 15.820 12.749 1.00 94.50 288 GLU A CA 1
ATOM 2209 C C . GLU A 1 288 ? -6.384 15.054 13.446 1.00 94.50 288 GLU A C 1
ATOM 2211 O O . GLU A 1 288 ? -6.037 15.307 14.604 1.00 94.50 288 GLU A O 1
ATOM 2216 N N . VAL A 1 289 ? -5.797 14.101 12.729 1.00 95.00 289 VAL A N 1
ATOM 2217 C CA . VAL A 1 289 ? -4.675 13.300 13.222 1.00 95.00 289 VAL A CA 1
ATOM 2218 C C . VAL A 1 289 ? -3.355 13.902 12.747 1.00 95.00 289 VAL A C 1
ATOM 2220 O O . VAL A 1 289 ? -3.149 14.121 11.557 1.00 95.00 289 VAL A O 1
ATOM 2223 N N . SER A 1 290 ? -2.434 14.147 13.680 1.00 94.00 290 SER A N 1
ATOM 2224 C CA . SER A 1 290 ? -1.070 14.598 13.380 1.00 94.00 290 SER A CA 1
ATOM 2225 C C . SER A 1 290 ? -0.077 13.486 13.699 1.00 94.00 290 SER A C 1
ATOM 2227 O O . SER A 1 290 ? 0.077 13.113 14.862 1.00 94.00 290 SER A O 1
ATOM 2229 N N . GLY A 1 291 ? 0.625 12.984 12.677 1.00 91.25 291 GLY A N 1
ATOM 2230 C CA . GLY A 1 291 ? 1.658 11.957 12.847 1.00 91.25 291 GLY A CA 1
ATOM 2231 C C . GLY A 1 291 ? 2.777 12.385 13.806 1.00 91.25 291 GLY A C 1
ATOM 2232 O O . GLY A 1 291 ? 3.238 11.576 14.604 1.00 91.25 291 GLY A O 1
ATOM 2233 N N . GLU A 1 292 ? 3.144 13.668 13.814 1.00 93.94 292 GLU A N 1
ATOM 2234 C CA . GLU A 1 292 ? 4.112 14.237 14.763 1.00 93.94 292 GLU A CA 1
ATOM 2235 C C . GLU A 1 292 ? 3.623 14.140 16.210 1.00 93.94 292 GLU A C 1
ATOM 2237 O O . GLU A 1 292 ? 4.350 13.679 17.091 1.00 93.94 292 GLU A O 1
ATOM 2242 N N . LYS A 1 293 ? 2.356 14.497 16.462 1.00 95.25 293 LYS A N 1
ATOM 2243 C CA . LYS A 1 293 ? 1.758 14.338 17.794 1.00 95.25 293 LYS A CA 1
ATOM 2244 C C . LYS A 1 293 ? 1.719 12.869 18.213 1.00 95.25 293 LYS A C 1
ATOM 2246 O O . LYS A 1 293 ? 1.979 12.583 19.376 1.00 95.25 293 LYS A O 1
ATOM 2251 N N . LEU A 1 294 ? 1.448 11.940 17.291 1.00 96.31 294 LEU A N 1
ATOM 2252 C CA . LEU A 1 294 ? 1.478 10.505 17.596 1.00 96.31 294 LEU A CA 1
ATOM 2253 C C . LEU A 1 294 ? 2.874 10.029 18.026 1.00 96.31 294 LEU A C 1
ATOM 2255 O O . LEU A 1 294 ? 2.963 9.225 18.952 1.00 96.31 294 LEU A O 1
ATOM 2259 N N . MET A 1 295 ? 3.949 10.551 17.425 1.00 95.56 295 MET A N 1
ATOM 2260 C CA . MET A 1 295 ? 5.323 10.242 17.855 1.00 95.56 295 MET A CA 1
ATOM 2261 C C . MET A 1 295 ? 5.636 10.757 19.264 1.00 95.56 295 MET A C 1
ATOM 2263 O O . MET A 1 295 ? 6.376 10.110 19.995 1.00 95.56 295 MET A O 1
ATOM 2267 N N . ASN A 1 296 ? 5.035 11.875 19.680 1.00 95.69 296 ASN A N 1
ATOM 2268 C CA . ASN A 1 296 ? 5.178 12.383 21.050 1.00 95.69 296 ASN A CA 1
ATOM 2269 C C . ASN A 1 296 ? 4.367 11.575 22.078 1.00 95.69 296 ASN A C 1
ATOM 2271 O O . ASN A 1 296 ? 4.664 11.615 23.269 1.00 95.69 296 ASN A O 1
ATOM 2275 N N . LEU A 1 297 ? 3.325 10.866 21.635 1.00 95.81 297 LEU A N 1
ATOM 2276 C CA . LEU A 1 297 ? 2.447 10.073 22.501 1.00 95.81 297 LEU A CA 1
ATOM 2277 C C . LEU A 1 297 ? 2.949 8.640 22.709 1.00 95.81 297 LEU A C 1
ATOM 2279 O O . LEU A 1 297 ? 2.529 7.988 23.664 1.00 95.81 297 LEU A O 1
ATOM 2283 N N . HIS A 1 298 ? 3.806 8.136 21.819 1.00 96.00 298 HIS A N 1
ATOM 2284 C CA . HIS A 1 298 ? 4.350 6.785 21.892 1.00 96.00 298 HIS A CA 1
ATOM 2285 C C . HIS A 1 298 ? 5.652 6.681 21.077 1.00 96.00 298 HIS A C 1
ATOM 2287 O O . HIS A 1 298 ? 5.742 7.214 19.975 1.00 96.00 298 HIS A O 1
ATOM 2293 N N . ASP A 1 299 ? 6.642 5.939 21.574 1.00 93.25 299 ASP A N 1
ATOM 2294 C CA . ASP A 1 299 ? 8.001 5.851 20.998 1.00 93.25 299 ASP A CA 1
ATOM 2295 C C . ASP A 1 299 ? 8.130 4.921 19.771 1.00 93.25 299 ASP A C 1
ATOM 2297 O O . ASP A 1 299 ? 9.178 4.810 19.137 1.00 93.25 299 ASP A O 1
ATOM 2301 N N . GLY A 1 300 ? 7.054 4.216 19.434 1.00 91.25 300 GLY A N 1
ATOM 2302 C CA . GLY A 1 300 ? 6.994 3.288 18.307 1.00 91.25 300 GLY A CA 1
ATOM 2303 C C . GLY A 1 300 ? 7.612 1.914 18.583 1.00 91.25 300 GLY A C 1
ATOM 2304 O O . GLY A 1 300 ? 7.840 1.145 17.645 1.00 91.25 300 GLY A O 1
ATOM 2305 N N . SER A 1 301 ? 7.917 1.581 19.839 1.00 92.56 301 SER A N 1
ATOM 2306 C CA . SER A 1 301 ? 8.475 0.277 20.230 1.00 92.56 301 SER A CA 1
ATOM 2307 C C . SER A 1 301 ? 7.452 -0.862 20.075 1.00 92.56 301 SER A C 1
ATOM 2309 O O . SER A 1 301 ? 7.754 -1.908 19.479 1.00 92.56 301 SER A O 1
ATOM 2311 N N . LEU A 1 302 ? 6.225 -0.629 20.554 1.00 95.12 302 LEU A N 1
ATOM 2312 C CA . LEU A 1 302 ? 5.095 -1.564 20.520 1.00 95.12 302 LEU A CA 1
ATOM 2313 C C . LEU A 1 302 ? 4.230 -1.445 19.253 1.00 95.12 302 LEU A C 1
ATOM 2315 O O . LEU A 1 302 ? 3.917 -2.458 18.620 1.00 95.12 302 LEU A O 1
ATOM 2319 N N . PHE A 1 303 ? 3.859 -0.220 18.873 1.00 96.06 303 PHE A N 1
ATOM 2320 C CA . PHE A 1 303 ? 3.038 0.072 17.697 1.00 96.06 303 PHE A CA 1
ATOM 2321 C C . PHE A 1 303 ? 3.890 0.717 16.602 1.00 96.06 303 PHE A C 1
ATOM 2323 O O . PHE A 1 303 ? 4.496 1.760 16.816 1.00 96.06 303 PHE A O 1
ATOM 2330 N N . LYS A 1 304 ? 3.930 0.099 15.420 1.00 92.44 304 LYS A N 1
ATOM 2331 C CA . LYS A 1 304 ? 4.589 0.613 14.207 1.00 92.44 304 LYS A CA 1
ATOM 2332 C C . LYS A 1 304 ? 3.618 1.270 13.228 1.00 92.44 304 LYS A C 1
ATOM 2334 O O . LYS A 1 304 ? 4.049 1.815 12.218 1.00 92.44 304 LYS A O 1
ATOM 2339 N N . GLY A 1 305 ? 2.323 1.239 13.526 1.00 95.56 305 GLY A N 1
ATOM 2340 C CA . GLY A 1 305 ? 1.302 1.967 12.786 1.00 95.56 305 GLY A CA 1
ATOM 2341 C C . GLY A 1 305 ? -0.067 1.847 13.440 1.00 95.56 305 GLY A C 1
ATOM 2342 O O . GLY A 1 305 ? -0.318 0.908 14.203 1.00 95.56 305 GLY A O 1
ATOM 2343 N N . VAL A 1 306 ? -0.941 2.799 13.137 1.00 98.38 306 VAL A N 1
ATOM 2344 C CA . VAL A 1 306 ? -2.313 2.860 13.638 1.00 98.38 306 VAL A CA 1
ATOM 2345 C C . VAL A 1 306 ? -3.276 2.890 12.460 1.00 98.38 306 VAL A C 1
ATOM 2347 O O . VAL A 1 306 ? -3.208 3.767 11.602 1.00 98.38 306 VAL A O 1
ATOM 2350 N N . ILE A 1 307 ? -4.168 1.908 12.424 1.00 98.75 307 ILE A N 1
ATOM 2351 C CA . ILE A 1 307 ? -5.295 1.813 11.506 1.00 98.75 307 ILE A CA 1
ATOM 2352 C C . ILE A 1 307 ? -6.506 2.398 12.225 1.00 98.75 307 ILE A C 1
ATOM 2354 O O . ILE A 1 307 ? -6.861 1.920 13.302 1.00 98.75 307 ILE A O 1
ATOM 2358 N N . VAL A 1 308 ? -7.168 3.378 11.620 1.00 98.75 308 VAL A N 1
ATOM 2359 C CA . VAL A 1 308 ? -8.486 3.849 12.065 1.00 98.75 308 VAL A CA 1
ATOM 2360 C C . VAL A 1 308 ? -9.494 3.413 11.022 1.00 98.75 308 VAL A C 1
ATOM 2362 O O . VAL A 1 308 ? -9.276 3.647 9.836 1.00 98.75 308 VAL A O 1
ATOM 2365 N N . THR A 1 309 ? -10.560 2.729 11.420 1.00 98.81 309 THR A N 1
ATOM 2366 C CA . THR A 1 309 ? -11.497 2.136 10.460 1.00 98.81 309 THR A CA 1
ATOM 2367 C C . THR A 1 309 ? -12.939 2.292 10.903 1.00 98.81 309 THR A C 1
ATOM 2369 O O . THR A 1 309 ? -13.237 2.285 12.095 1.00 98.81 309 THR A O 1
ATOM 2372 N N . VAL A 1 310 ? -13.838 2.423 9.936 1.00 97.56 310 VAL A N 1
ATOM 2373 C CA . VAL A 1 310 ? -15.279 2.506 10.164 1.00 97.56 310 VAL A CA 1
ATOM 2374 C C . VAL A 1 310 ? -16.000 1.641 9.147 1.00 97.56 310 VAL A C 1
ATOM 2376 O O . VAL A 1 310 ? -15.500 1.399 8.044 1.00 97.56 310 VAL A O 1
ATOM 2379 N N . LYS A 1 311 ? -17.165 1.141 9.545 1.00 96.94 311 LYS A N 1
ATOM 2380 C CA . LYS A 1 311 ? -17.992 0.303 8.692 1.00 96.94 311 LYS A CA 1
ATOM 2381 C C . LYS A 1 311 ? -18.478 1.115 7.498 1.00 96.94 311 LYS A C 1
ATOM 2383 O O . LYS A 1 311 ? -18.798 2.294 7.620 1.00 96.94 311 LYS A O 1
ATOM 2388 N N . GLY A 1 312 ? -18.512 0.472 6.342 1.00 94.38 312 GLY A N 1
ATOM 2389 C CA . GLY A 1 312 ? -19.140 1.020 5.157 1.00 94.38 312 GLY A CA 1
ATOM 2390 C C . GLY A 1 312 ? -20.658 0.878 5.218 1.00 94.38 312 GLY A C 1
ATOM 2391 O O . GLY A 1 312 ? -21.229 0.408 6.204 1.00 94.38 312 GLY A O 1
ATOM 2392 N N . GLY A 1 313 ? -21.335 1.273 4.150 1.00 80.12 313 GLY A N 1
ATOM 2393 C CA . GLY A 1 313 ? -22.793 1.234 4.079 1.00 80.12 313 GLY A CA 1
ATOM 2394 C C . GLY A 1 313 ? -23.297 0.917 2.675 1.00 80.12 313 GLY A C 1
ATOM 2395 O O . GLY A 1 313 ? -22.535 0.518 1.800 1.00 80.12 313 GLY A O 1
ATOM 2396 N N . SER A 1 314 ? -24.601 1.117 2.462 1.00 66.31 314 SER A N 1
ATOM 2397 C CA . SER A 1 314 ? -25.283 0.921 1.167 1.00 66.31 314 SER A CA 1
ATOM 2398 C C . SER A 1 314 ? -24.718 1.805 0.033 1.00 66.31 314 SER A C 1
ATOM 2400 O O . SER A 1 314 ? -23.759 2.549 0.238 1.00 66.31 314 SER A O 1
ATOM 2402 N N . GLU A 1 315 ? -25.309 1.754 -1.168 1.00 54.97 315 GLU A N 1
ATOM 2403 C CA . GLU A 1 315 ? -24.870 2.493 -2.372 1.00 54.97 315 GLU A CA 1
ATOM 2404 C C . GLU A 1 315 ? -24.580 3.990 -2.143 1.00 54.97 315 GLU A C 1
ATOM 2406 O O . GLU A 1 315 ? -23.665 4.525 -2.763 1.00 54.97 315 GLU A O 1
ATOM 2411 N N . ALA A 1 316 ? -25.251 4.644 -1.184 1.00 52.53 316 ALA A N 1
ATOM 2412 C CA . ALA A 1 316 ? -24.978 6.033 -0.785 1.00 52.53 316 ALA A CA 1
ATOM 2413 C C . ALA A 1 316 ? -23.542 6.272 -0.260 1.00 52.53 316 ALA A C 1
ATOM 2415 O O . ALA A 1 316 ? -23.049 7.395 -0.269 1.00 52.53 316 ALA A O 1
ATOM 2416 N N . SER A 1 317 ? -22.851 5.211 0.161 1.00 55.84 317 SER A N 1
ATOM 2417 C CA . SER A 1 317 ? -21.443 5.215 0.591 1.00 55.84 317 SER A CA 1
ATOM 2418 C C . SER A 1 317 ? -20.472 4.922 -0.556 1.00 55.84 317 SER A C 1
ATOM 2420 O O . SER A 1 317 ? -19.285 4.751 -0.305 1.00 55.84 317 SER A O 1
ATOM 2422 N N . GLY A 1 318 ? -20.946 4.786 -1.798 1.00 63.97 318 GLY A N 1
ATOM 2423 C CA . GLY A 1 318 ? -20.146 4.313 -2.934 1.00 63.97 318 GLY A CA 1
ATOM 2424 C C . GLY A 1 318 ? -19.981 2.788 -2.995 1.00 63.97 318 GLY A C 1
ATOM 2425 O O . GLY A 1 318 ? -19.152 2.296 -3.753 1.00 63.97 318 GLY A O 1
ATOM 2426 N N . GLY A 1 319 ? -20.750 2.033 -2.198 1.00 85.56 319 GLY A N 1
ATOM 2427 C CA . GLY A 1 319 ? -20.738 0.564 -2.207 1.00 85.56 319 GLY A CA 1
ATOM 2428 C C . GLY A 1 319 ? -19.516 -0.088 -1.544 1.00 85.56 319 GLY A C 1
ATOM 2429 O O . GLY A 1 319 ? -19.248 -1.262 -1.795 1.00 85.56 319 GLY A O 1
ATOM 2430 N N . TYR A 1 320 ? -18.767 0.649 -0.717 1.00 95.69 320 TYR A N 1
ATOM 2431 C CA . TYR A 1 320 ? -17.667 0.093 0.076 1.00 95.69 320 TYR A CA 1
ATOM 2432 C C . TYR A 1 320 ? -18.182 -0.609 1.335 1.00 95.69 320 TYR A C 1
ATOM 2434 O O . TYR A 1 320 ? -19.080 -0.123 2.020 1.00 95.69 320 TYR A O 1
ATOM 2442 N N . ASP A 1 321 ? -17.553 -1.730 1.672 1.00 96.88 321 ASP A N 1
ATOM 2443 C CA . ASP A 1 321 ? -17.805 -2.516 2.877 1.00 96.88 321 ASP A CA 1
ATOM 2444 C C . ASP A 1 321 ? -17.210 -1.884 4.137 1.00 96.88 321 ASP A C 1
ATOM 2446 O O . ASP A 1 321 ? -17.763 -2.033 5.228 1.00 96.88 321 ASP A O 1
ATOM 2450 N N . PHE A 1 322 ? -16.085 -1.180 3.997 1.00 98.12 322 PHE A N 1
ATOM 2451 C CA . PHE A 1 322 ? -15.461 -0.418 5.074 1.00 98.12 322 PHE A CA 1
ATOM 2452 C C . PHE A 1 322 ? -14.515 0.659 4.550 1.00 98.12 322 PHE A C 1
ATOM 2454 O O . PHE A 1 322 ? -14.003 0.593 3.429 1.00 98.12 322 PHE A O 1
ATOM 2461 N N . PHE A 1 323 ? -14.257 1.631 5.418 1.00 98.31 323 PHE A N 1
ATOM 2462 C CA . PHE A 1 323 ? -13.310 2.712 5.194 1.00 98.31 323 PHE A CA 1
ATOM 2463 C C . PHE A 1 323 ? -12.161 2.631 6.192 1.00 98.31 323 PHE A C 1
ATOM 2465 O O . PHE A 1 323 ? -12.318 2.113 7.305 1.00 98.31 323 PHE A O 1
ATOM 2472 N N . SER A 1 324 ? -10.994 3.145 5.817 1.00 98.69 324 SER A N 1
ATOM 2473 C CA . SER A 1 324 ? -9.846 3.203 6.722 1.00 98.69 324 SER A CA 1
ATOM 2474 C C . SER A 1 324 ? -8.967 4.429 6.506 1.00 98.69 324 SER A C 1
ATOM 2476 O O . SER A 1 324 ? -8.999 5.048 5.452 1.00 98.69 324 SER A O 1
ATOM 2478 N N . ARG A 1 325 ? -8.167 4.774 7.510 1.00 98.44 325 ARG A N 1
ATOM 2479 C CA . ARG A 1 325 ? -6.986 5.640 7.415 1.00 98.44 325 ARG A CA 1
ATOM 2480 C C . ARG A 1 325 ? -5.826 4.934 8.100 1.00 98.44 325 ARG A C 1
ATOM 2482 O O . ARG A 1 325 ? -6.049 4.114 8.999 1.00 98.44 325 ARG A O 1
ATOM 2489 N N . TYR A 1 326 ? -4.602 5.227 7.678 1.00 97.88 326 TYR A N 1
ATOM 2490 C CA . TYR A 1 326 ? -3.417 4.572 8.219 1.00 97.88 326 TYR A CA 1
ATOM 2491 C C . TYR A 1 326 ? -2.292 5.563 8.499 1.00 97.88 326 TYR A C 1
ATOM 2493 O O . TYR A 1 326 ? -1.819 6.265 7.608 1.00 97.88 326 TYR A O 1
ATOM 2501 N N . PHE A 1 327 ? -1.838 5.567 9.748 1.00 96.94 327 PHE A N 1
ATOM 2502 C CA . PHE A 1 327 ? -0.777 6.437 10.243 1.00 96.94 327 PHE A CA 1
ATOM 2503 C C . PHE A 1 327 ? 0.422 5.587 10.646 1.00 96.94 327 PHE A C 1
ATOM 2505 O O . PHE A 1 327 ? 0.279 4.657 11.444 1.00 96.94 327 PHE A O 1
ATOM 2512 N N . ALA A 1 328 ? 1.608 5.891 10.126 1.00 92.25 328 ALA A N 1
ATOM 2513 C CA . ALA A 1 328 ? 2.827 5.140 10.427 1.00 92.25 328 ALA A CA 1
ATOM 2514 C C . ALA A 1 328 ? 4.044 6.053 10.639 1.00 92.25 328 ALA A C 1
ATOM 2516 O O . ALA A 1 328 ? 5.100 5.815 10.045 1.00 92.25 328 ALA A O 1
ATOM 2517 N N . PRO A 1 329 ? 3.935 7.086 11.496 1.00 92.19 329 PRO A N 1
ATOM 2518 C CA . PRO A 1 329 ? 4.966 8.115 11.596 1.00 92.19 329 PRO A CA 1
ATOM 2519 C C . PRO A 1 329 ? 6.314 7.550 12.073 1.00 92.19 329 PRO A C 1
ATOM 2521 O O . PRO A 1 329 ? 7.361 8.015 11.641 1.00 92.19 329 PRO A O 1
ATOM 2524 N N . TRP A 1 330 ? 6.306 6.463 12.855 1.00 90.81 330 TRP A N 1
ATOM 2525 C CA . TRP A 1 330 ? 7.517 5.745 13.283 1.00 90.81 330 TRP A CA 1
ATOM 2526 C C . TRP A 1 330 ? 8.263 5.011 12.158 1.00 90.81 330 TRP A C 1
ATOM 2528 O O . TRP A 1 330 ? 9.339 4.472 12.403 1.00 90.81 330 TRP A O 1
ATOM 2538 N N . ASN A 1 331 ? 7.693 4.968 10.951 1.00 80.94 331 ASN A N 1
ATOM 2539 C CA . ASN A 1 331 ? 8.343 4.471 9.737 1.00 80.94 331 ASN A CA 1
ATOM 2540 C C . ASN A 1 331 ? 8.633 5.615 8.745 1.00 80.94 331 ASN A C 1
ATOM 2542 O O . ASN A 1 331 ? 8.827 5.356 7.563 1.00 80.94 331 ASN A O 1
ATOM 2546 N N . GLY A 1 332 ? 8.605 6.876 9.197 1.00 79.69 332 GLY A N 1
ATOM 2547 C CA . GLY A 1 332 ? 8.870 8.053 8.362 1.00 79.69 332 GLY A CA 1
ATOM 2548 C C . GLY A 1 332 ? 7.679 8.544 7.532 1.00 79.69 332 GLY A C 1
ATOM 2549 O O . GLY A 1 332 ? 7.806 9.542 6.832 1.00 79.69 332 GLY A O 1
ATOM 2550 N N . ILE A 1 333 ? 6.512 7.894 7.627 1.00 83.19 333 ILE A N 1
ATOM 2551 C CA . ILE A 1 333 ? 5.311 8.239 6.852 1.00 83.19 333 ILE A CA 1
ATOM 2552 C C . ILE A 1 333 ? 4.211 8.699 7.810 1.00 83.19 333 ILE A C 1
ATOM 2554 O O . ILE A 1 333 ? 3.597 7.885 8.501 1.00 83.19 333 ILE A O 1
ATOM 2558 N N . LEU A 1 334 ? 3.944 10.007 7.864 1.00 91.62 334 LEU A N 1
ATOM 2559 C CA . LEU A 1 334 ? 2.967 10.573 8.807 1.00 91.62 334 LEU A CA 1
ATOM 2560 C C . LEU A 1 334 ? 1.561 9.977 8.617 1.00 91.62 334 LEU A C 1
ATOM 2562 O O . LEU A 1 334 ? 0.957 9.499 9.578 1.00 91.62 334 LEU A O 1
ATOM 2566 N N . GLU A 1 335 ? 1.078 9.959 7.377 1.00 94.62 335 GLU A N 1
ATOM 2567 C CA . GLU A 1 335 ? -0.135 9.268 6.938 1.00 94.62 335 GLU A CA 1
ATOM 2568 C C . GLU A 1 335 ? 0.145 8.649 5.566 1.00 94.62 335 GLU A C 1
ATOM 2570 O O . GLU A 1 335 ? 0.594 9.341 4.653 1.00 94.62 335 GLU A O 1
ATOM 2575 N N . ASP A 1 336 ? -0.084 7.346 5.432 1.00 92.75 336 ASP A N 1
ATOM 2576 C CA . ASP A 1 336 ? 0.158 6.622 4.183 1.00 92.75 336 ASP A CA 1
ATOM 2577 C C . ASP A 1 336 ? -1.082 6.734 3.275 1.00 92.75 336 ASP A C 1
ATOM 2579 O O . ASP A 1 336 ? -2.199 6.471 3.746 1.00 92.75 336 ASP A O 1
ATOM 2583 N N . PRO A 1 337 ? -0.943 7.098 1.983 1.00 95.12 337 PRO A N 1
ATOM 2584 C CA . PRO A 1 337 ? -2.094 7.281 1.110 1.00 95.12 337 PRO A CA 1
ATOM 2585 C C . PRO A 1 337 ? -2.975 6.038 0.962 1.00 95.12 337 PRO A C 1
ATOM 2587 O O . PRO A 1 337 ? -4.195 6.137 1.115 1.00 95.12 337 PRO A O 1
ATOM 2590 N N . VAL A 1 338 ? -2.364 4.879 0.682 1.00 96.62 338 VAL A N 1
ATOM 2591 C CA . VAL A 1 338 ? -3.058 3.586 0.553 1.00 96.62 338 VAL A CA 1
ATOM 2592 C C . VAL A 1 338 ? -2.151 2.433 0.975 1.00 96.62 338 VAL A C 1
ATOM 2594 O O . VAL A 1 338 ? -1.102 2.197 0.369 1.00 96.62 338 VAL A O 1
ATOM 2597 N N . THR A 1 339 ? -2.588 1.653 1.965 1.00 94.56 339 THR A N 1
ATOM 2598 C CA . THR A 1 339 ? -1.729 0.693 2.667 1.00 94.56 339 THR A CA 1
ATOM 2599 C C . THR A 1 339 ? -2.213 -0.744 2.485 1.00 94.56 339 THR A C 1
ATOM 2601 O O . THR A 1 339 ? -2.983 -1.279 3.289 1.00 94.56 339 THR A O 1
ATOM 2604 N N . GLY A 1 340 ? -1.695 -1.449 1.476 1.00 92.88 340 GLY A N 1
ATOM 2605 C CA . GLY A 1 340 ? -2.025 -2.869 1.266 1.00 92.88 340 GLY A CA 1
ATOM 2606 C C . GLY A 1 340 ? -1.722 -3.747 2.491 1.00 92.88 340 GLY A C 1
ATOM 2607 O O . GLY A 1 340 ? -2.525 -4.586 2.887 1.00 92.88 340 GLY A O 1
ATOM 2608 N N . SER A 1 341 ? -0.613 -3.493 3.191 1.00 91.75 341 SER A N 1
ATOM 2609 C CA . SER A 1 341 ? -0.237 -4.280 4.372 1.00 91.75 341 SER A CA 1
ATOM 2610 C C . SER A 1 341 ? -1.147 -4.053 5.589 1.00 91.75 341 SER A C 1
ATOM 2612 O O . SER A 1 341 ? -1.088 -4.842 6.526 1.00 91.75 341 SER A O 1
ATOM 2614 N N . ALA A 1 342 ? -1.943 -2.977 5.651 1.00 96.25 342 ALA A N 1
ATOM 2615 C CA . ALA A 1 342 ? -2.981 -2.812 6.679 1.00 96.25 342 ALA A CA 1
ATOM 2616 C C . ALA A 1 342 ? -4.186 -3.727 6.401 1.00 96.25 342 ALA A C 1
ATOM 2618 O O . ALA A 1 342 ? -4.842 -4.216 7.322 1.00 96.25 342 ALA A O 1
ATOM 2619 N N . HIS A 1 343 ? -4.427 -4.034 5.127 1.00 97.62 343 HIS A N 1
ATOM 2620 C CA . HIS A 1 343 ? -5.552 -4.849 4.689 1.00 97.62 343 HIS A CA 1
ATOM 2621 C C . HIS A 1 343 ? -5.360 -6.351 4.919 1.00 97.62 343 HIS A C 1
ATOM 2623 O O . HIS A 1 343 ? -6.340 -7.092 4.924 1.00 97.62 343 HIS A O 1
ATOM 2629 N N . THR A 1 344 ? -4.143 -6.791 5.253 1.00 96.56 344 THR A N 1
ATOM 2630 C CA . THR A 1 344 ? -3.900 -8.133 5.812 1.00 96.56 344 THR A CA 1
ATOM 2631 C C . THR A 1 344 ? -4.553 -8.330 7.180 1.00 96.56 344 THR A C 1
ATOM 2633 O O . THR A 1 344 ? -4.821 -9.465 7.560 1.00 96.56 344 THR A O 1
ATOM 2636 N N . ILE A 1 345 ? -4.850 -7.236 7.890 1.00 98.25 345 ILE A N 1
ATOM 2637 C CA . ILE A 1 345 ? -5.526 -7.219 9.193 1.00 98.25 345 ILE A CA 1
ATOM 2638 C C . ILE A 1 345 ? -6.994 -6.835 9.032 1.00 98.25 345 ILE A C 1
ATOM 2640 O O . ILE A 1 345 ? -7.872 -7.468 9.617 1.00 98.25 345 ILE A O 1
ATOM 2644 N N . LEU A 1 346 ? -7.272 -5.808 8.221 1.00 98.62 346 LEU A N 1
ATOM 2645 C CA . LEU A 1 346 ? -8.637 -5.327 8.008 1.00 98.62 346 LEU A CA 1
ATOM 2646 C C . LEU A 1 346 ? -9.518 -6.377 7.331 1.00 98.62 346 LEU A C 1
ATOM 2648 O O . LEU A 1 346 ? -10.675 -6.498 7.712 1.00 98.62 346 LEU A O 1
ATOM 2652 N N . ALA A 1 347 ? -8.996 -7.165 6.384 1.00 98.38 347 ALA A N 1
ATOM 2653 C CA . ALA A 1 347 ? -9.788 -8.192 5.712 1.00 98.38 347 ALA A CA 1
ATOM 2654 C C . ALA A 1 347 ? -10.339 -9.261 6.681 1.00 98.38 347 ALA A C 1
ATOM 2656 O O . ALA A 1 347 ? -11.558 -9.424 6.728 1.00 98.38 347 ALA A O 1
ATOM 2657 N N . PRO A 1 348 ? -9.527 -9.974 7.491 1.00 98.25 348 PRO A N 1
ATOM 2658 C CA . PRO A 1 348 ? -10.081 -10.929 8.452 1.00 98.25 348 PRO A CA 1
ATOM 2659 C C . PRO A 1 348 ? -10.935 -10.252 9.533 1.00 98.25 348 PRO A C 1
ATOM 2661 O O . PRO A 1 348 ? -11.950 -10.820 9.935 1.00 98.25 348 PRO A O 1
ATOM 2664 N N . TYR A 1 349 ? -10.573 -9.040 9.973 1.00 98.62 349 TYR A N 1
ATOM 2665 C CA . TYR A 1 349 ? -11.353 -8.285 10.957 1.00 98.62 349 TYR A CA 1
ATOM 2666 C C . TYR A 1 349 ? -12.764 -7.956 10.446 1.00 98.62 349 TYR A C 1
ATOM 2668 O O . TYR A 1 349 ? -13.758 -8.333 11.068 1.00 98.62 349 TYR A O 1
ATOM 2676 N N . TRP A 1 350 ? -12.868 -7.300 9.288 1.00 98.31 350 TRP A N 1
ATOM 2677 C CA . TRP A 1 350 ? -14.152 -6.909 8.711 1.00 98.31 350 TRP A CA 1
ATOM 2678 C C . TRP A 1 350 ? -14.944 -8.094 8.182 1.00 98.31 350 TRP A C 1
ATOM 2680 O O . TRP A 1 350 ? -16.160 -8.086 8.329 1.00 98.31 350 TRP A O 1
ATOM 2690 N N . SER A 1 351 ? -14.298 -9.151 7.678 1.00 98.06 351 SER A N 1
ATOM 2691 C CA . SER A 1 351 ? -14.994 -10.404 7.358 1.00 98.06 351 SER A CA 1
ATOM 2692 C C . SER A 1 351 ? -15.768 -10.921 8.573 1.00 98.06 351 SER A C 1
ATOM 2694 O O . SER A 1 351 ? -16.919 -11.323 8.430 1.00 98.06 351 SER A O 1
ATOM 2696 N N . GLU A 1 352 ? -15.178 -10.907 9.773 1.00 97.38 352 GLU A N 1
ATOM 2697 C CA . GLU A 1 352 ? -15.868 -11.327 11.000 1.00 97.38 352 GLU A CA 1
ATOM 2698 C C . GLU A 1 352 ? -17.036 -10.388 11.344 1.00 97.38 352 GLU A C 1
ATOM 2700 O O . GLU A 1 352 ? -18.160 -10.849 11.556 1.00 97.38 352 GLU A O 1
ATOM 2705 N N . LYS A 1 353 ? -16.808 -9.066 11.322 1.00 97.12 353 LYS A N 1
ATOM 2706 C CA . LYS A 1 353 ? -17.853 -8.066 11.624 1.00 97.12 353 LYS A CA 1
ATOM 2707 C C . LYS A 1 353 ? -18.989 -8.040 10.590 1.00 97.12 353 LYS A C 1
ATOM 2709 O O . LYS A 1 353 ? -20.118 -7.687 10.927 1.00 97.12 353 LYS A O 1
ATOM 2714 N N . LEU A 1 354 ? -18.718 -8.448 9.351 1.00 96.31 354 LEU A N 1
ATOM 2715 C CA . LEU A 1 354 ? -19.665 -8.520 8.232 1.00 96.31 354 LEU A CA 1
ATOM 2716 C C . LEU A 1 354 ? -20.187 -9.948 8.003 1.00 96.31 354 LEU A C 1
ATOM 2718 O O . LEU A 1 354 ? -20.463 -10.341 6.871 1.00 96.31 354 LEU A O 1
ATOM 2722 N N . LYS A 1 355 ? -20.342 -10.729 9.082 1.00 96.19 355 LYS A N 1
ATOM 2723 C CA . LYS A 1 355 ? -20.985 -12.058 9.075 1.00 96.19 355 LYS A CA 1
ATOM 2724 C C . LYS A 1 355 ? -20.339 -13.061 8.103 1.00 96.19 355 LYS A C 1
ATOM 2726 O O . LYS A 1 355 ? -21.026 -13.842 7.453 1.00 96.19 355 LYS A O 1
ATOM 2731 N N . GLY A 1 356 ? -19.012 -13.049 8.008 1.00 96.06 356 GLY A N 1
ATOM 2732 C CA . GLY A 1 356 ? -18.230 -13.999 7.213 1.00 96.06 356 GLY A CA 1
ATOM 2733 C C . GLY A 1 356 ? -18.024 -13.611 5.746 1.00 96.06 356 GLY A C 1
ATOM 2734 O O . GLY A 1 356 ? -17.595 -14.462 4.963 1.00 96.06 356 GLY A O 1
ATOM 2735 N N . LYS A 1 357 ? -18.307 -12.363 5.349 1.00 97.19 357 LYS A N 1
ATOM 2736 C CA . LYS A 1 357 ? -18.116 -11.891 3.967 1.00 97.19 357 LYS A CA 1
ATOM 2737 C C . LYS A 1 357 ? -16.647 -12.022 3.527 1.00 97.19 357 LYS A C 1
ATOM 2739 O O . LYS A 1 357 ? -15.760 -11.418 4.115 1.00 97.19 357 LYS A O 1
ATOM 2744 N N . GLN A 1 358 ? -16.397 -12.803 2.471 1.00 97.81 358 GLN A N 1
ATOM 2745 C CA . GLN A 1 358 ? -15.036 -13.106 1.992 1.00 97.81 358 GLN A CA 1
ATOM 2746 C C . GLN A 1 358 ? -14.531 -12.151 0.906 1.00 97.81 358 GLN A C 1
ATOM 2748 O O . GLN A 1 358 ? -13.329 -11.933 0.798 1.00 97.81 358 GLN A O 1
ATOM 2753 N N . VAL A 1 359 ? -15.429 -11.604 0.085 1.00 97.50 359 VAL A N 1
ATOM 2754 C CA . VAL A 1 359 ? -15.095 -10.627 -0.959 1.00 97.50 359 VAL A CA 1
ATOM 2755 C C . VAL A 1 359 ? -15.576 -9.273 -0.486 1.00 97.50 359 VAL A C 1
ATOM 2757 O O . VAL A 1 359 ? -16.769 -9.134 -0.233 1.00 97.50 359 VAL A O 1
ATOM 2760 N N . MET A 1 360 ? -14.673 -8.310 -0.343 1.00 97.62 360 MET A N 1
ATOM 2761 C CA . MET A 1 360 ? -14.986 -6.987 0.193 1.00 97.62 360 MET A CA 1
ATOM 2762 C C . MET A 1 360 ? -14.366 -5.887 -0.657 1.00 97.62 360 MET A C 1
ATOM 2764 O O . MET A 1 360 ? -13.271 -6.059 -1.196 1.00 97.62 360 MET A O 1
ATOM 2768 N N . HIS A 1 361 ? -15.047 -4.750 -0.729 1.00 96.88 361 HIS A N 1
ATOM 2769 C CA . HIS A 1 361 ? -14.522 -3.533 -1.337 1.00 96.88 361 HIS A CA 1
ATOM 2770 C C . HIS A 1 361 ? -14.214 -2.508 -0.246 1.00 96.88 361 HIS A C 1
ATOM 2772 O O . HIS A 1 361 ? -15.082 -2.182 0.558 1.00 96.88 361 HIS A O 1
ATOM 2778 N N . ALA A 1 362 ? -12.983 -2.014 -0.193 1.00 97.81 362 ALA A N 1
ATOM 2779 C CA . ALA A 1 362 ? -12.530 -1.079 0.829 1.00 97.81 362 ALA A CA 1
ATOM 2780 C C . ALA A 1 362 ? -12.005 0.207 0.200 1.00 97.81 362 ALA A C 1
ATOM 2782 O O . ALA A 1 362 ? -11.458 0.179 -0.902 1.00 97.81 362 ALA A O 1
ATOM 2783 N N . HIS A 1 363 ? -12.118 1.310 0.935 1.00 97.62 363 HIS A N 1
ATOM 2784 C CA . HIS A 1 363 ? -11.517 2.582 0.548 1.00 97.62 363 HIS A CA 1
ATOM 2785 C C . HIS A 1 363 ? -10.661 3.146 1.684 1.00 97.62 363 HIS A C 1
ATOM 2787 O O . HIS A 1 363 ? -11.096 3.200 2.839 1.00 97.62 363 HIS A O 1
ATOM 2793 N N . GLN A 1 364 ? -9.438 3.571 1.370 1.00 98.31 364 GLN A N 1
ATOM 2794 C CA . GLN A 1 364 ? -8.570 4.264 2.319 1.00 98.31 364 GLN A CA 1
ATOM 2795 C C . GLN A 1 364 ? -8.725 5.778 2.148 1.00 98.31 364 GLN A C 1
ATOM 2797 O O . GLN A 1 364 ? -8.282 6.350 1.161 1.00 98.31 364 GLN A O 1
ATOM 2802 N N . CYS A 1 365 ? -9.347 6.416 3.133 1.00 97.06 365 CYS A N 1
ATOM 2803 C CA . CYS A 1 365 ? -9.734 7.823 3.213 1.00 97.06 365 CYS A CA 1
ATOM 2804 C C . CYS A 1 365 ? -8.572 8.763 3.580 1.00 97.06 365 CYS A C 1
ATOM 2806 O O . CYS A 1 365 ? -8.727 9.656 4.413 1.00 97.06 365 CYS A O 1
ATOM 2808 N N . SER A 1 366 ? -7.388 8.553 3.004 1.00 96.44 366 SER A N 1
ATOM 2809 C CA . SER A 1 366 ? -6.331 9.569 3.066 1.00 96.44 366 SER A CA 1
ATOM 2810 C C . SER A 1 366 ? -6.705 10.774 2.192 1.00 96.44 366 SER A C 1
ATOM 2812 O O . SER A 1 366 ? -7.640 10.703 1.394 1.00 96.44 366 SER A O 1
ATOM 2814 N N . LYS A 1 367 ? -5.922 11.860 2.241 1.00 94.81 367 LYS A N 1
ATOM 2815 C CA . LYS A 1 367 ? -6.119 13.017 1.341 1.00 94.81 367 LYS A CA 1
ATOM 2816 C C . LYS A 1 367 ? -6.132 12.655 -0.152 1.00 94.81 367 LYS A C 1
ATOM 2818 O O . LYS A 1 367 ? -6.739 13.375 -0.934 1.00 94.81 367 LYS A O 1
ATOM 2823 N N . ARG A 1 368 ? -5.438 11.581 -0.551 1.00 96.50 368 ARG A N 1
ATOM 2824 C CA . ARG A 1 368 ? -5.400 11.110 -1.947 1.00 96.50 368 ARG A CA 1
ATOM 2825 C C . ARG A 1 368 ? -6.503 10.101 -2.265 1.00 96.50 368 ARG A C 1
ATOM 2827 O O . ARG A 1 368 ? -6.921 10.025 -3.419 1.00 96.50 368 ARG A O 1
ATOM 2834 N N . GLY A 1 369 ? -6.962 9.347 -1.264 1.00 96.81 369 GLY A N 1
ATOM 2835 C CA . GLY A 1 369 ? -7.951 8.284 -1.430 1.00 96.81 369 GLY A CA 1
ATOM 2836 C C . GLY A 1 369 ? -7.399 7.058 -2.165 1.00 96.81 369 GLY A C 1
ATOM 2837 O O . GLY A 1 369 ? -6.435 7.161 -2.920 1.00 96.81 369 GLY A O 1
ATOM 2838 N N . GLY A 1 370 ? -8.020 5.891 -2.008 1.00 97.00 370 GLY A N 1
ATOM 2839 C CA . GLY A 1 370 ? -7.734 4.755 -2.888 1.00 97.00 370 GLY A CA 1
ATOM 2840 C C . GLY A 1 370 ? -8.544 3.506 -2.588 1.00 97.00 370 GLY A C 1
ATOM 2841 O O . GLY A 1 370 ? -8.937 3.269 -1.445 1.00 97.00 370 GLY A O 1
ATOM 2842 N N . ASP A 1 371 ? -8.762 2.712 -3.632 1.00 96.50 371 ASP A N 1
ATOM 2843 C CA . ASP A 1 371 ? -9.697 1.588 -3.644 1.00 96.50 371 ASP A CA 1
ATOM 2844 C C . ASP A 1 371 ? -8.961 0.252 -3.604 1.00 96.50 371 ASP A C 1
ATOM 2846 O O . ASP A 1 371 ? -8.020 0.010 -4.372 1.00 96.50 371 ASP A O 1
ATOM 2850 N N . LEU A 1 372 ? -9.427 -0.649 -2.739 1.00 97.38 372 LEU A N 1
ATOM 2851 C CA . LEU A 1 372 ? -8.889 -1.997 -2.607 1.00 97.38 372 LEU A CA 1
ATOM 2852 C C . LEU A 1 372 ? -9.994 -3.042 -2.736 1.00 97.38 372 LEU A C 1
ATOM 2854 O O . LEU A 1 372 ? -10.994 -3.027 -2.019 1.00 97.38 372 LEU A O 1
ATOM 2858 N N . ASN A 1 373 ? -9.764 -4.010 -3.616 1.00 97.00 373 ASN A N 1
ATOM 2859 C CA . ASN A 1 373 ? -10.600 -5.191 -3.780 1.00 97.00 373 ASN A CA 1
ATOM 2860 C C . ASN A 1 373 ? -9.976 -6.347 -3.003 1.00 97.00 373 ASN A C 1
ATOM 2862 O O . ASN A 1 373 ? -8.846 -6.750 -3.276 1.00 97.00 373 ASN A O 1
ATOM 2866 N N . LEU A 1 374 ? -10.700 -6.882 -2.028 1.00 97.88 374 LEU A N 1
ATOM 2867 C CA . LEU A 1 374 ? -10.182 -7.876 -1.098 1.00 97.88 374 LEU A CA 1
ATOM 2868 C C . LEU A 1 374 ? -10.900 -9.199 -1.308 1.00 97.88 374 LEU A C 1
ATOM 2870 O O . LEU A 1 374 ? -12.129 -9.240 -1.378 1.00 97.88 374 LEU A O 1
ATOM 2874 N N . LYS A 1 375 ? -10.144 -10.294 -1.344 1.00 97.94 375 LYS A N 1
ATOM 2875 C CA . LYS A 1 375 ? -10.702 -11.646 -1.270 1.00 97.94 375 LYS A CA 1
ATOM 2876 C C . LYS A 1 375 ? -9.957 -12.455 -0.220 1.00 97.94 375 LYS A C 1
ATOM 2878 O O . LYS A 1 375 ? -8.829 -12.894 -0.439 1.00 97.94 375 LYS A O 1
ATOM 2883 N N . LEU A 1 376 ? -10.605 -12.656 0.920 1.00 97.75 376 LEU A N 1
ATOM 2884 C CA . LEU A 1 376 ? -10.124 -13.515 1.992 1.00 97.75 376 LEU A CA 1
ATOM 2885 C C . LEU A 1 376 ? -10.279 -14.990 1.581 1.00 97.75 376 LEU A C 1
ATOM 2887 O O . LEU A 1 376 ? -11.297 -15.404 1.025 1.00 97.75 376 LEU A O 1
ATOM 2891 N N . ARG A 1 377 ? -9.220 -15.775 1.793 1.00 95.25 377 ARG A N 1
ATOM 2892 C CA . ARG A 1 377 ? -9.109 -17.196 1.430 1.00 95.25 377 ARG A CA 1
ATOM 2893 C C . ARG A 1 377 ? -8.434 -17.951 2.576 1.00 95.25 377 ARG A C 1
ATOM 2895 O O . ARG A 1 377 ? -7.281 -18.368 2.471 1.00 95.25 377 ARG A O 1
ATOM 2902 N N . GLY A 1 378 ? -9.137 -18.080 3.701 1.00 92.38 378 GLY A N 1
ATOM 2903 C CA . GLY A 1 378 ? -8.590 -18.697 4.912 1.00 92.38 378 GLY A CA 1
ATOM 2904 C C . GLY A 1 378 ? -7.444 -17.868 5.500 1.00 92.38 378 GLY A C 1
ATOM 2905 O O . GLY A 1 378 ? -7.649 -16.728 5.910 1.00 92.38 378 GLY A O 1
ATOM 2906 N N . SER A 1 379 ? -6.230 -18.425 5.524 1.00 93.44 379 SER A N 1
ATOM 2907 C CA . SER A 1 379 ? -5.018 -17.759 6.034 1.00 93.44 379 SER A CA 1
ATOM 2908 C C . SER A 1 379 ? -4.352 -16.806 5.031 1.00 93.44 379 SER A C 1
ATOM 2910 O O . SER A 1 379 ? -3.299 -16.239 5.326 1.00 93.44 379 SER A O 1
ATOM 2912 N N . ARG A 1 380 ? -4.943 -16.610 3.848 1.00 95.44 380 ARG A N 1
ATOM 2913 C CA . ARG A 1 380 ? -4.444 -15.727 2.781 1.00 95.44 380 ARG A CA 1
ATOM 2914 C C . ARG A 1 380 ? -5.482 -14.663 2.448 1.00 95.44 380 ARG A C 1
ATOM 2916 O O . ARG A 1 380 ? -6.681 -14.899 2.596 1.00 95.44 380 ARG A O 1
ATOM 2923 N N . VAL A 1 381 ? -5.036 -13.518 1.952 1.00 96.62 381 VAL A N 1
ATOM 2924 C CA . VAL A 1 381 ? -5.897 -12.482 1.380 1.00 96.62 381 VAL A CA 1
ATOM 2925 C C . VAL A 1 381 ? -5.317 -12.019 0.050 1.00 96.62 381 VAL A C 1
ATOM 2927 O O . VAL A 1 381 ? -4.154 -11.628 -0.037 1.00 96.62 381 VAL A O 1
ATOM 2930 N N . ASP A 1 382 ? -6.145 -12.061 -0.988 1.00 96.81 382 ASP A N 1
ATOM 2931 C CA . ASP A 1 382 ? -5.851 -11.363 -2.231 1.00 96.81 382 ASP A CA 1
ATOM 2932 C C . ASP A 1 382 ? -6.194 -9.883 -2.056 1.00 96.81 382 ASP A C 1
ATOM 2934 O O . ASP A 1 382 ? -7.309 -9.551 -1.644 1.00 96.81 382 ASP A O 1
ATOM 2938 N N . ILE A 1 383 ? -5.249 -9.011 -2.394 1.00 97.06 383 ILE A N 1
ATOM 2939 C CA . ILE A 1 383 ? -5.414 -7.557 -2.361 1.00 97.06 383 ILE A CA 1
ATOM 2940 C C . ILE A 1 383 ? -5.220 -7.040 -3.781 1.00 97.06 383 ILE A C 1
ATOM 2942 O O . ILE A 1 383 ? -4.119 -7.097 -4.332 1.00 97.06 383 ILE A O 1
ATOM 2946 N N . GLY A 1 384 ? -6.313 -6.580 -4.377 1.00 96.75 384 GLY A N 1
ATOM 2947 C CA . GLY A 1 384 ? -6.385 -6.052 -5.729 1.00 96.75 384 GLY A CA 1
ATOM 2948 C C . GLY A 1 384 ? -6.548 -4.540 -5.759 1.00 96.75 384 GLY A C 1
ATOM 2949 O O . GLY A 1 384 ? -7.251 -3.972 -4.927 1.00 96.75 384 GLY A O 1
ATOM 2950 N N . GLY A 1 385 ? -5.937 -3.895 -6.746 1.00 96.38 385 GLY A N 1
ATOM 2951 C CA . GLY A 1 385 ? -6.091 -2.465 -6.991 1.00 96.38 385 GLY A CA 1
ATOM 2952 C C . GLY A 1 385 ? -5.918 -2.121 -8.463 1.00 96.38 385 GLY A C 1
ATOM 2953 O O . GLY A 1 385 ? -5.176 -2.790 -9.185 1.00 96.38 385 GLY A O 1
ATOM 2954 N N . ASN A 1 386 ? -6.600 -1.064 -8.901 1.00 97.19 386 ASN A N 1
ATOM 2955 C CA . ASN A 1 386 ? -6.291 -0.406 -10.169 1.00 97.19 386 ASN A CA 1
ATOM 2956 C C . ASN A 1 386 ? -4.995 0.409 -10.045 1.00 97.19 386 ASN A C 1
ATOM 2958 O O . ASN A 1 386 ? -4.451 0.578 -8.953 1.00 97.19 386 ASN A O 1
ATOM 2962 N N . PHE A 1 387 ? -4.506 0.915 -11.169 1.00 97.69 387 PHE A N 1
ATOM 2963 C CA . PHE A 1 387 ? -3.371 1.827 -11.213 1.00 97.69 387 PHE A CA 1
ATOM 2964 C C . PHE A 1 387 ? -3.571 2.893 -12.296 1.00 97.69 387 PHE A C 1
ATOM 2966 O O . PHE A 1 387 ? -4.323 2.695 -13.262 1.00 97.69 387 PHE A O 1
ATOM 2973 N N . HIS A 1 388 ? -2.823 3.986 -12.172 1.00 98.06 388 HIS A N 1
ATOM 2974 C CA . HIS A 1 388 ? -2.710 5.025 -13.186 1.00 98.06 388 HIS A CA 1
ATOM 2975 C C . HIS A 1 388 ? -1.232 5.368 -13.429 1.00 98.06 388 HIS A C 1
ATOM 2977 O O . HIS A 1 388 ? -0.486 5.613 -12.486 1.00 98.06 388 HIS A O 1
ATOM 2983 N N . ILE A 1 389 ? -0.784 5.374 -14.689 1.00 97.94 389 ILE A N 1
ATOM 2984 C CA . ILE A 1 389 ? 0.591 5.766 -15.040 1.00 97.94 389 ILE A CA 1
ATOM 2985 C C . ILE A 1 389 ? 0.634 7.286 -15.214 1.00 97.94 389 ILE A C 1
ATOM 2987 O O . ILE A 1 389 ? -0.034 7.804 -16.104 1.00 97.94 389 ILE A O 1
ATOM 2991 N N . ILE A 1 390 ? 1.422 7.982 -14.395 1.00 98.06 390 ILE A N 1
ATOM 2992 C CA . ILE A 1 390 ? 1.548 9.449 -14.399 1.00 98.06 390 ILE A CA 1
ATOM 2993 C C . ILE A 1 390 ? 2.705 9.897 -15.290 1.00 98.06 390 ILE A C 1
ATOM 2995 O O . ILE A 1 390 ? 2.542 10.777 -16.131 1.00 98.06 390 ILE A O 1
ATOM 2999 N N . VAL A 1 391 ? 3.874 9.272 -15.130 1.00 97.62 391 VAL A N 1
ATOM 3000 C CA . VAL A 1 391 ? 5.086 9.610 -15.889 1.00 97.62 391 VAL A CA 1
ATOM 3001 C C . VAL A 1 391 ? 5.667 8.356 -16.523 1.00 97.62 391 VAL A C 1
ATOM 3003 O O . VAL A 1 391 ? 5.676 7.288 -15.911 1.00 97.62 391 VAL A O 1
ATOM 3006 N N . LYS A 1 392 ? 6.182 8.508 -17.746 1.00 97.88 392 LYS A N 1
ATOM 3007 C CA . LYS A 1 392 ? 7.110 7.579 -18.397 1.00 97.88 392 LYS A CA 1
ATOM 3008 C C . LYS A 1 392 ? 8.324 8.384 -18.844 1.00 97.88 392 LYS A C 1
ATOM 3010 O O . LYS A 1 392 ? 8.151 9.411 -19.497 1.00 97.88 392 LYS A O 1
ATOM 3015 N N . GLY A 1 393 ? 9.526 7.933 -18.518 1.00 95.00 393 GLY A N 1
ATOM 3016 C CA . GLY A 1 393 ? 10.738 8.669 -18.850 1.00 95.00 393 GLY A CA 1
ATOM 3017 C C . GLY A 1 393 ? 12.004 7.847 -18.680 1.00 95.00 393 GLY A C 1
ATOM 3018 O O . GLY A 1 393 ? 11.969 6.617 -18.612 1.00 95.00 393 GLY A O 1
ATOM 3019 N N . VAL A 1 394 ? 13.124 8.559 -18.615 1.00 94.81 394 VAL A N 1
ATOM 3020 C CA . VAL A 1 394 ? 14.453 8.003 -18.371 1.00 94.81 394 VAL A CA 1
ATOM 3021 C C . VAL A 1 394 ? 15.108 8.820 -17.264 1.00 94.81 394 VAL A C 1
ATOM 3023 O O . VAL A 1 394 ? 15.071 10.047 -17.314 1.00 94.81 394 VAL A O 1
ATOM 3026 N N . ILE A 1 395 ? 15.684 8.147 -16.271 1.00 90.81 395 ILE A N 1
ATOM 3027 C CA . ILE A 1 395 ? 16.560 8.770 -15.275 1.00 90.81 395 ILE A CA 1
ATOM 3028 C C . ILE A 1 395 ? 18.018 8.521 -15.665 1.00 90.81 395 ILE A C 1
ATOM 3030 O O . ILE A 1 395 ? 18.361 7.416 -16.087 1.00 90.81 395 ILE A O 1
ATOM 3034 N N . HIS A 1 396 ? 18.851 9.552 -15.533 1.00 90.00 396 HIS A N 1
ATOM 3035 C CA . HIS A 1 396 ? 20.292 9.504 -15.770 1.00 90.00 396 HIS A CA 1
ATOM 3036 C C . HIS A 1 396 ? 21.011 9.616 -14.423 1.00 90.00 396 HIS A C 1
ATOM 3038 O O . HIS A 1 396 ? 20.778 10.588 -13.704 1.00 90.00 396 HIS A O 1
ATOM 3044 N N . ILE A 1 397 ? 21.843 8.627 -14.086 1.00 83.38 397 ILE A N 1
ATOM 3045 C CA . ILE A 1 397 ? 22.569 8.531 -12.807 1.00 83.38 397 ILE A CA 1
ATOM 3046 C C . ILE A 1 397 ? 24.077 8.427 -12.989 1.00 83.38 397 ILE A C 1
ATOM 3048 O O . ILE A 1 397 ? 24.516 7.832 -14.003 1.00 83.38 397 ILE A O 1
#

Secondary structure (DSSP, 8-state):
--------------------------TTS----PPPPP-PPTTS--EE--PPEEEEETTEEEEE-EEEEEETTEEEEEETTEEEE--S----------SS---PPPEEEEEEEEES-SSTT-SEEEEEEEE-TT----HHHHHHHHHHHTSSEEEEEEESSTT--TTT-SEEEEEEE-SS-EES--HHHHHHHHHIIIIIS----SEEEEEETTEEEEEEEETTEEEEEEE----EE--HHHHHHHHHHHHHHHTTPPPSEEEEETTTTEEEEEPPTT--HHHHHT----HHHHHHH--SSS-SEEEEEEE--SGGGTS-SEEEEEEBGGGTBSS-S--HHHHHHHHHHHHHHTTT--EEEEEE-SSS-EEEEEEEETTEEEEEE-EEEEEEEEEE-

Sequence (397 aa):
MMASHAHPDEDSRSPVATLEAQFFVWGPGICLGCGDANEGRPGSPHTVLAPYWCEKLHGKLAMRAYQVSKRGGDLSIRVRGSRVDIGGNFHIIKMQSDQGRSKLGVSLPVFIVDAFTGQPFSGNPAAVCLVEGRQDIPDHAKQSMAAEFNLSETAIVTKIRLQDGFDTGSKFSLRWFTPTNEVPLCGHATVAAAAVLFFCCNNPNEKIEFETMSGILGVRKQGRMIVMDFPSYKPMQLDAKQKKDAQPLIKGILKDLLPADTAYCPVTKKLLVRLEDFCSRTMLEELEVSGEKLMNLHDGSLFKGVIVTVKGGSEASGGYDFFSRYFAPWNGILEDPVTGSAHTILAPYWSEKLKGKQVMHAHQCSKRGGDLNLKLRGSRVDIGGNFHIIVKGVIHI

Foldseek 3Di:
DDDDDDDDDDDPDDDDDDDDDDDDDDPPDFDWDFDDDDDDDPDDFDWGQTDWGWDQDPNDTDTWGWTWTDDPQFIWIDTVPDTDGDDDRDDDPPPPPPPDDDPFWDKWKKFWKAWQDPDPLFHFIEIETEEQQPDPDDPVNVLCVQLVVQGQKYKYWYQPDNPADLQEDQETEIWIYHNHGTDQDADRNVQVNVLCSCPVSVRPDQWHWYQTSVGIWIWGDDPQKIKTKFFAFAWAADDPVRCVLCVLVQCLFQVPFDFPGWTAGQVQLEIEGEHDQPQALVNQLPGPHWLVVNCVSHVCPRHQKYKYKYAADPCVRVQFRIEIWMAGVVVVGGTGSDGPPVCSHVQVVSCVVVVNDQWGWYWYSDPRIRIWTWGHDPRMIMTMRGMDIDDIDMDTD

Radius of gyration: 30.84 Å; Cα contacts (8 Å, |Δi|>4): 788; chains: 1; bounding box: 84×72×88 Å